Protein AF-A0A7J4I5Z3-F1 (afdb_monomer_lite)

Radius of gyration: 36.61 Å; chains: 1; bounding box: 132×93×77 Å

Secondary structure (DSSP, 8-state):
-----------------PPPTTSSTTS--PPPP-TTSSS--TT--TTS-SSGGGS-TTEEEETTEEEE--PPTTEEEETTEEEEPS-SSGGGS-TTEEE-TTT-SEEE---TTEEEETTEEEE-S-SSGGG-TTEEEETTEEEE---------------------------------------PPPPPTHHHHHHHHHHHHTTSTT---EEEEEEEEES--PPP-EE-SSSGGGGSGGGTT---SS-TT-SEEPTT-TT---SPPTT-EEEEEEEEEE-SSS---SEEEEEEETTEEEEEEEEPPPPTT-EEEEEEEEEPPSSS---EEEEEESTT--S--S-STTSEEEEETTPEEEEEEEEHHHHHHHTTS--TTSSS-HHHHHHHHHHHHHHHHHH--BTTTBBTB----EEEEEEEEE-TTT----STT-S-S--SSSEEEEE-HHHHSSSTTHHHHHTTS--HHHHHHHHHHTT---GGGG-EEGGGB--B-TTS-B-BTSSSBPPPGGGTT-TT--EEE-SSTTSBTTTS-SS-BPPHHHHHHHHHSTT--S---SGGGG---SSEEEEEEETTS-B-TT-EEEEEE--TTS-B-S--SEEEE--TTSEEEEPPBP---TT-SB-SSS-B--SBTTSS--TTSTT-EEEEEEEESEEEEEEEEHHHHHHHHHHT--S-EEEEEEES--

Sequence (694 aa):
MKKWDVPVIFPYALAVITITAATVALLNQGSEPVCGNGLIEKGEAPQNCCEDTGCLTNQECTNHSCIDLKCRKCEYAAYNQCGRYECCSDTECGKNETCGGNTNKCVQIECECGYIKNRVCINYECCDSSECPAGICQNNKCAAVEKNAEETAEEKQLSRSQADAKYKSAGAENKQDSTRAQEPKVESKANKNQESQNQQQGNQAAAPDLGVLYIERTPKYERYRVTYFSDRHFCSPEYAGYYPYEDDRGPQLCPGESGKQRWPKEGETVTFTAYIKNHGKGPSGIFSFRWLIDGVEVSSGTQESLSPGQATKQTIKWTWPAHLSDHTVRFVVDPENMIQEPSENNNMLEDFTNALSFRIHVAKSVYDKFNAYQNMAESYSFEDWIQSQARTMNEKFVDSIYPAVAPNGILERIRIDEIVVENDNELFFDSGEHAPPDFYQDSRWGFSVKEWMNDASKIERMSKGIDWALIHEWGHQLGLIDEYSLDVAKNNVLVTDGNNQLVSGTSLLPDASWCTPRPDCPVHYFKFAGNAMMHGPGNVLFSEHSAAALNLHLHKRRGYFGDYLFDVPSSNSLKIVGTDGTQVEGVSVTVYQRREDGTIPDSAVFFGLTNKAGIFDLPNVDGVWSSGDDTATGHRLRPNPFGKIAVTGSTGTFLIKLSKGSEEYKWLEITDFNLAYWKGEKEQGMFEVKTRLQ

pLDDT: mean 79.58, std 22.2, range [22.23, 98.81]

Foldseek 3Di:
DDDDDDDDDDDDDDDDDDDDDPPPPPPDPDDDDDQPPLDADDPHDLQFHDFQSSHAQQWTQDPRGTDGDDEDVQWGRGNNDTHGACACAQVSEDQQWTQPNVRRHTDGNDAPAADADSNDGDGACAPAQVSAPAATQDPSHGDHDDDDDDDDDDDDDDDDDDDDDDDDDDDDDDDDDDDDDDDDDDDDPPPVVVVVVVVVVVPQQAAWAKFFQFKAKPDFFFFFAWDQDPDLVCSPLLNQQDHDDDALFGIDGHPPRPPGDHDDAQQDKMKIKTKMWTQGRHKFAKWKKFKDKQNHTPDIDIDHIHGHGGMDMDMDIDGDHHDDDFMKIKMFIRPVCPGDHQARLRRMDMDGPLAFEEEEEEAQVLQVLQLVDQAPSSHSGPSVLVVVLQVVLVVLQQVQDDVLQRNRGQPHGYGHNYYHHDHQVPQDDPHLQSDDRDGSGLYYHYHHCVPQVPDVCSSVVSRHDHDLVVSLSVLVSQQEFQLCLQWAWLVQEAAADPVNHGPRCPPQQNADPVCVPVPPRTTSDHDCPCQASSPHRDPHHHHPLSSNVSNLLPSHRHSHHQLLLLQFAQWEKEQEAEPVRHGDFFKKKFKFWFDLVSHRHNPTPDIDTQHPRNIDTQFFAAQARPNAFADPSGHGHDRGNQRNQDRNQNRFKMWMWIDDPDIHIDIDGSSQRSSCSSSPNRHYYYHYDYDNHD

Structure (mmCIF, N/CA/C/O backbone):
data_AF-A0A7J4I5Z3-F1
#
_entry.id   AF-A0A7J4I5Z3-F1
#
loop_
_atom_site.group_PDB
_atom_site.id
_atom_site.type_symbol
_atom_site.label_atom_id
_atom_site.label_alt_id
_atom_site.label_comp_id
_atom_site.label_asym_id
_atom_site.label_entity_id
_atom_site.label_seq_id
_atom_site.pdbx_PDB_ins_code
_atom_site.Cartn_x
_atom_site.Cartn_y
_atom_site.Cartn_z
_atom_site.occupancy
_atom_site.B_iso_or_equiv
_atom_site.auth_seq_id
_atom_site.auth_comp_id
_atom_site.auth_asym_id
_atom_site.auth_atom_id
_atom_site.pdbx_PDB_model_num
ATOM 1 N N . MET A 1 1 ? -59.322 -40.779 -31.117 1.00 33.16 1 MET A N 1
ATOM 2 C CA . MET A 1 1 ? -59.604 -41.661 -29.957 1.00 33.16 1 MET A CA 1
ATOM 3 C C . MET A 1 1 ? -58.684 -41.232 -28.822 1.00 33.16 1 MET A C 1
ATOM 5 O O . MET A 1 1 ? -57.525 -41.014 -29.141 1.00 33.16 1 MET A O 1
ATOM 9 N N . LYS A 1 2 ? -59.163 -41.162 -27.562 1.00 31.73 2 LYS A N 1
ATOM 10 C CA . LYS A 1 2 ? -58.463 -40.573 -26.381 1.00 31.73 2 LYS A CA 1
ATOM 11 C C . LYS A 1 2 ? -58.243 -39.040 -26.565 1.00 31.73 2 LYS A C 1
ATOM 13 O O . LYS A 1 2 ? -57.936 -38.625 -27.674 1.00 31.73 2 LYS A O 1
ATOM 18 N N . LYS A 1 3 ? -58.622 -38.116 -25.661 1.00 30.19 3 LYS A N 1
ATOM 19 C CA . LYS A 1 3 ? -58.374 -37.938 -24.202 1.00 30.19 3 LYS A CA 1
ATOM 20 C C . LYS A 1 3 ? -56.874 -37.819 -23.889 1.00 30.19 3 LYS A C 1
ATOM 22 O O . LYS A 1 3 ? -56.116 -38.639 -24.393 1.00 30.19 3 LYS A O 1
ATOM 27 N N . TRP A 1 4 ? -56.396 -36.852 -23.100 1.00 28.25 4 TRP A N 1
ATOM 28 C CA . TRP A 1 4 ? -56.964 -36.281 -21.855 1.00 28.25 4 TRP A CA 1
ATOM 29 C C . TRP A 1 4 ? -57.037 -34.730 -21.806 1.00 28.25 4 TRP A C 1
ATOM 31 O O . TRP A 1 4 ? -57.003 -34.088 -22.851 1.00 28.25 4 TRP A O 1
ATOM 41 N N . ASP A 1 5 ? -57.245 -34.159 -20.611 1.00 28.62 5 ASP A N 1
ATOM 42 C CA . ASP A 1 5 ? -57.955 -32.897 -20.362 1.00 28.62 5 ASP A CA 1
ATOM 43 C C . ASP A 1 5 ? -57.099 -31.697 -19.845 1.00 28.62 5 ASP A C 1
ATOM 45 O O . ASP A 1 5 ? -56.011 -31.853 -19.298 1.00 28.62 5 ASP A O 1
ATOM 49 N N . VAL A 1 6 ? -57.685 -30.505 -20.045 1.00 31.02 6 VAL A N 1
ATOM 50 C CA . VAL A 1 6 ? -57.452 -29.103 -19.570 1.00 31.02 6 VAL A CA 1
ATOM 51 C C . VAL A 1 6 ? -57.212 -28.936 -18.030 1.00 31.02 6 VAL A C 1
ATOM 53 O O . VAL A 1 6 ? -57.454 -29.930 -17.345 1.00 31.02 6 VAL A O 1
ATOM 56 N N . PRO A 1 7 ? -56.839 -27.750 -17.423 1.00 44.53 7 PRO A N 1
ATOM 57 C CA . PRO A 1 7 ? -57.179 -26.351 -17.832 1.00 44.53 7 PRO A CA 1
ATOM 58 C C . PRO A 1 7 ? -56.234 -25.129 -17.494 1.00 44.53 7 PRO A C 1
ATOM 60 O O . PRO A 1 7 ? -55.349 -25.224 -16.655 1.00 44.53 7 PRO A O 1
ATOM 63 N N . VAL A 1 8 ? -56.585 -23.946 -18.066 1.00 30.72 8 VAL A N 1
ATOM 64 C CA . VAL A 1 8 ? -56.309 -22.504 -17.695 1.00 30.72 8 VAL A CA 1
ATOM 65 C C . VAL A 1 8 ? -54.851 -21.970 -17.522 1.00 30.72 8 VAL A C 1
ATOM 67 O O . VAL A 1 8 ? -53.935 -22.750 -17.323 1.00 30.72 8 VAL A O 1
ATOM 70 N N . ILE A 1 9 ? -54.517 -20.657 -17.630 1.00 28.81 9 ILE A N 1
ATOM 71 C CA . ILE A 1 9 ? -55.282 -19.372 -17.741 1.00 28.81 9 ILE A CA 1
ATOM 72 C C . ILE A 1 9 ? -54.807 -18.508 -18.964 1.00 28.81 9 ILE A C 1
ATOM 74 O O . ILE A 1 9 ? -53.695 -18.662 -19.455 1.00 28.81 9 ILE A O 1
ATOM 78 N N . PHE A 1 10 ? -55.678 -17.609 -19.452 1.00 28.66 10 PHE A N 1
ATOM 79 C CA . PHE A 1 10 ? -55.524 -16.566 -20.507 1.00 28.66 10 PHE A CA 1
ATOM 80 C C . PHE A 1 10 ? -54.890 -15.235 -19.972 1.00 28.66 10 PHE A C 1
ATOM 82 O O . PHE A 1 10 ? -54.662 -15.146 -18.769 1.00 28.66 10 PHE A O 1
ATOM 89 N N . PRO A 1 11 ? -54.801 -14.111 -20.734 1.00 44.66 11 PRO A N 1
ATOM 90 C CA . PRO A 1 11 ? -54.294 -13.888 -22.105 1.00 44.66 11 PRO A CA 1
ATOM 91 C C . PRO A 1 11 ? -53.381 -12.626 -22.209 1.00 44.66 11 PRO A C 1
ATOM 93 O O . PRO A 1 11 ? -53.226 -11.892 -21.243 1.00 44.66 11 PRO A O 1
ATOM 96 N N . TYR A 1 12 ? -52.915 -12.265 -23.415 1.00 29.00 12 TYR A N 1
ATOM 97 C CA . TYR A 1 12 ? -52.756 -10.849 -23.815 1.00 29.00 12 TYR A CA 1
ATOM 98 C C . TYR A 1 12 ? -53.138 -10.651 -25.292 1.00 29.00 12 TYR A C 1
ATOM 100 O O . TYR A 1 12 ? -53.079 -11.594 -26.081 1.00 29.00 12 TYR A O 1
ATOM 108 N N . ALA A 1 13 ? -53.595 -9.448 -25.654 1.00 30.97 13 ALA A N 1
ATOM 109 C CA . ALA A 1 13 ? -54.241 -9.158 -26.938 1.00 30.97 13 ALA A CA 1
ATOM 110 C C . ALA A 1 13 ? -53.474 -8.128 -27.785 1.00 30.97 13 ALA A C 1
ATOM 112 O O . ALA A 1 13 ? -52.844 -7.220 -27.248 1.00 30.97 13 ALA A O 1
ATOM 113 N N . LEU A 1 14 ? -53.609 -8.220 -29.114 1.00 32.09 14 LEU A N 1
ATOM 114 C CA . LEU A 1 14 ? -53.291 -7.117 -30.025 1.00 32.09 14 LEU A CA 1
ATOM 115 C C . LEU A 1 14 ? -54.518 -6.212 -30.195 1.00 32.09 14 LEU A C 1
ATOM 117 O O . LEU A 1 14 ? -55.574 -6.672 -30.625 1.00 32.09 14 LEU A O 1
ATOM 121 N N . ALA A 1 15 ? -54.340 -4.915 -29.956 1.00 29.31 15 ALA A N 1
ATOM 122 C CA . ALA A 1 15 ? -55.223 -3.862 -30.445 1.00 29.31 15 ALA A CA 1
ATOM 123 C C . ALA A 1 15 ? -54.375 -2.626 -30.777 1.00 29.31 15 ALA A C 1
ATOM 125 O O . ALA A 1 15 ? -53.656 -2.115 -29.922 1.00 29.31 15 ALA A O 1
ATOM 126 N N . VAL A 1 16 ? -54.428 -2.163 -32.027 1.00 32.16 16 VAL A N 1
ATOM 127 C CA . VAL A 1 16 ? -53.699 -0.966 -32.473 1.00 32.16 16 VAL A CA 1
ATOM 128 C C . VAL A 1 16 ? -54.542 0.271 -32.178 1.00 32.16 16 VAL A C 1
ATOM 130 O O . VAL A 1 16 ? -55.689 0.346 -32.612 1.00 32.16 16 VAL A O 1
ATOM 133 N N . ILE A 1 17 ? -53.961 1.260 -31.494 1.00 31.98 17 ILE A N 1
ATOM 134 C CA . ILE A 1 17 ? -54.550 2.594 -31.328 1.00 31.98 17 ILE A CA 1
ATOM 135 C C . ILE A 1 17 ? -53.551 3.628 -31.845 1.00 31.98 17 ILE A C 1
ATOM 137 O O . ILE A 1 17 ? -52.478 3.819 -31.278 1.00 31.98 17 ILE A O 1
ATOM 141 N N . THR A 1 18 ? -53.910 4.309 -32.931 1.00 34.03 18 THR A N 1
ATOM 142 C CA . THR A 1 18 ? -53.174 5.467 -33.449 1.00 34.03 18 THR A CA 1
ATOM 143 C C . THR A 1 18 ? -53.509 6.706 -32.624 1.00 34.03 18 THR A C 1
ATOM 145 O O . THR A 1 18 ? -54.660 7.142 -32.622 1.00 34.03 18 THR A O 1
ATOM 148 N N . ILE A 1 19 ? -52.514 7.300 -31.963 1.00 34.06 19 ILE A N 1
ATOM 149 C CA . ILE A 1 19 ? -52.663 8.562 -31.223 1.00 34.06 19 ILE A CA 1
ATOM 150 C C . ILE A 1 19 ? -52.071 9.702 -32.060 1.00 34.06 19 ILE A C 1
ATOM 152 O O . ILE A 1 19 ? -50.928 9.635 -32.506 1.00 34.06 19 ILE A O 1
ATOM 156 N N . THR A 1 20 ? -52.860 10.751 -32.290 1.00 36.03 20 THR A N 1
ATOM 157 C CA . THR A 1 20 ? -52.445 11.961 -33.016 1.00 36.03 20 THR A CA 1
ATOM 158 C C . THR A 1 20 ? -51.642 12.916 -32.129 1.00 36.03 20 THR A C 1
ATOM 160 O O . THR A 1 20 ? -51.853 12.972 -30.920 1.00 36.03 20 THR A O 1
ATOM 163 N N . ALA A 1 21 ? -50.752 13.709 -32.733 1.00 38.12 21 ALA A N 1
ATOM 164 C CA . ALA A 1 21 ? -49.666 14.451 -32.074 1.00 38.12 21 ALA A CA 1
ATOM 165 C C . ALA A 1 21 ? -50.060 15.669 -31.191 1.00 38.12 21 ALA A C 1
ATOM 167 O O . ALA A 1 21 ? -49.304 16.631 -31.102 1.00 38.12 21 ALA A O 1
ATOM 168 N N . ALA A 1 22 ? -51.226 15.653 -30.537 1.00 32.28 22 ALA A N 1
ATOM 169 C CA . ALA A 1 22 ? -51.740 16.766 -29.727 1.00 32.28 22 ALA A CA 1
ATOM 170 C C . ALA A 1 22 ? -51.536 16.607 -28.202 1.00 32.28 22 ALA A C 1
ATOM 172 O O . ALA A 1 22 ? -51.684 17.578 -27.468 1.00 32.28 22 ALA A O 1
ATOM 173 N N . THR A 1 23 ? -51.201 15.409 -27.708 1.00 33.91 23 THR A N 1
ATOM 174 C CA . THR A 1 23 ? -51.191 15.077 -26.262 1.00 33.91 23 THR A CA 1
ATOM 175 C C . THR A 1 23 ? -49.808 14.821 -25.649 1.00 33.91 23 THR A C 1
ATOM 177 O O . THR A 1 23 ? -49.721 14.407 -24.498 1.00 33.91 23 THR A O 1
ATOM 180 N N . VAL A 1 24 ? -48.717 15.111 -26.366 1.00 34.78 24 VAL A N 1
ATOM 181 C CA . VAL A 1 24 ? -47.334 15.009 -25.834 1.00 34.78 24 VAL A CA 1
ATOM 182 C C . VAL A 1 24 ? -46.859 16.328 -25.186 1.00 34.78 24 VAL A C 1
ATOM 184 O O . VAL A 1 24 ? -45.884 16.352 -24.443 1.00 34.78 24 VAL A O 1
ATOM 187 N N . ALA A 1 25 ? -47.580 17.433 -25.397 1.00 34.09 25 ALA A N 1
ATOM 188 C CA . ALA A 1 25 ? -47.164 18.793 -25.028 1.00 34.09 25 ALA A CA 1
ATOM 189 C C . ALA A 1 25 ? -47.336 19.183 -23.536 1.00 34.09 25 ALA A C 1
ATOM 191 O O . ALA A 1 25 ? -47.317 20.369 -23.222 1.00 34.09 25 ALA A O 1
ATOM 192 N N . LEU A 1 26 ? -47.532 18.224 -22.619 1.00 35.28 26 LEU A N 1
ATOM 193 C CA . LEU A 1 26 ? -47.838 18.492 -21.197 1.00 35.28 26 LEU A CA 1
ATOM 194 C C . LEU A 1 26 ? -47.025 17.670 -20.175 1.00 35.28 26 LEU A C 1
ATOM 196 O O . LEU A 1 26 ? -47.316 17.723 -18.985 1.00 35.28 26 LEU A O 1
ATOM 200 N N . LEU A 1 27 ? -45.987 16.946 -20.608 1.00 37.62 27 LEU A N 1
ATOM 201 C CA . LEU A 1 27 ? -45.052 16.233 -19.717 1.00 37.62 27 LEU A CA 1
ATOM 202 C C . LEU A 1 27 ? -43.583 16.531 -20.055 1.00 37.62 27 LEU A C 1
ATOM 204 O O . LEU A 1 27 ? -42.733 15.647 -20.012 1.00 37.62 27 LEU A O 1
ATOM 208 N N . ASN A 1 28 ? -43.282 17.780 -20.426 1.00 37.94 28 ASN A N 1
ATOM 209 C CA . ASN A 1 28 ? -41.898 18.234 -20.585 1.00 37.94 28 ASN A CA 1
ATOM 210 C C . ASN A 1 28 ? -41.746 19.753 -20.366 1.00 37.94 28 ASN A C 1
ATOM 212 O O . ASN A 1 28 ? -41.208 20.471 -21.207 1.00 37.94 28 ASN A O 1
ATOM 216 N N . GLN A 1 29 ? -42.255 20.253 -19.234 1.00 37.88 29 GLN A N 1
ATOM 217 C CA . GLN A 1 29 ? -41.819 21.546 -18.703 1.00 37.88 29 GLN A CA 1
ATOM 218 C C . GLN A 1 29 ? -40.471 21.338 -18.006 1.00 37.88 29 GLN A C 1
ATOM 220 O O . GLN A 1 29 ? -40.417 20.994 -16.828 1.00 37.88 29 GLN A O 1
ATOM 225 N N . GLY A 1 30 ? -39.384 21.514 -18.760 1.00 43.62 30 GLY A N 1
ATOM 226 C CA . GLY A 1 30 ? -38.099 21.849 -18.149 1.00 43.62 30 GLY A CA 1
ATOM 227 C C . GLY A 1 30 ? -38.218 23.198 -17.437 1.00 43.62 30 GLY A C 1
ATOM 228 O O . GLY A 1 30 ? -39.020 24.039 -17.851 1.00 43.62 30 GLY A O 1
ATOM 229 N N . SER A 1 31 ? -37.454 23.390 -16.365 1.00 49.66 31 SER A N 1
ATOM 230 C CA . SER A 1 31 ? -37.385 24.669 -15.658 1.00 49.66 31 SER A CA 1
ATOM 231 C C . SER A 1 31 ? -36.961 25.800 -16.598 1.00 49.66 31 SER A C 1
ATOM 233 O O . SER A 1 31 ? -36.099 25.615 -17.458 1.00 49.66 31 SER A O 1
ATOM 235 N N . GLU A 1 32 ? -37.561 26.977 -16.422 1.00 46.53 32 GLU A N 1
ATOM 236 C CA . GLU A 1 32 ? -37.000 28.215 -16.968 1.00 46.53 32 GLU A CA 1
ATOM 237 C C . GLU A 1 32 ? -35.644 28.485 -16.280 1.00 46.53 32 GLU A C 1
ATOM 239 O O . GLU A 1 32 ? -35.516 28.172 -15.093 1.00 46.53 32 GLU A O 1
ATOM 244 N N . PRO A 1 33 ? -34.629 29.010 -16.993 1.00 49.28 33 PRO A N 1
ATOM 245 C CA . PRO A 1 33 ? -33.268 29.113 -16.466 1.00 49.28 33 PRO A CA 1
ATOM 246 C C . PRO A 1 33 ? -33.186 30.071 -15.272 1.00 49.28 33 PRO A C 1
ATOM 248 O O . PRO A 1 33 ? -33.627 31.222 -15.350 1.00 49.28 33 PRO A O 1
ATOM 251 N N . VAL A 1 34 ? -32.606 29.600 -14.163 1.00 52.03 34 VAL A N 1
ATOM 252 C CA . VAL A 1 34 ? -32.569 30.332 -12.886 1.00 52.03 34 VAL A CA 1
ATOM 253 C C . VAL A 1 34 ? -31.196 30.972 -12.666 1.00 52.03 34 VAL A C 1
ATOM 255 O O . VAL A 1 34 ? -30.357 30.470 -11.918 1.00 52.03 34 VAL A O 1
ATOM 258 N N . CYS A 1 35 ? -31.003 32.128 -13.305 1.00 49.34 35 CYS A N 1
ATOM 259 C CA . CYS A 1 35 ? -29.898 33.061 -13.057 1.00 49.34 35 CYS A CA 1
ATOM 260 C C . CYS A 1 35 ? -29.612 33.205 -11.545 1.00 49.34 35 CYS A C 1
ATOM 262 O O . CYS A 1 35 ? -30.513 33.520 -10.766 1.00 49.34 35 CYS A O 1
ATOM 264 N N . GLY A 1 36 ? -28.360 32.954 -11.140 1.00 46.28 36 GLY A N 1
ATOM 265 C CA . GLY A 1 36 ? -27.903 33.024 -9.743 1.00 46.28 36 GLY A CA 1
ATOM 266 C C . GLY A 1 36 ? -27.869 31.692 -8.971 1.00 46.28 36 GLY A C 1
ATOM 267 O O . GLY A 1 36 ? -27.477 31.686 -7.808 1.00 46.28 36 GLY A O 1
ATOM 268 N N . ASN A 1 37 ? -28.228 30.552 -9.576 1.00 52.16 37 ASN A N 1
ATOM 269 C CA . ASN A 1 37 ? -28.227 29.249 -8.884 1.00 52.16 37 ASN A CA 1
ATOM 270 C C . ASN A 1 37 ? -26.849 28.550 -8.765 1.00 52.16 37 ASN A C 1
ATOM 272 O O . ASN A 1 37 ? -26.755 27.497 -8.135 1.00 52.16 37 ASN A O 1
ATOM 276 N N . GLY A 1 38 ? -25.786 29.117 -9.350 1.00 47.81 38 GLY A N 1
ATOM 277 C CA . GLY A 1 38 ? -24.425 28.559 -9.314 1.00 47.81 38 GLY A CA 1
ATOM 278 C C . GLY A 1 38 ? -24.158 27.407 -10.296 1.00 47.81 38 GLY A C 1
ATOM 279 O O . GLY A 1 38 ? -23.136 26.730 -10.176 1.00 47.81 38 GLY A O 1
ATOM 280 N N . LEU A 1 39 ? -25.053 27.172 -11.259 1.00 47.59 39 LEU A N 1
ATOM 281 C CA . LEU A 1 39 ? -24.901 26.206 -12.348 1.00 47.59 39 LEU A CA 1
ATOM 282 C C . LEU A 1 39 ? -24.822 26.948 -13.692 1.00 47.59 39 LEU A C 1
ATOM 284 O O . LEU A 1 39 ? -25.351 28.044 -13.821 1.00 47.59 39 LEU A O 1
ATOM 288 N N . ILE A 1 40 ? -24.169 26.346 -14.693 1.00 52.25 40 ILE A N 1
ATOM 289 C CA . ILE A 1 40 ? -24.217 26.830 -16.085 1.00 52.25 40 ILE A CA 1
ATOM 290 C C . ILE A 1 40 ? -25.242 25.976 -16.831 1.00 52.25 40 ILE A C 1
ATOM 292 O O . ILE A 1 40 ? -25.028 24.778 -17.046 1.00 52.25 40 ILE A O 1
ATOM 296 N N . GLU A 1 41 ? -26.361 26.583 -17.211 1.00 58.22 41 GLU A N 1
ATOM 297 C CA . GLU A 1 41 ? -27.492 25.911 -17.842 1.00 58.22 41 GLU A CA 1
ATOM 298 C C . GLU A 1 41 ? -27.449 25.956 -19.382 1.00 58.22 41 GLU A C 1
ATOM 300 O O . GLU A 1 41 ? -26.592 26.571 -20.025 1.00 58.22 41 GLU A O 1
ATOM 305 N N . LYS A 1 42 ? -28.368 25.218 -20.019 1.00 44.62 42 LYS A N 1
ATOM 306 C CA . LYS A 1 42 ? -28.333 24.916 -21.458 1.00 44.62 42 LYS A CA 1
ATOM 307 C C . LYS A 1 42 ? -28.743 26.116 -22.327 1.00 44.62 42 LYS A C 1
ATOM 309 O O . LYS A 1 42 ? -29.849 26.173 -22.862 1.00 44.62 42 LYS A O 1
ATOM 314 N N . GLY A 1 43 ? -27.799 27.025 -22.521 1.00 49.84 43 GLY A N 1
ATOM 315 C CA . GLY A 1 43 ? -27.939 28.265 -23.288 1.00 49.84 43 GLY A CA 1
ATOM 316 C C . GLY A 1 43 ? -26.978 29.357 -22.813 1.00 49.84 43 GLY A C 1
ATOM 317 O O . GLY A 1 43 ? -26.745 30.323 -23.536 1.00 49.84 43 GLY A O 1
ATOM 318 N N . GLU A 1 44 ? -26.399 29.178 -21.628 1.00 52.84 44 GLU A N 1
ATOM 319 C CA . GLU A 1 44 ? -25.426 30.076 -21.020 1.00 52.84 44 GLU A CA 1
ATOM 320 C C . GLU A 1 44 ? -24.001 29.757 -21.499 1.00 52.84 44 GLU A C 1
ATOM 322 O O . GLU A 1 44 ? -23.705 28.662 -21.987 1.00 52.84 44 GLU A O 1
ATOM 327 N N . ALA A 1 45 ? -23.105 30.739 -21.391 1.00 53.16 45 ALA A N 1
ATOM 328 C CA . ALA A 1 45 ? -21.708 30.614 -21.792 1.00 53.16 45 ALA A CA 1
ATOM 329 C C . ALA A 1 45 ? -20.816 31.471 -20.873 1.00 53.16 45 ALA A C 1
ATOM 331 O O . ALA A 1 45 ? -21.266 32.549 -20.482 1.00 53.16 45 ALA A O 1
ATOM 332 N N . PRO A 1 46 ? -19.545 31.092 -20.604 1.00 50.19 46 PRO A N 1
ATOM 333 C CA . PRO A 1 46 ? -18.659 31.772 -19.637 1.00 50.19 46 PRO A CA 1
ATOM 334 C C . PRO A 1 46 ? -18.263 33.233 -19.940 1.00 50.19 46 PRO A C 1
ATOM 336 O O . PRO A 1 46 ? -17.325 33.751 -19.346 1.00 50.19 46 PRO A O 1
ATOM 339 N N . GLN A 1 47 ? -18.910 33.882 -20.909 1.00 52.97 47 GLN A N 1
ATOM 340 C CA . GLN A 1 47 ? -18.692 35.283 -21.287 1.00 52.97 47 GLN A CA 1
ATOM 341 C C . GLN A 1 47 ? -19.888 36.181 -20.920 1.00 52.97 47 GLN A C 1
ATOM 343 O O . GLN A 1 47 ? -19.736 37.401 -20.913 1.00 52.97 47 GLN A O 1
ATOM 348 N N . ASN A 1 48 ? -21.037 35.581 -20.577 1.00 59.06 48 ASN A N 1
ATOM 349 C CA . ASN A 1 48 ? -22.248 36.267 -20.131 1.00 59.06 48 ASN A CA 1
ATOM 350 C C . ASN A 1 48 ? -22.515 35.913 -18.659 1.00 59.06 48 ASN A C 1
ATOM 352 O O . ASN A 1 48 ? -22.958 34.803 -18.374 1.00 59.06 48 ASN A O 1
ATOM 356 N N . CYS A 1 49 ? -22.258 36.836 -17.735 1.00 62.38 49 CYS A N 1
ATOM 357 C CA . CYS A 1 49 ? -22.470 36.626 -16.296 1.00 62.38 49 CYS A CA 1
ATOM 358 C C . CYS A 1 49 ? -23.771 37.281 -15.793 1.00 62.38 49 CYS A C 1
ATOM 360 O O . CYS A 1 49 ? -24.258 38.241 -16.390 1.00 62.38 49 CYS A O 1
ATOM 362 N N . CYS A 1 50 ? -24.321 36.776 -14.684 1.00 60.56 50 CYS A N 1
ATOM 363 C CA . CYS A 1 50 ? -25.424 37.411 -13.942 1.00 60.56 50 CYS A CA 1
ATOM 364 C C . CYS A 1 50 ? -24.909 38.208 -12.733 1.00 60.56 50 CYS A C 1
ATOM 366 O O . CYS A 1 50 ? -25.242 39.376 -12.557 1.00 60.56 50 CYS A O 1
ATOM 368 N N . GLU A 1 51 ? -24.082 37.552 -11.921 1.00 59.28 51 GLU A N 1
ATOM 369 C CA . GLU A 1 51 ? -23.430 38.064 -10.715 1.00 59.28 51 GLU A CA 1
ATOM 370 C C . GLU A 1 51 ? -21.971 37.572 -10.709 1.00 59.28 51 GLU A C 1
ATOM 372 O O . GLU A 1 51 ? -21.586 36.751 -11.550 1.00 59.28 51 GLU A O 1
ATOM 377 N N . ASP A 1 52 ? -21.153 38.049 -9.767 1.00 55.06 52 ASP A N 1
ATOM 378 C CA . ASP A 1 52 ? -19.716 37.731 -9.672 1.00 55.06 52 ASP A CA 1
ATOM 379 C C . ASP A 1 52 ? -19.416 36.223 -9.614 1.00 55.06 52 ASP A C 1
ATOM 381 O O . ASP A 1 52 ? -18.411 35.755 -10.150 1.00 55.06 52 ASP A O 1
ATOM 385 N N . THR A 1 53 ? -20.335 35.445 -9.036 1.00 57.47 53 THR A N 1
ATOM 386 C CA . THR A 1 53 ? -20.291 33.975 -8.948 1.00 57.47 53 THR A CA 1
ATOM 387 C C . THR A 1 53 ? -20.279 33.265 -10.308 1.00 57.47 53 THR A C 1
ATOM 389 O O . THR A 1 53 ? -19.911 32.094 -10.375 1.00 57.47 53 THR A O 1
ATOM 392 N N . GLY A 1 54 ? -20.648 33.955 -11.394 1.00 58.44 54 GLY A N 1
ATOM 393 C CA . GLY A 1 54 ? -20.545 33.466 -12.772 1.00 58.44 54 GLY A CA 1
ATOM 394 C C . GLY A 1 54 ? -19.191 33.726 -13.449 1.00 58.44 54 GLY A C 1
ATOM 395 O O . GLY A 1 54 ? -19.035 33.384 -14.621 1.00 58.44 54 GLY A O 1
ATOM 396 N N . CYS A 1 55 ? -18.232 34.346 -12.754 1.00 63.34 55 CYS A N 1
ATOM 397 C CA . CYS A 1 55 ? -16.927 34.740 -13.287 1.00 63.34 55 CYS A CA 1
ATOM 398 C C . CYS A 1 55 ? -15.759 33.984 -12.632 1.00 63.34 55 CYS A C 1
ATOM 400 O O . CYS A 1 55 ? -15.914 33.311 -11.613 1.00 63.34 55 CYS A O 1
ATOM 402 N N . LEU A 1 56 ? -14.559 34.095 -13.217 1.00 65.69 56 LEU A N 1
ATOM 403 C CA . LEU A 1 56 ? -13.341 33.557 -12.602 1.00 65.69 56 LEU A CA 1
ATOM 404 C C . LEU A 1 56 ? -13.035 34.280 -11.281 1.00 65.69 56 LEU A C 1
ATOM 406 O O . LEU A 1 56 ? -13.381 35.445 -11.098 1.00 65.69 56 LEU A O 1
ATOM 410 N N . THR A 1 57 ? -12.337 33.608 -10.364 1.00 68.38 57 THR A N 1
ATOM 411 C CA . THR A 1 57 ? -12.114 34.094 -8.989 1.00 68.38 57 THR A CA 1
ATOM 412 C C . THR A 1 57 ? -11.336 35.412 -8.894 1.00 68.38 57 THR A C 1
ATOM 414 O O . THR A 1 57 ? -11.389 36.067 -7.857 1.00 68.38 57 THR A O 1
ATOM 417 N N . ASN A 1 58 ? -10.638 35.831 -9.951 1.00 71.44 58 ASN A N 1
ATOM 418 C CA . ASN A 1 58 ? -9.927 37.110 -10.050 1.00 71.44 58 ASN A CA 1
ATOM 419 C C . ASN A 1 58 ? -10.713 38.200 -10.819 1.00 71.44 58 ASN A C 1
ATOM 421 O O . ASN A 1 58 ? -10.121 39.200 -11.234 1.00 71.44 58 ASN A O 1
ATOM 425 N N . GLN A 1 59 ? -12.011 37.999 -11.059 1.00 75.44 59 GLN A N 1
ATOM 426 C CA . GLN A 1 59 ? -12.860 38.846 -11.903 1.00 75.44 59 GLN A CA 1
ATOM 427 C C . GLN A 1 59 ? -14.139 39.296 -11.173 1.00 75.44 59 GLN A C 1
ATOM 429 O O . GLN A 1 59 ? -14.524 38.717 -10.162 1.00 75.44 59 GLN A O 1
ATOM 434 N N . GLU A 1 60 ? -14.807 40.321 -11.698 1.00 76.25 60 GLU A N 1
ATOM 435 C CA . GLU A 1 60 ? -16.125 40.811 -11.261 1.00 76.25 60 GLU A CA 1
ATOM 436 C C . GLU A 1 60 ? -17.096 40.862 -12.456 1.00 76.25 60 GLU A C 1
ATOM 438 O O . GLU A 1 60 ? -16.679 41.035 -13.608 1.00 76.25 60 GLU A O 1
ATOM 443 N N . CYS A 1 61 ? -18.395 40.694 -12.206 1.00 70.31 61 CYS A N 1
ATOM 444 C CA . CYS A 1 61 ? -19.433 40.712 -13.230 1.00 70.31 61 CYS A CA 1
ATOM 445 C C . CYS A 1 61 ? -19.948 42.137 -13.460 1.00 70.31 61 CYS A C 1
ATOM 447 O O . CYS A 1 61 ? -20.757 42.669 -12.702 1.00 70.31 61 CYS A O 1
ATOM 449 N N . THR A 1 62 ? -19.520 42.764 -14.556 1.00 74.12 62 THR A N 1
ATOM 450 C CA . THR A 1 62 ? -19.923 44.130 -14.914 1.00 74.12 62 THR A CA 1
ATOM 451 C C . THR A 1 62 ? -20.686 44.144 -16.234 1.00 74.12 62 THR A C 1
ATOM 453 O O . THR A 1 62 ? -20.160 43.773 -17.280 1.00 74.12 62 THR A O 1
ATOM 456 N N . ASN A 1 63 ? -21.933 44.628 -16.209 1.00 74.31 63 ASN A N 1
ATOM 457 C CA . ASN A 1 63 ? -22.820 44.718 -17.382 1.00 74.31 63 ASN A CA 1
ATOM 458 C C . ASN A 1 63 ? -23.011 43.383 -18.136 1.00 74.31 63 ASN A C 1
ATOM 460 O O . ASN A 1 63 ? -23.171 43.382 -19.356 1.00 74.31 63 ASN A O 1
ATOM 464 N N . HIS A 1 64 ? -23.038 42.266 -17.403 1.00 68.56 64 HIS A N 1
ATOM 465 C CA . HIS A 1 64 ? -23.066 40.889 -17.916 1.00 68.56 64 HIS A CA 1
ATOM 466 C C . HIS A 1 64 ? -21.782 40.424 -18.623 1.00 68.56 64 HIS A C 1
ATOM 468 O O . HIS A 1 64 ? -21.810 39.427 -19.335 1.00 68.56 64 HIS A O 1
ATOM 474 N N . SER A 1 65 ? -20.641 41.083 -18.414 1.00 64.88 65 SER A N 1
ATOM 475 C CA . SER A 1 65 ? -19.325 40.571 -18.816 1.00 64.88 65 SER A CA 1
ATOM 476 C C . SER A 1 65 ? -18.375 40.478 -17.625 1.00 64.88 65 SER A C 1
ATOM 478 O O . SER A 1 65 ? -18.305 41.390 -16.802 1.00 64.88 65 SER A O 1
ATOM 480 N N . CYS A 1 66 ? -17.615 39.387 -17.557 1.00 72.25 66 CYS A N 1
ATOM 481 C CA . CYS A 1 66 ? -16.557 39.220 -16.567 1.00 72.25 66 CYS A CA 1
ATOM 482 C C . CYS A 1 66 ? -15.364 40.119 -16.914 1.00 72.25 66 CYS A C 1
ATOM 484 O O . CYS A 1 66 ? -14.869 40.088 -18.044 1.00 72.25 66 CYS A O 1
ATOM 486 N N . ILE A 1 67 ? -14.904 40.916 -15.949 1.00 78.50 67 ILE A N 1
ATOM 487 C CA . ILE A 1 67 ? -13.747 41.810 -16.089 1.00 78.50 67 ILE A CA 1
ATOM 488 C C . ILE A 1 67 ? -12.759 41.597 -14.939 1.00 78.50 67 ILE A C 1
ATOM 490 O O . ILE A 1 67 ? -13.167 41.279 -13.828 1.00 78.50 67 ILE A O 1
ATOM 494 N N . ASP A 1 68 ? -11.460 41.773 -15.186 1.00 81.25 68 ASP A N 1
ATOM 495 C CA . ASP A 1 68 ? -10.432 41.559 -14.156 1.00 81.25 68 ASP A CA 1
ATOM 496 C C . ASP A 1 68 ? -10.542 42.574 -13.008 1.00 81.25 68 ASP A C 1
ATOM 498 O O . ASP A 1 68 ? -10.484 43.791 -13.229 1.00 81.25 68 ASP A O 1
ATOM 502 N N . LEU A 1 69 ? -10.649 42.062 -11.778 1.00 79.81 69 LEU A N 1
ATOM 503 C CA . LEU A 1 69 ? -10.861 42.842 -10.562 1.00 79.81 69 LEU A CA 1
ATOM 504 C C . LEU A 1 69 ? -9.604 43.651 -10.196 1.00 79.81 69 LEU A C 1
ATOM 506 O O . LEU A 1 69 ? -8.514 43.109 -9.996 1.00 79.81 69 LEU A O 1
ATOM 510 N N . LYS A 1 70 ? -9.750 44.975 -10.076 1.00 82.00 70 LYS A N 1
ATOM 511 C CA . LYS A 1 70 ? -8.617 45.904 -9.894 1.00 82.00 70 LYS A CA 1
ATOM 512 C C . LYS A 1 70 ? -8.361 46.253 -8.433 1.00 82.00 70 LYS A C 1
ATOM 514 O O . LYS A 1 70 ? -8.703 47.337 -7.961 1.00 82.00 70 LYS A O 1
ATOM 519 N N . CYS A 1 71 ? -7.693 45.334 -7.749 1.00 80.56 71 CYS A N 1
ATOM 520 C CA . CYS A 1 71 ? -7.241 45.519 -6.375 1.00 80.56 71 CYS A CA 1
ATOM 521 C C . CYS A 1 71 ? -6.122 46.564 -6.233 1.00 80.56 71 CYS A C 1
ATOM 523 O O . CYS A 1 71 ? -5.460 46.953 -7.202 1.00 80.56 71 CYS A O 1
ATOM 525 N N . ARG A 1 72 ? -5.931 47.072 -5.011 1.00 81.94 72 ARG A N 1
ATOM 526 C CA . ARG A 1 72 ? -4.962 48.138 -4.730 1.00 81.94 72 ARG A CA 1
ATOM 527 C C . ARG A 1 72 ? -3.541 47.580 -4.662 1.00 81.94 72 ARG A C 1
ATOM 529 O O . ARG A 1 72 ? -3.300 46.383 -4.544 1.00 81.94 72 ARG A O 1
ATOM 536 N N . LYS A 1 73 ? -2.553 48.477 -4.674 1.00 73.81 73 LYS A N 1
ATOM 537 C CA . LYS A 1 73 ? -1.172 48.100 -4.352 1.00 73.81 73 LYS A CA 1
ATOM 538 C C . LYS A 1 73 ? -1.136 47.553 -2.915 1.00 73.81 73 LYS A C 1
ATOM 540 O O . LYS A 1 73 ? -1.551 48.275 -2.015 1.00 73.81 73 LYS A O 1
ATOM 545 N N . CYS A 1 74 ? -0.593 46.343 -2.730 1.00 77.06 74 CYS A N 1
ATOM 546 C CA . CYS A 1 74 ? -0.664 45.504 -1.514 1.00 77.06 74 CYS A CA 1
ATOM 547 C C . CYS A 1 74 ? -1.887 44.557 -1.400 1.00 77.06 74 CYS A C 1
ATOM 549 O O . CYS A 1 74 ? -2.079 43.906 -0.373 1.00 77.06 74 CYS A O 1
ATOM 551 N N . GLU A 1 75 ? -2.676 44.401 -2.463 1.00 81.62 75 GLU A N 1
ATOM 552 C CA . GLU A 1 75 ? -3.798 43.456 -2.518 1.00 81.62 75 GLU A CA 1
ATOM 553 C C . GLU A 1 75 ? -3.699 42.534 -3.753 1.00 81.62 75 GLU A C 1
ATOM 555 O O . GLU A 1 75 ? -3.053 42.877 -4.748 1.00 81.62 75 GLU A O 1
ATOM 560 N N . TYR A 1 76 ? -4.352 41.371 -3.692 1.00 77.69 76 TYR A N 1
ATOM 561 C CA . TYR A 1 76 ? -4.544 40.420 -4.789 1.00 77.69 76 TYR A CA 1
ATOM 562 C C . TYR A 1 76 ? -6.035 40.161 -5.029 1.00 77.69 76 TYR A C 1
ATOM 564 O O . TYR A 1 76 ? -6.835 40.180 -4.095 1.00 77.69 76 TYR A O 1
ATOM 572 N N . ALA A 1 77 ? -6.405 39.905 -6.285 1.00 73.44 77 ALA A N 1
ATOM 573 C CA . ALA A 1 77 ? -7.766 39.536 -6.658 1.00 73.44 77 ALA A CA 1
ATOM 574 C C . ALA A 1 77 ? -7.979 38.026 -6.467 1.00 73.44 77 ALA A C 1
ATOM 576 O O . ALA A 1 77 ? -7.343 37.225 -7.153 1.00 73.44 77 ALA A O 1
ATOM 577 N N . ALA A 1 78 ? -8.869 37.644 -5.551 1.00 61.31 78 ALA A N 1
ATOM 578 C CA . ALA A 1 78 ? -9.296 36.262 -5.338 1.00 61.31 78 ALA A CA 1
ATOM 579 C C . ALA A 1 78 ? -10.715 36.217 -4.754 1.00 61.31 78 ALA A C 1
ATOM 581 O O . ALA A 1 78 ? -11.101 37.086 -3.975 1.00 61.31 78 ALA A O 1
ATOM 582 N N . TYR A 1 79 ? -11.483 35.188 -5.116 1.00 61.34 79 TYR A N 1
ATOM 583 C CA . TYR A 1 79 ? -12.887 35.008 -4.721 1.00 61.34 79 TYR A CA 1
ATOM 584 C C . TYR A 1 79 ? -13.749 36.263 -4.949 1.00 61.34 79 TYR A C 1
ATOM 586 O O . TYR A 1 79 ? -14.542 36.655 -4.094 1.00 61.34 79 TYR A O 1
ATOM 594 N N . ASN A 1 80 ? -13.534 36.915 -6.099 1.00 68.69 80 ASN A N 1
ATOM 595 C CA . ASN A 1 80 ? -14.216 38.138 -6.531 1.00 68.69 80 ASN A CA 1
ATOM 596 C C . ASN A 1 80 ? -14.017 39.333 -5.569 1.00 68.69 80 ASN A C 1
ATOM 598 O O . ASN A 1 80 ? -14.761 40.309 -5.603 1.00 68.69 80 ASN A O 1
ATOM 602 N N . GLN A 1 81 ? -12.998 39.271 -4.705 1.00 72.38 81 GLN A N 1
ATOM 603 C CA . GLN A 1 81 ? -12.664 40.290 -3.713 1.00 72.38 81 GLN A CA 1
ATOM 604 C C . GLN A 1 81 ? -11.155 40.577 -3.697 1.00 72.38 81 GLN A C 1
ATOM 606 O O . GLN A 1 81 ? -10.347 39.884 -4.319 1.00 72.38 81 GLN A O 1
ATOM 611 N N . CYS A 1 82 ? -10.768 41.633 -2.982 1.00 78.00 82 CYS A N 1
ATOM 612 C CA . CYS A 1 82 ? -9.375 42.041 -2.839 1.00 78.00 82 CYS A CA 1
ATOM 613 C C . CYS A 1 82 ? -8.813 41.590 -1.490 1.00 78.00 82 CYS A C 1
ATOM 615 O O . CYS A 1 82 ? -9.009 42.249 -0.467 1.00 78.00 82 CYS A O 1
ATOM 617 N N . GLY A 1 83 ? -8.108 40.458 -1.495 1.00 75.19 83 GLY A N 1
ATOM 618 C CA . GLY A 1 83 ? -7.350 39.981 -0.344 1.00 75.19 83 GLY A CA 1
ATOM 619 C C . GLY A 1 83 ? -6.093 40.826 -0.147 1.00 75.19 83 GLY A C 1
ATOM 620 O O . GLY A 1 83 ? -5.401 41.147 -1.109 1.00 75.19 83 GLY A O 1
ATOM 621 N N . ARG A 1 84 ? -5.763 41.195 1.093 1.00 82.69 84 ARG A N 1
ATOM 622 C CA . ARG A 1 84 ? -4.464 41.813 1.402 1.00 82.69 84 ARG A CA 1
ATOM 623 C C . ARG A 1 84 ? -3.400 40.719 1.482 1.00 82.69 84 ARG A C 1
ATOM 625 O O . ARG A 1 84 ? -3.667 39.659 2.048 1.00 82.69 84 ARG A O 1
ATOM 632 N N . TYR A 1 85 ? -2.203 40.974 0.959 1.00 81.38 85 TYR A N 1
ATOM 633 C CA . TYR A 1 85 ? -1.074 40.074 1.202 1.00 81.38 85 TYR A CA 1
ATOM 634 C C . TYR A 1 85 ? -0.651 40.067 2.681 1.00 81.38 85 TYR A C 1
ATOM 636 O O . TYR A 1 85 ? -0.932 41.002 3.431 1.00 81.38 85 TYR A O 1
ATOM 644 N N . GLU A 1 86 ? 0.074 39.021 3.073 1.00 82.81 86 GLU A N 1
ATOM 645 C CA . GLU A 1 86 ? 0.640 38.840 4.413 1.00 82.81 86 GLU A CA 1
ATOM 646 C C . GLU A 1 86 ? 1.622 39.974 4.774 1.00 82.81 86 GLU A C 1
ATOM 648 O O . GLU A 1 86 ? 1.556 40.522 5.873 1.00 82.81 86 GLU A O 1
ATOM 653 N N . CYS A 1 87 ? 2.455 40.408 3.820 1.00 83.12 87 CYS A N 1
ATOM 654 C CA . CYS A 1 87 ? 3.271 41.617 3.940 1.00 83.12 87 CYS A CA 1
ATOM 655 C C . CYS A 1 87 ? 3.476 42.339 2.601 1.00 83.12 87 CYS A C 1
ATOM 657 O O . CYS A 1 87 ? 3.441 41.747 1.520 1.00 83.12 87 CYS A O 1
ATOM 659 N N . CYS A 1 88 ? 3.771 43.638 2.674 1.00 84.50 88 CYS A N 1
ATOM 660 C CA . CYS A 1 88 ? 4.200 44.464 1.540 1.00 84.50 88 CYS A CA 1
ATOM 661 C C . CYS A 1 88 ? 5.423 45.336 1.869 1.00 84.50 88 CYS A C 1
ATOM 663 O O . CYS A 1 88 ? 5.891 46.112 1.032 1.00 84.50 88 CYS A O 1
ATOM 665 N N . SER A 1 89 ? 5.929 45.218 3.095 1.00 86.75 89 SER A N 1
ATOM 666 C CA . SER A 1 89 ? 7.121 45.860 3.624 1.00 86.75 89 SER A CA 1
ATOM 667 C C . SER A 1 89 ? 7.611 45.085 4.846 1.00 86.75 89 SER A C 1
ATOM 669 O O . SER A 1 89 ? 6.805 44.597 5.636 1.00 86.75 89 SER A O 1
ATOM 671 N N . ASP A 1 90 ? 8.924 45.022 5.065 1.00 83.25 90 ASP A N 1
ATOM 672 C CA . ASP A 1 90 ? 9.516 44.359 6.236 1.00 83.25 90 ASP A CA 1
ATOM 673 C C . ASP A 1 90 ? 8.919 44.860 7.554 1.00 83.25 90 ASP A C 1
ATOM 675 O O . ASP A 1 90 ? 8.786 44.111 8.514 1.00 83.25 90 ASP A O 1
ATOM 679 N N . THR A 1 91 ? 8.533 46.137 7.619 1.00 83.12 91 THR A N 1
ATOM 680 C CA . THR A 1 91 ? 7.861 46.762 8.768 1.00 83.12 91 THR A CA 1
ATOM 681 C C . THR A 1 91 ? 6.560 46.090 9.210 1.00 83.12 91 THR A C 1
ATOM 683 O O . THR A 1 91 ? 6.167 46.308 10.351 1.00 83.12 91 THR A O 1
ATOM 686 N N . GLU A 1 92 ? 5.933 45.269 8.368 1.00 84.62 92 GLU A N 1
ATOM 687 C CA . GLU A 1 92 ? 4.737 44.484 8.708 1.00 84.62 92 GLU A CA 1
ATOM 688 C C . GLU A 1 92 ? 5.076 43.095 9.289 1.00 84.62 92 GLU A C 1
ATOM 690 O O . GLU A 1 92 ? 4.240 42.508 9.968 1.00 84.62 92 GLU A O 1
ATOM 695 N N . CYS A 1 93 ? 6.308 42.610 9.095 1.00 82.62 93 CYS A N 1
ATOM 696 C CA . CYS A 1 93 ? 6.794 41.319 9.590 1.00 82.62 93 CYS A CA 1
ATOM 697 C C . CYS A 1 93 ? 7.421 41.396 10.995 1.00 82.62 93 CYS A C 1
ATOM 699 O O . CYS A 1 93 ? 7.635 42.471 11.565 1.00 82.62 93 CYS A O 1
ATOM 701 N N . GLY A 1 94 ? 7.784 40.242 11.556 1.00 81.31 94 GLY A N 1
ATOM 702 C CA . GLY A 1 94 ? 8.493 40.101 12.823 1.00 81.31 94 GLY A CA 1
ATOM 703 C C . GLY A 1 94 ? 9.888 40.741 12.855 1.00 81.31 94 GLY A C 1
ATOM 704 O O . GLY A 1 94 ? 10.394 41.319 11.889 1.00 81.31 94 GLY A O 1
ATOM 705 N N . LYS A 1 95 ? 10.544 40.673 14.021 1.00 80.19 95 LYS A N 1
ATOM 706 C CA . LYS A 1 95 ? 11.869 41.297 14.244 1.00 80.19 95 LYS A CA 1
ATOM 707 C C . LYS A 1 95 ? 13.023 40.562 13.552 1.00 80.19 95 LYS A C 1
ATOM 709 O O . LYS A 1 95 ? 14.050 41.184 13.286 1.00 80.19 95 LYS A O 1
ATOM 714 N N . ASN A 1 96 ? 12.820 39.280 13.262 1.00 83.12 96 ASN A N 1
ATOM 715 C CA . ASN A 1 96 ? 13.777 38.376 12.625 1.00 83.12 96 ASN A CA 1
ATOM 716 C C . ASN A 1 96 ? 13.368 38.033 11.181 1.00 83.12 96 ASN A C 1
ATOM 718 O O . ASN A 1 96 ? 13.905 37.102 10.599 1.00 83.12 96 ASN A O 1
ATOM 722 N N . GLU A 1 97 ? 12.408 38.766 10.616 1.00 86.75 97 GLU A N 1
ATOM 723 C CA . GLU A 1 97 ? 11.791 38.467 9.324 1.00 86.75 97 GLU A CA 1
ATOM 724 C C . GLU A 1 97 ? 11.912 39.658 8.376 1.00 86.75 97 GLU A C 1
ATOM 726 O O . GLU A 1 97 ? 11.859 40.812 8.810 1.00 86.75 97 GLU A O 1
ATOM 731 N N . THR A 1 98 ? 12.028 39.367 7.085 1.00 85.62 98 THR A N 1
ATOM 732 C CA . THR A 1 98 ? 11.938 40.325 5.976 1.00 85.62 98 THR A CA 1
ATOM 733 C C . THR A 1 98 ? 10.704 39.997 5.134 1.00 85.62 98 THR A C 1
ATOM 735 O O . THR A 1 98 ? 10.206 38.868 5.173 1.00 85.62 98 THR A O 1
ATOM 738 N N . CYS A 1 99 ? 10.168 40.968 4.395 1.00 84.56 99 CYS A N 1
ATOM 739 C CA . CYS A 1 99 ? 9.063 40.690 3.489 1.00 84.56 99 CYS A CA 1
ATOM 740 C C . CYS A 1 99 ? 9.625 40.146 2.172 1.00 84.56 99 CYS A C 1
ATOM 742 O O . CYS A 1 99 ? 10.307 40.864 1.441 1.00 84.56 99 CYS A O 1
ATOM 744 N N . GLY A 1 100 ? 9.343 38.879 1.857 1.00 78.56 100 GLY A N 1
ATOM 745 C CA . GLY A 1 100 ? 9.810 38.228 0.636 1.00 78.56 100 GLY A CA 1
ATOM 746 C C . GLY A 1 100 ? 9.293 38.968 -0.597 1.00 78.56 100 GLY A C 1
ATOM 747 O O . GLY A 1 100 ? 8.142 38.798 -0.986 1.00 78.56 100 GLY A O 1
ATOM 748 N N . GLY A 1 101 ? 10.131 39.803 -1.218 1.00 64.50 101 GLY A N 1
ATOM 749 C CA . GLY A 1 101 ? 9.682 40.839 -2.163 1.00 64.50 101 GLY A CA 1
ATOM 750 C C . GLY A 1 101 ? 8.967 40.353 -3.432 1.00 64.50 101 GLY A C 1
ATOM 751 O O . GLY A 1 101 ? 8.324 41.160 -4.098 1.00 64.50 101 GLY A O 1
ATOM 752 N N . ASN A 1 102 ? 9.055 39.054 -3.740 1.00 67.06 102 ASN A N 1
ATOM 753 C CA . ASN A 1 102 ? 8.363 38.396 -4.856 1.00 67.06 102 ASN A CA 1
ATOM 754 C C . ASN A 1 102 ? 7.221 37.458 -4.406 1.00 67.06 102 ASN A C 1
ATOM 756 O O . ASN A 1 102 ? 6.480 36.966 -5.251 1.00 67.06 102 ASN A O 1
ATOM 760 N N . THR A 1 103 ? 7.105 37.162 -3.107 1.00 75.81 103 THR A N 1
ATOM 761 C CA . THR A 1 103 ? 6.110 36.235 -2.529 1.00 75.81 103 THR A CA 1
ATOM 762 C C . THR A 1 103 ? 5.101 36.931 -1.619 1.00 75.81 103 THR A C 1
ATOM 764 O O . THR A 1 103 ? 4.054 36.359 -1.327 1.00 75.81 103 THR A O 1
ATOM 767 N N . ASN A 1 104 ? 5.412 38.150 -1.163 1.00 85.88 104 ASN A N 1
ATOM 768 C CA . ASN A 1 104 ? 4.604 38.952 -0.247 1.00 85.88 104 ASN A CA 1
ATOM 769 C C . ASN A 1 104 ? 4.230 38.224 1.065 1.00 85.88 104 ASN A C 1
ATOM 771 O O . ASN A 1 104 ? 3.175 38.480 1.649 1.00 85.88 104 ASN A O 1
ATOM 775 N N . LYS A 1 105 ? 5.133 37.347 1.531 1.00 86.25 105 LYS A N 1
ATOM 776 C CA . LYS A 1 105 ? 5.096 36.648 2.827 1.00 86.25 105 LYS A CA 1
ATOM 777 C C . LYS A 1 105 ? 6.276 37.040 3.713 1.00 86.25 105 LYS A C 1
ATOM 779 O O . LYS A 1 105 ? 7.346 37.382 3.202 1.00 86.25 105 LYS A O 1
ATOM 784 N N . CYS A 1 106 ? 6.102 36.959 5.024 1.00 84.25 106 CYS A N 1
ATOM 785 C CA . CYS A 1 106 ? 7.158 37.173 6.000 1.00 84.25 106 CYS A CA 1
ATOM 786 C C . CYS A 1 106 ? 8.058 35.936 6.066 1.00 84.25 106 CYS A C 1
ATOM 788 O O . CYS A 1 106 ? 7.627 34.851 6.446 1.00 84.25 106 CYS A O 1
ATOM 790 N N . VAL A 1 107 ? 9.323 36.101 5.680 1.00 85.38 107 VAL A N 1
ATOM 791 C CA . VAL A 1 107 ? 10.318 35.023 5.679 1.00 85.38 107 VAL A CA 1
ATOM 792 C C . VAL A 1 107 ? 11.382 35.295 6.736 1.00 85.38 107 VAL A C 1
ATOM 794 O O . VAL A 1 107 ? 11.841 36.430 6.890 1.00 85.38 107 VAL A O 1
ATOM 797 N N . GLN A 1 108 ? 11.756 34.259 7.488 1.00 86.19 108 GLN A N 1
ATOM 798 C CA . GLN A 1 108 ? 12.806 34.343 8.505 1.00 86.19 108 GLN A CA 1
ATOM 799 C C . GLN A 1 108 ? 14.160 34.656 7.854 1.00 86.19 108 GLN A C 1
ATOM 801 O O . GLN A 1 108 ? 14.474 34.184 6.763 1.00 86.19 108 GLN A O 1
ATOM 806 N N . ILE A 1 109 ? 14.958 35.480 8.530 1.00 81.56 109 ILE A N 1
ATOM 807 C CA . ILE A 1 109 ? 16.286 35.897 8.081 1.00 81.56 109 ILE A CA 1
ATOM 808 C C . ILE A 1 109 ? 17.299 34.904 8.644 1.00 81.56 109 ILE A C 1
ATOM 810 O O . ILE A 1 109 ? 17.676 34.989 9.812 1.00 81.56 109 ILE A O 1
ATOM 814 N N . GLU A 1 110 ? 17.740 33.958 7.822 1.00 81.38 110 GLU A N 1
ATOM 815 C CA . GLU A 1 110 ? 18.759 32.993 8.231 1.00 81.38 110 GLU A CA 1
ATOM 816 C C . GLU A 1 110 ? 20.154 33.638 8.326 1.00 81.38 110 GLU A C 1
ATOM 818 O O . GLU A 1 110 ? 20.497 34.575 7.602 1.00 81.38 110 GLU A O 1
ATOM 823 N N . CYS A 1 111 ? 20.958 33.141 9.269 1.00 79.69 111 CYS A N 1
ATOM 824 C CA . CYS A 1 111 ? 22.308 33.614 9.570 1.00 79.69 111 CYS A CA 1
ATOM 825 C C . CYS A 1 111 ? 23.236 32.404 9.743 1.00 79.69 111 CYS A C 1
ATOM 827 O O . CYS A 1 111 ? 23.329 31.866 10.843 1.00 79.69 111 CYS A O 1
ATOM 829 N N . GLU A 1 112 ? 23.947 31.999 8.688 1.00 77.62 112 GLU A N 1
ATOM 830 C CA . GLU A 1 112 ? 24.871 30.847 8.730 1.00 77.62 112 GLU A CA 1
ATOM 831 C C . GLU A 1 112 ? 25.974 31.013 9.793 1.00 77.62 112 GLU A C 1
ATOM 833 O O . GLU A 1 112 ? 26.313 30.071 10.503 1.00 77.62 112 GLU A O 1
ATOM 838 N N . CYS A 1 113 ? 26.514 32.230 9.927 1.00 80.69 113 CYS A N 1
ATOM 839 C CA . CYS A 1 113 ? 27.557 32.573 10.895 1.00 80.69 113 CYS A CA 1
ATOM 840 C C . CYS A 1 113 ? 27.328 33.978 11.484 1.00 80.69 113 CYS A C 1
ATOM 842 O O . CYS A 1 113 ? 28.149 34.886 11.343 1.00 80.69 113 CYS A O 1
ATOM 844 N N . GLY A 1 114 ? 26.183 34.203 12.135 1.00 83.94 114 GLY A N 1
ATOM 845 C CA . GLY A 1 114 ? 25.865 35.513 12.708 1.00 83.94 114 GLY A CA 1
ATOM 846 C C . GLY A 1 114 ? 24.643 35.543 13.619 1.00 83.94 114 GLY A C 1
ATOM 847 O O . GLY A 1 114 ? 24.031 34.520 13.911 1.00 83.94 114 GLY A O 1
ATOM 848 N N . TYR A 1 115 ? 24.275 36.748 14.051 1.00 82.31 115 TYR A N 1
ATOM 849 C CA . TYR A 1 115 ? 23.038 37.019 14.782 1.00 82.31 115 TYR A CA 1
ATOM 850 C C . TYR A 1 115 ? 22.264 38.171 14.138 1.00 82.31 115 TYR A C 1
ATOM 852 O O . TYR A 1 115 ? 22.842 39.134 13.632 1.00 82.31 115 TYR A O 1
ATOM 860 N N . ILE A 1 116 ? 20.936 38.096 14.173 1.00 81.06 116 ILE A N 1
ATOM 8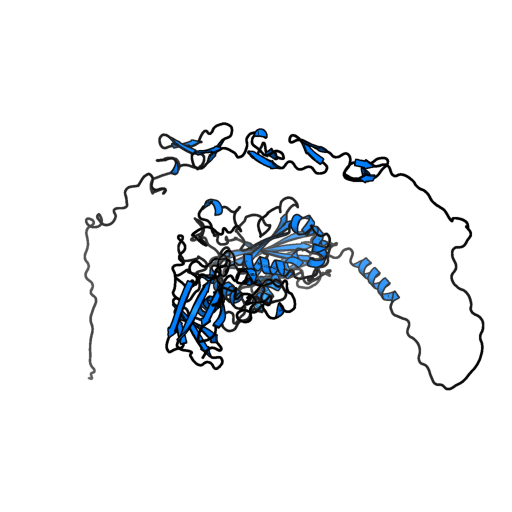61 C CA . ILE A 1 116 ? 20.077 39.101 13.543 1.00 81.06 116 ILE A CA 1
ATOM 862 C C . ILE A 1 116 ? 20.020 40.355 14.424 1.00 81.06 116 ILE A C 1
ATOM 864 O O . ILE A 1 116 ? 19.702 40.289 15.615 1.00 81.06 116 ILE A O 1
ATOM 868 N N . LYS A 1 117 ? 20.272 41.526 13.834 1.00 80.81 117 LYS A N 1
ATOM 869 C CA . LYS A 1 117 ? 20.080 42.826 14.487 1.00 80.81 117 LYS A CA 1
ATOM 870 C C . LYS A 1 117 ? 19.498 43.819 13.492 1.00 80.81 117 LYS A C 1
ATOM 872 O O . LYS A 1 117 ? 20.063 44.035 12.428 1.00 80.81 117 LYS A O 1
ATOM 877 N N . ASN A 1 118 ? 18.372 44.442 13.840 1.00 75.31 118 ASN A N 1
ATOM 878 C CA . ASN A 1 118 ? 17.643 45.367 12.961 1.00 75.31 118 ASN A CA 1
ATOM 879 C C . ASN A 1 118 ? 17.335 44.770 11.564 1.00 75.31 118 ASN A C 1
ATOM 881 O O . ASN A 1 118 ? 17.428 45.487 10.572 1.00 75.31 118 ASN A O 1
ATOM 885 N N . ARG A 1 119 ? 16.996 43.469 11.489 1.00 75.88 119 ARG A N 1
ATOM 886 C CA . ARG A 1 119 ? 16.783 42.703 10.237 1.00 75.88 119 ARG A CA 1
ATOM 887 C C . ARG A 1 119 ? 17.983 42.648 9.281 1.00 75.88 119 ARG A C 1
ATOM 889 O O . ARG A 1 119 ? 17.827 42.410 8.091 1.00 75.88 119 ARG A O 1
ATOM 896 N N . VAL A 1 120 ? 19.192 42.822 9.804 1.00 76.94 120 VAL A N 1
ATOM 897 C CA . VAL A 1 120 ? 20.438 42.540 9.086 1.00 76.94 120 VAL A CA 1
ATOM 898 C C . VAL A 1 120 ? 21.158 41.419 9.826 1.00 76.94 120 VAL A C 1
ATOM 900 O O . VAL A 1 120 ? 21.199 41.426 11.061 1.00 76.94 120 VAL A O 1
ATOM 903 N N . CYS A 1 121 ? 21.718 40.457 9.092 1.00 83.75 121 CYS A N 1
ATOM 904 C CA . CYS A 1 121 ? 22.607 39.474 9.695 1.00 83.75 121 CYS A CA 1
ATOM 905 C C . CYS A 1 121 ? 23.923 40.158 10.084 1.00 83.75 121 CYS A C 1
ATOM 907 O O . CYS A 1 121 ? 24.598 40.752 9.242 1.00 83.75 121 CYS A O 1
ATOM 909 N N . ILE A 1 122 ? 24.270 40.120 11.369 1.00 82.75 122 ILE A N 1
ATOM 910 C CA . ILE A 1 122 ? 25.546 40.613 11.880 1.00 82.75 122 ILE A CA 1
ATOM 911 C C . ILE A 1 122 ? 26.435 39.401 12.106 1.00 82.75 122 ILE A C 1
ATOM 913 O O . ILE A 1 122 ? 26.220 38.645 13.056 1.00 82.75 122 ILE A O 1
ATOM 917 N N . ASN A 1 123 ? 27.416 39.219 11.224 1.00 85.62 123 ASN A N 1
ATOM 918 C CA . ASN A 1 123 ? 28.329 38.089 11.309 1.00 85.62 123 ASN A CA 1
ATOM 919 C C . ASN A 1 123 ? 29.077 38.068 12.647 1.00 85.62 123 ASN A C 1
ATOM 921 O O . ASN A 1 123 ? 29.354 39.109 13.258 1.00 85.62 123 ASN A O 1
ATOM 925 N N . TYR A 1 124 ? 29.413 36.862 13.086 1.00 84.56 124 TYR A N 1
ATOM 926 C CA . TYR A 1 124 ? 30.335 36.657 14.189 1.00 84.56 124 TYR A CA 1
ATOM 927 C C . TYR A 1 124 ? 31.784 36.979 13.786 1.00 84.56 124 TYR A C 1
ATOM 929 O O . TYR A 1 124 ? 32.090 37.230 12.622 1.00 84.56 124 TYR A O 1
ATOM 937 N N . GLU A 1 125 ? 32.680 37.022 14.773 1.00 81.69 125 GLU A N 1
ATOM 938 C CA . GLU A 1 125 ? 34.111 37.278 14.556 1.00 81.69 125 GLU A CA 1
ATOM 939 C C . GLU A 1 125 ? 34.843 36.009 14.075 1.00 81.69 125 GLU A C 1
ATOM 941 O O . GLU A 1 125 ? 35.847 36.111 13.378 1.00 81.69 125 GLU A O 1
ATOM 946 N N . CYS A 1 126 ? 34.295 34.835 14.406 1.00 82.12 126 CYS A N 1
ATOM 947 C CA . CYS A 1 126 ? 34.546 33.532 13.787 1.00 82.12 126 CYS A CA 1
ATOM 948 C C . CYS A 1 126 ? 33.374 32.581 14.101 1.00 82.12 126 CYS A C 1
ATOM 950 O O . CYS A 1 126 ? 32.642 32.797 15.074 1.00 82.12 126 CYS A O 1
ATOM 952 N N . CYS A 1 127 ? 33.241 31.511 13.324 1.00 83.94 127 CYS A N 1
ATOM 953 C CA . CYS A 1 127 ? 32.450 30.318 13.621 1.00 83.94 127 CYS A CA 1
ATOM 954 C C . CYS A 1 127 ? 33.293 29.030 13.636 1.00 83.94 127 CYS A C 1
ATOM 956 O O . CYS A 1 127 ? 32.881 28.065 14.278 1.00 83.94 127 CYS A O 1
ATOM 958 N N . ASP A 1 128 ? 34.488 29.017 13.031 1.00 83.81 128 ASP A N 1
ATOM 959 C CA . ASP A 1 128 ? 35.485 27.953 13.226 1.00 83.81 128 ASP A CA 1
ATOM 960 C C . ASP A 1 128 ? 36.891 28.503 13.543 1.00 83.81 128 ASP A C 1
ATOM 962 O O . ASP A 1 128 ? 37.244 29.640 13.237 1.00 83.81 128 ASP A O 1
ATOM 966 N N . SER A 1 129 ? 37.727 27.676 14.174 1.00 81.88 129 SER A N 1
ATOM 967 C CA . SER A 1 129 ? 39.116 28.005 14.502 1.00 81.88 129 SER A CA 1
ATOM 968 C C . SER A 1 129 ? 40.010 28.222 13.276 1.00 81.88 129 SER A C 1
ATOM 970 O O . SER A 1 129 ? 41.000 28.940 13.393 1.00 81.88 129 SER A O 1
ATOM 972 N N . SER A 1 130 ? 39.680 27.663 12.105 1.00 80.81 130 SER A N 1
ATOM 973 C CA . SER A 1 130 ? 40.415 27.928 10.857 1.00 80.81 130 SER A CA 1
ATOM 974 C C . SER A 1 130 ? 40.301 29.377 10.366 1.00 80.81 130 SER A C 1
ATOM 976 O O . SER A 1 130 ? 41.170 29.841 9.628 1.00 80.81 130 SER A O 1
ATOM 978 N N . GLU A 1 131 ? 39.293 30.122 10.826 1.00 82.31 131 GLU A N 1
ATOM 979 C CA . GLU A 1 131 ? 39.091 31.537 10.495 1.00 82.31 131 GLU A CA 1
ATOM 980 C C . GLU A 1 131 ? 39.964 32.476 11.352 1.00 82.31 131 GLU A C 1
ATOM 982 O O . GLU A 1 131 ? 40.083 33.663 11.048 1.00 82.31 131 GLU A O 1
ATOM 987 N N . CYS A 1 132 ? 40.614 31.958 12.403 1.00 82.62 132 CYS A N 1
ATOM 988 C CA . CYS A 1 132 ? 41.409 32.730 13.358 1.00 82.62 132 CYS A CA 1
ATOM 989 C C . CYS A 1 132 ? 42.917 32.706 13.025 1.00 82.62 132 CYS A C 1
ATOM 991 O O . CYS A 1 132 ? 43.588 31.717 13.321 1.00 82.62 132 CYS A O 1
ATOM 993 N N . PRO A 1 133 ? 43.532 33.804 12.526 1.00 75.50 133 PRO A N 1
ATOM 994 C CA . PRO A 1 133 ? 44.901 33.771 11.980 1.00 75.50 133 PRO A CA 1
ATOM 995 C C . PRO A 1 133 ? 46.036 33.441 12.967 1.00 75.50 133 PRO A C 1
ATOM 997 O O . PRO A 1 133 ? 47.179 33.266 12.547 1.00 75.50 133 PRO A O 1
ATOM 1000 N N . ALA A 1 134 ? 45.759 33.422 14.275 1.00 66.69 134 ALA A N 1
ATOM 1001 C CA . ALA A 1 134 ? 46.740 33.177 15.336 1.00 66.69 134 ALA A CA 1
ATOM 1002 C C . ALA A 1 134 ? 46.110 32.563 16.608 1.00 66.69 134 ALA A C 1
ATOM 1004 O O . ALA A 1 134 ? 46.591 32.802 17.720 1.00 66.69 134 ALA A O 1
ATOM 1005 N N . GLY A 1 135 ? 45.005 31.824 16.478 1.00 80.06 135 GLY A N 1
ATOM 1006 C CA . GLY A 1 135 ? 44.211 31.403 17.632 1.00 80.06 135 GLY A CA 1
ATOM 1007 C C . GLY A 1 135 ? 43.220 30.278 17.349 1.00 80.06 135 GLY A C 1
ATOM 1008 O O . GLY A 1 135 ? 43.287 29.626 16.315 1.00 80.06 135 GLY A O 1
ATOM 1009 N N . ILE A 1 136 ? 42.299 30.078 18.288 1.00 81.12 136 ILE A N 1
ATOM 1010 C CA . ILE A 1 136 ? 41.136 29.194 18.164 1.00 81.12 136 ILE A CA 1
ATOM 1011 C C . ILE A 1 136 ? 39.851 30.003 18.347 1.00 81.12 136 ILE A C 1
ATOM 1013 O O . ILE A 1 136 ? 39.843 31.018 19.049 1.00 81.12 136 ILE A O 1
ATOM 1017 N N . CYS A 1 137 ? 38.761 29.555 17.729 1.00 84.19 137 CYS A N 1
ATOM 1018 C CA . CYS A 1 137 ? 37.464 30.197 17.884 1.00 84.19 137 CYS A CA 1
ATOM 1019 C C . CYS A 1 137 ? 36.818 29.752 19.204 1.00 84.19 137 CYS A C 1
ATOM 1021 O O . CYS A 1 137 ? 36.620 28.560 19.441 1.00 84.19 137 CYS A O 1
ATOM 1023 N N . GLN A 1 138 ? 36.503 30.703 20.084 1.00 81.62 138 GLN A N 1
ATOM 1024 C CA . GLN A 1 138 ? 35.826 30.461 21.359 1.00 81.62 138 GLN A CA 1
ATOM 1025 C C . GLN A 1 138 ? 34.725 31.498 21.568 1.00 81.62 138 GLN A C 1
ATOM 1027 O O . GLN A 1 138 ? 34.980 32.700 21.522 1.00 81.62 138 GLN A O 1
ATOM 1032 N N . ASN A 1 139 ? 33.493 31.036 21.812 1.00 82.44 139 ASN A N 1
ATOM 1033 C CA . ASN A 1 139 ? 32.303 31.892 21.924 1.00 82.44 139 ASN A CA 1
ATOM 1034 C C . ASN A 1 139 ? 32.194 32.897 20.757 1.00 82.44 139 ASN A C 1
ATOM 1036 O O . ASN A 1 139 ? 31.899 34.078 20.951 1.00 82.44 139 ASN A O 1
ATOM 1040 N N . ASN A 1 140 ? 32.466 32.393 19.551 1.00 85.44 140 ASN A N 1
ATOM 1041 C CA . ASN A 1 140 ? 32.369 33.090 18.271 1.00 85.44 140 ASN A CA 1
ATOM 1042 C C . ASN A 1 140 ? 33.304 34.318 18.149 1.00 85.44 140 ASN A C 1
ATOM 1044 O O . ASN A 1 140 ? 32.961 35.321 17.511 1.00 85.44 140 ASN A O 1
ATOM 1048 N N . LYS A 1 141 ? 34.479 34.231 18.799 1.00 84.94 141 LYS A N 1
ATOM 1049 C CA . LYS A 1 141 ? 35.599 35.190 18.791 1.00 84.94 141 LYS A CA 1
ATOM 1050 C C . LYS A 1 141 ? 36.955 34.487 18.739 1.00 84.94 141 LYS A C 1
ATOM 1052 O O . LYS A 1 141 ? 37.091 33.370 19.239 1.00 84.94 141 LYS A O 1
ATOM 1057 N N . CYS A 1 142 ? 37.971 35.152 18.193 1.00 83.94 142 CYS A N 1
ATOM 1058 C CA . CYS A 1 142 ? 39.300 34.563 18.040 1.00 83.94 142 CYS A CA 1
ATOM 1059 C C . CYS A 1 142 ? 40.171 34.772 19.287 1.00 83.94 142 CYS A C 1
ATOM 1061 O O . CYS A 1 142 ? 40.613 35.884 19.581 1.00 83.94 142 CYS A O 1
ATOM 1063 N N . ALA A 1 143 ? 40.467 33.683 19.998 1.00 81.50 143 ALA A N 1
ATOM 1064 C CA . ALA A 1 143 ? 41.311 33.673 21.190 1.00 81.50 143 ALA A CA 1
ATOM 1065 C C . ALA A 1 143 ? 42.719 33.139 20.871 1.00 81.50 143 ALA A C 1
ATOM 1067 O O . ALA A 1 143 ? 42.869 32.056 20.305 1.00 81.50 143 ALA A O 1
ATOM 1068 N N . ALA A 1 144 ? 43.762 33.886 21.242 1.00 74.31 144 ALA A N 1
ATOM 1069 C CA . ALA A 1 144 ? 45.149 33.459 21.057 1.00 74.31 144 ALA A CA 1
ATOM 1070 C C . ALA A 1 144 ? 45.507 32.273 21.974 1.00 74.31 144 ALA A C 1
ATOM 1072 O O . ALA A 1 144 ? 45.095 32.225 23.133 1.00 74.31 144 ALA A O 1
ATOM 1073 N N . VAL A 1 145 ? 46.306 31.330 21.469 1.00 66.31 145 VAL A N 1
ATOM 1074 C CA . VAL A 1 145 ? 46.736 30.148 22.235 1.00 66.31 145 VAL A CA 1
ATOM 1075 C C . VAL A 1 145 ? 47.967 30.485 23.080 1.00 66.31 145 VAL A C 1
ATOM 1077 O O . VAL A 1 145 ? 49.080 30.591 22.558 1.00 66.31 145 VAL A O 1
ATOM 1080 N N . GLU A 1 146 ? 47.786 30.631 24.394 1.00 50.09 146 GLU A N 1
ATOM 1081 C CA . GLU A 1 146 ? 48.899 30.817 25.331 1.00 50.09 146 GLU A CA 1
ATOM 1082 C C . GLU A 1 146 ? 49.736 29.534 25.461 1.00 50.09 146 GLU A C 1
ATOM 1084 O O . GLU A 1 146 ? 49.260 28.486 25.903 1.00 50.09 146 GLU A O 1
ATOM 1089 N N . LYS A 1 147 ? 51.018 29.614 25.086 1.00 45.03 147 LYS A N 1
ATOM 1090 C CA . LYS A 1 147 ? 51.983 28.525 25.277 1.00 45.03 147 LYS A CA 1
ATOM 1091 C C . LYS A 1 147 ? 52.523 28.525 26.707 1.00 45.03 147 LYS A C 1
ATOM 1093 O O . LYS A 1 147 ? 53.521 29.189 26.976 1.00 45.03 147 LYS A O 1
ATOM 1098 N N . ASN A 1 148 ? 51.934 27.711 27.577 1.00 35.62 148 ASN A N 1
ATOM 1099 C CA . ASN A 1 148 ? 52.637 27.223 28.765 1.00 35.62 148 ASN A CA 1
ATOM 1100 C C . ASN A 1 148 ? 53.417 25.948 28.417 1.00 35.62 148 ASN A C 1
ATOM 1102 O O . ASN A 1 148 ? 52.960 25.129 27.619 1.00 35.62 148 ASN A O 1
ATOM 1106 N N . ALA A 1 149 ? 54.616 25.811 28.981 1.00 35.50 149 ALA A N 1
ATOM 1107 C CA . ALA A 1 149 ? 55.542 24.727 28.684 1.00 35.50 149 ALA A CA 1
ATOM 1108 C C . ALA A 1 149 ? 56.112 24.153 29.982 1.00 35.50 149 ALA A C 1
ATOM 1110 O O . ALA A 1 149 ? 56.657 24.907 30.782 1.00 35.50 149 ALA A O 1
ATOM 1111 N N . GLU A 1 150 ? 56.047 22.832 30.135 1.00 34.84 150 GLU A N 1
ATOM 1112 C CA . GLU A 1 150 ? 56.774 22.091 31.167 1.00 34.84 150 GLU A CA 1
ATOM 1113 C C . GLU A 1 150 ? 57.284 20.757 30.583 1.00 34.84 150 GLU A C 1
ATOM 1115 O O . GLU A 1 150 ? 56.517 19.895 30.165 1.00 34.84 150 GLU A O 1
ATOM 1120 N N . GLU A 1 151 ? 58.615 20.689 30.487 1.00 34.28 151 GLU A N 1
ATOM 1121 C CA . GLU A 1 151 ? 59.518 19.529 30.609 1.00 34.28 151 GLU A CA 1
ATOM 1122 C C . GLU A 1 151 ? 59.171 18.223 29.845 1.00 34.28 151 GLU A C 1
ATOM 1124 O O . GLU A 1 151 ? 58.357 17.414 30.272 1.00 34.28 151 GLU A O 1
ATOM 1129 N N . THR A 1 152 ? 59.696 17.952 28.640 1.00 33.81 152 THR A N 1
ATOM 1130 C CA . THR A 1 152 ? 61.098 17.673 28.215 1.00 33.81 152 THR A CA 1
ATOM 1131 C C . THR A 1 152 ? 61.744 16.395 28.769 1.00 33.81 152 THR A C 1
ATOM 1133 O O . THR A 1 152 ? 62.183 16.361 29.916 1.00 33.81 152 THR A O 1
ATOM 1136 N N . ALA A 1 153 ? 61.950 15.397 27.896 1.00 26.45 153 ALA A N 1
ATOM 1137 C CA . ALA A 1 153 ? 62.894 14.289 28.105 1.00 26.45 153 ALA A CA 1
ATOM 1138 C C . ALA A 1 153 ? 63.405 13.668 26.778 1.00 26.45 153 ALA A C 1
ATOM 1140 O O . ALA A 1 153 ? 63.486 12.447 26.639 1.00 26.45 153 ALA A O 1
ATOM 1141 N N . GLU A 1 154 ? 63.760 14.489 25.781 1.00 29.94 154 GLU A N 1
ATOM 1142 C CA . GLU A 1 154 ? 64.585 14.008 24.662 1.00 29.94 154 GLU A CA 1
ATOM 1143 C C . GLU A 1 154 ? 66.061 13.965 25.082 1.00 29.94 154 GLU A C 1
ATOM 1145 O O . GLU A 1 154 ? 66.655 15.018 25.275 1.00 29.94 154 GLU A O 1
ATOM 1150 N N . GLU A 1 155 ? 66.674 12.776 25.158 1.00 29.39 155 GLU A N 1
ATOM 1151 C CA . GLU A 1 155 ? 68.068 12.579 24.713 1.00 29.39 155 GLU A CA 1
ATOM 1152 C C . GLU A 1 155 ? 68.482 11.091 24.666 1.00 29.39 155 GLU A C 1
ATOM 1154 O O . GLU A 1 155 ? 69.031 10.537 25.622 1.00 29.39 155 GLU A O 1
ATOM 1159 N N . LYS A 1 156 ? 68.280 10.443 23.506 1.00 26.05 156 LYS A N 1
ATOM 1160 C CA . LYS A 1 156 ? 69.380 9.805 22.748 1.00 26.05 156 LYS A CA 1
ATOM 1161 C C . LYS A 1 156 ? 68.927 9.150 21.446 1.00 26.05 156 LYS A C 1
ATOM 1163 O O . LYS A 1 156 ? 68.252 8.126 21.425 1.00 26.05 156 LYS A O 1
ATOM 1168 N N . GLN A 1 157 ? 69.459 9.681 20.350 1.00 27.61 157 GLN A N 1
ATOM 1169 C CA . GLN A 1 157 ? 69.742 8.886 19.160 1.00 27.61 157 GLN A CA 1
ATOM 1170 C C . GLN A 1 157 ? 70.697 7.736 19.544 1.00 27.61 157 GLN A C 1
ATOM 1172 O O . GLN A 1 157 ? 71.626 7.970 20.316 1.00 27.61 157 GLN A O 1
ATOM 1177 N N . LEU A 1 158 ? 70.545 6.538 18.966 1.00 24.47 158 LEU A N 1
ATOM 1178 C CA . LEU A 1 158 ? 71.397 6.093 17.847 1.00 24.47 158 LEU A CA 1
ATOM 1179 C C . LEU A 1 158 ? 71.073 4.646 17.418 1.00 24.47 158 LEU A C 1
ATOM 1181 O O . LEU A 1 158 ? 71.276 3.712 18.188 1.00 24.47 158 LEU A O 1
ATOM 1185 N N . SER A 1 159 ? 70.759 4.450 16.130 1.00 23.62 159 SER A N 1
ATOM 1186 C CA . SER A 1 159 ? 70.696 3.136 15.450 1.00 23.62 159 SER A CA 1
ATOM 1187 C C . SER A 1 159 ? 69.579 2.171 15.929 1.00 23.62 159 SER A C 1
ATOM 1189 O O . SER A 1 159 ? 69.057 2.308 17.024 1.00 23.62 159 SER A O 1
ATOM 1191 N N . ARG A 1 160 ? 69.131 1.181 15.145 1.00 25.48 160 ARG A N 1
ATOM 1192 C CA . ARG A 1 160 ? 69.495 0.786 13.769 1.00 25.48 160 ARG A CA 1
ATOM 1193 C C . ARG A 1 160 ? 68.278 0.141 13.095 1.00 25.48 160 ARG A C 1
ATOM 1195 O O . ARG A 1 160 ? 67.471 -0.491 13.766 1.00 25.48 160 ARG A O 1
ATOM 1202 N N . SER A 1 161 ? 68.162 0.284 11.782 1.00 28.20 161 SER A N 1
ATOM 1203 C CA . SER A 1 161 ? 67.144 -0.397 10.979 1.00 28.20 161 SER A CA 1
ATOM 1204 C C . SER A 1 161 ? 67.626 -1.773 10.485 1.00 28.20 161 SER A C 1
ATOM 1206 O O . SER A 1 161 ? 68.830 -2.020 10.424 1.00 28.20 161 SER A O 1
ATOM 1208 N N . GLN A 1 162 ? 66.663 -2.597 10.042 1.00 25.95 162 GLN A N 1
ATOM 1209 C CA . GLN A 1 162 ? 66.820 -3.807 9.208 1.00 25.95 162 GLN A CA 1
ATOM 1210 C C . GLN A 1 162 ? 67.394 -5.091 9.854 1.00 25.95 162 GLN A C 1
ATOM 1212 O O . GLN A 1 162 ? 68.007 -5.078 10.915 1.00 25.95 162 GLN A O 1
ATOM 1217 N N . ALA A 1 163 ? 67.211 -6.185 9.098 1.00 25.23 163 ALA A N 1
ATOM 1218 C CA . ALA A 1 163 ? 67.782 -7.532 9.235 1.00 25.23 163 ALA A CA 1
ATOM 1219 C C . ALA A 1 163 ? 67.156 -8.481 10.277 1.00 25.23 163 ALA A C 1
ATOM 1221 O O . ALA A 1 163 ? 67.676 -8.708 11.367 1.00 25.23 163 ALA A O 1
ATOM 1222 N N . ASP A 1 164 ? 66.093 -9.147 9.828 1.00 25.30 164 ASP A N 1
ATOM 1223 C CA . ASP A 1 164 ? 65.675 -10.460 10.316 1.00 25.30 164 ASP A CA 1
ATOM 1224 C C . ASP A 1 164 ? 66.751 -11.552 10.102 1.00 25.30 164 ASP A C 1
ATOM 1226 O O . ASP A 1 164 ? 67.596 -11.452 9.212 1.00 25.30 164 ASP A O 1
ATOM 1230 N N . ALA A 1 165 ? 66.619 -12.646 10.862 1.00 24.89 165 ALA A N 1
ATOM 1231 C CA . ALA A 1 165 ? 67.229 -13.970 10.662 1.00 24.89 165 ALA A CA 1
ATOM 1232 C C . ALA A 1 165 ? 68.773 -14.124 10.553 1.00 24.89 165 ALA A C 1
ATOM 1234 O O . ALA A 1 165 ? 69.378 -13.849 9.518 1.00 24.89 165 ALA A O 1
ATOM 1235 N N . LYS A 1 166 ? 69.365 -14.865 11.516 1.00 24.53 166 LYS A N 1
ATOM 1236 C CA . LYS A 1 166 ? 70.054 -16.163 11.257 1.00 24.53 166 LYS A CA 1
ATOM 1237 C C . LYS A 1 166 ? 70.479 -16.922 12.540 1.00 24.53 166 LYS A C 1
ATOM 1239 O O . LYS A 1 166 ? 71.050 -16.322 13.432 1.00 24.53 166 LYS A O 1
ATOM 1244 N N . TYR A 1 167 ? 70.274 -18.254 12.534 1.00 22.23 167 TYR A N 1
ATOM 1245 C CA . TYR A 1 167 ? 70.892 -19.332 13.361 1.00 22.23 167 TYR A CA 1
ATOM 1246 C C . TYR A 1 167 ? 70.895 -19.156 14.903 1.00 22.23 167 TYR A C 1
ATOM 1248 O O . TYR A 1 167 ? 71.568 -18.287 15.432 1.00 22.23 167 TYR A O 1
ATOM 1256 N N . LYS A 1 168 ? 70.152 -19.928 15.717 1.00 33.03 168 LYS A N 1
ATOM 1257 C CA . LYS A 1 168 ? 70.181 -21.396 15.984 1.00 33.03 168 LYS A CA 1
ATOM 1258 C C . LYS A 1 168 ? 71.544 -21.991 16.393 1.00 33.03 168 LYS A C 1
ATOM 1260 O O . LYS A 1 168 ? 72.353 -22.297 15.522 1.00 33.03 168 LYS A O 1
ATOM 1265 N N . SER A 1 169 ? 71.672 -22.370 17.671 1.00 24.30 169 SER A N 1
ATOM 1266 C CA . SER A 1 169 ? 72.566 -23.442 18.162 1.00 24.30 169 SER A CA 1
ATOM 1267 C C . SER A 1 169 ? 72.220 -23.868 19.604 1.00 24.30 169 SER A C 1
ATOM 1269 O O . SER A 1 169 ? 72.008 -22.977 20.415 1.00 24.30 169 SER A O 1
ATOM 1271 N N . ALA A 1 170 ? 72.268 -25.182 19.904 1.00 26.52 170 ALA A N 1
ATOM 1272 C CA . ALA A 1 170 ? 72.316 -25.818 21.249 1.00 26.52 170 ALA A CA 1
ATOM 1273 C C . ALA A 1 170 ? 71.128 -25.564 22.233 1.00 26.52 170 ALA A C 1
ATOM 1275 O O . ALA A 1 170 ? 70.714 -24.434 22.438 1.00 26.52 170 ALA A O 1
ATOM 1276 N N . GLY A 1 171 ? 70.505 -26.546 22.910 1.00 23.38 171 GLY A N 1
ATOM 1277 C CA . GLY A 1 171 ? 70.716 -28.008 22.985 1.00 23.38 171 GLY A CA 1
ATOM 1278 C C . GLY A 1 171 ? 71.834 -28.413 23.963 1.00 23.38 171 GLY A C 1
ATOM 1279 O O . GLY A 1 171 ? 72.928 -27.885 23.851 1.00 23.38 171 GLY A O 1
ATOM 1280 N N . ALA A 1 172 ? 71.686 -29.347 24.907 1.00 25.59 172 ALA A N 1
ATOM 1281 C CA . ALA A 1 172 ? 70.604 -30.291 25.236 1.00 25.59 172 ALA A CA 1
ATOM 1282 C C . ALA A 1 172 ? 70.613 -30.525 26.786 1.00 25.59 172 ALA A C 1
ATOM 1284 O O . ALA A 1 172 ? 71.168 -29.691 27.492 1.00 25.59 172 ALA A O 1
ATOM 1285 N N . GLU A 1 173 ? 70.036 -31.549 27.433 1.00 26.69 173 GLU A N 1
ATOM 1286 C CA . GLU A 1 173 ? 69.522 -32.869 27.019 1.00 26.69 173 GLU A CA 1
ATOM 1287 C C . GLU A 1 173 ? 68.599 -33.472 28.114 1.00 26.69 173 GLU A C 1
ATOM 1289 O O . GLU A 1 173 ? 68.537 -32.919 29.209 1.00 26.69 173 GLU A O 1
ATOM 1294 N N . ASN A 1 174 ? 68.026 -34.663 27.858 1.00 27.19 174 ASN A N 1
ATOM 1295 C CA . ASN A 1 174 ? 67.263 -35.568 28.753 1.00 27.19 174 ASN A CA 1
ATOM 1296 C C . ASN A 1 174 ? 65.728 -35.438 28.763 1.00 27.19 174 ASN A C 1
ATOM 1298 O O . ASN A 1 174 ? 65.213 -34.328 28.723 1.00 27.19 174 ASN A O 1
ATOM 1302 N N . LYS A 1 175 ? 64.930 -36.516 28.916 1.00 29.20 175 LYS A N 1
ATOM 1303 C CA . LYS A 1 175 ? 64.968 -37.983 28.569 1.00 29.20 175 LYS A CA 1
ATOM 1304 C C . LYS A 1 175 ? 63.653 -38.582 29.145 1.00 29.20 175 LYS A C 1
ATOM 1306 O O . LYS A 1 175 ? 63.171 -38.033 30.128 1.00 29.20 175 LYS A O 1
ATOM 1311 N N . GLN A 1 176 ? 63.025 -39.689 28.731 1.00 27.06 176 GLN A N 1
ATOM 1312 C CA . GLN A 1 176 ? 62.962 -40.600 27.556 1.00 27.06 176 GLN A CA 1
ATOM 1313 C C . GLN A 1 176 ? 61.643 -41.426 27.786 1.00 27.06 176 GLN A C 1
ATOM 1315 O O . GLN A 1 176 ? 61.160 -41.429 28.916 1.00 27.06 176 GLN A O 1
ATOM 1320 N N . ASP A 1 177 ? 60.954 -42.148 26.892 1.00 28.52 177 ASP A N 1
ATOM 1321 C CA . ASP A 1 177 ? 61.103 -42.566 25.483 1.00 28.52 177 ASP A CA 1
ATOM 1322 C C . ASP A 1 177 ? 59.693 -42.993 24.938 1.00 28.52 177 ASP A C 1
ATOM 1324 O O . ASP A 1 177 ? 58.676 -42.666 25.547 1.00 28.52 177 ASP A O 1
ATOM 1328 N N . SER A 1 178 ? 59.619 -43.799 23.866 1.00 27.16 178 SER A N 1
ATOM 1329 C CA . SER A 1 178 ? 58.452 -44.508 23.283 1.00 27.16 178 SER A CA 1
ATOM 1330 C C . SER A 1 178 ? 57.413 -43.626 22.549 1.00 27.16 178 SER A C 1
ATOM 1332 O O . SER A 1 178 ? 56.504 -43.074 23.151 1.00 27.16 178 SER A O 1
ATOM 1334 N N . THR A 1 179 ? 57.587 -43.313 21.253 1.00 26.81 179 THR A N 1
ATOM 1335 C CA . THR A 1 179 ? 57.290 -44.126 20.031 1.00 26.81 179 THR A CA 1
ATOM 1336 C C . THR A 1 179 ? 55.786 -44.363 19.783 1.00 26.81 179 THR A C 1
ATOM 1338 O O . THR A 1 179 ? 55.090 -44.772 20.700 1.00 26.81 179 THR A O 1
ATOM 1341 N N . ARG A 1 180 ? 55.231 -44.234 18.561 1.00 25.53 180 ARG A N 1
ATOM 1342 C CA . ARG A 1 180 ? 55.804 -44.604 17.243 1.00 25.53 180 ARG A CA 1
ATOM 1343 C C . ARG A 1 180 ? 55.078 -43.942 16.039 1.00 25.53 180 ARG A C 1
ATOM 1345 O O . ARG A 1 180 ? 53.870 -43.767 16.095 1.00 25.53 180 ARG A O 1
ATOM 1352 N N . ALA A 1 181 ? 55.808 -43.784 14.921 1.00 27.72 181 ALA A N 1
ATOM 1353 C CA . ALA A 1 181 ? 55.350 -43.494 13.540 1.00 27.72 181 ALA A CA 1
ATOM 1354 C C . ALA A 1 181 ? 54.832 -42.070 13.209 1.00 27.72 181 ALA A C 1
ATOM 1356 O O . ALA A 1 181 ? 54.480 -41.292 14.088 1.00 27.72 181 ALA A O 1
ATOM 1357 N N . GLN A 1 182 ? 54.880 -41.723 11.913 1.00 23.78 182 GLN A N 1
ATOM 1358 C CA . GLN A 1 182 ? 54.626 -40.391 11.339 1.00 23.78 182 GLN A CA 1
ATOM 1359 C C . GLN A 1 182 ? 53.974 -40.503 9.950 1.00 23.78 182 GLN A C 1
ATOM 1361 O O . GLN A 1 182 ? 54.298 -41.424 9.203 1.00 23.78 182 GLN A O 1
ATOM 1366 N N . GLU A 1 183 ? 53.187 -39.493 9.572 1.00 26.62 183 GLU A N 1
ATOM 1367 C CA . GLU A 1 183 ? 52.807 -39.162 8.187 1.00 26.62 183 GLU A CA 1
ATOM 1368 C C . GLU A 1 183 ? 53.012 -37.643 7.943 1.00 26.62 183 GLU A C 1
ATOM 1370 O O . GLU A 1 183 ? 53.164 -36.889 8.914 1.00 26.62 183 GLU A O 1
ATOM 1375 N N . PRO A 1 184 ? 53.141 -37.173 6.683 1.00 28.91 184 PRO A N 1
ATOM 1376 C CA . PRO A 1 184 ? 53.692 -35.846 6.384 1.00 28.91 184 PRO A CA 1
ATOM 1377 C C . PRO A 1 184 ? 52.703 -34.677 6.541 1.00 28.91 184 PRO A C 1
ATOM 1379 O O . PRO A 1 184 ? 51.489 -34.822 6.432 1.00 28.91 184 PRO A O 1
ATOM 1382 N N . LYS A 1 185 ? 53.254 -33.472 6.749 1.00 27.02 185 LYS A N 1
ATOM 1383 C CA . LYS A 1 185 ? 52.495 -32.212 6.831 1.00 27.02 185 LYS A CA 1
ATOM 1384 C C . LYS A 1 185 ? 52.113 -31.674 5.448 1.00 27.02 185 LYS A C 1
ATOM 1386 O O . LYS A 1 185 ? 52.900 -31.758 4.511 1.00 27.02 185 LYS A O 1
ATOM 1391 N N . VAL A 1 186 ? 50.952 -31.026 5.380 1.00 28.98 186 VAL A N 1
ATOM 1392 C CA . VAL A 1 186 ? 50.462 -30.255 4.224 1.00 28.98 186 VAL A CA 1
ATOM 1393 C C . VAL A 1 186 ? 50.722 -28.761 4.455 1.00 28.98 186 VAL A C 1
ATOM 1395 O O . VAL A 1 186 ? 50.497 -28.263 5.558 1.00 28.98 186 VAL A O 1
ATOM 1398 N N . GLU A 1 187 ? 51.185 -28.042 3.430 1.00 28.27 187 GLU A N 1
ATOM 1399 C CA . GLU A 1 187 ? 51.325 -26.577 3.465 1.00 28.27 187 GLU A CA 1
ATOM 1400 C C . GLU A 1 187 ? 49.959 -25.878 3.351 1.00 28.27 187 GLU A C 1
ATOM 1402 O O . GLU A 1 187 ? 49.061 -26.328 2.634 1.00 28.27 187 GLU A O 1
ATOM 1407 N N . SER A 1 188 ? 49.774 -24.769 4.071 1.00 32.47 188 SER A N 1
ATOM 1408 C CA . SER A 1 188 ? 48.482 -24.085 4.168 1.00 32.47 188 SER A CA 1
ATOM 1409 C C . SER A 1 188 ? 48.125 -23.316 2.889 1.00 32.47 188 SER A C 1
ATOM 1411 O O . SER A 1 188 ? 48.868 -22.460 2.415 1.00 32.47 188 SER A O 1
ATOM 1413 N N . LYS A 1 189 ? 46.917 -23.560 2.364 1.00 35.25 189 LYS A N 1
ATOM 1414 C CA . LYS A 1 189 ? 46.382 -22.968 1.118 1.00 35.25 189 LYS A CA 1
ATOM 1415 C C . LYS A 1 189 ? 46.082 -21.452 1.177 1.00 35.25 189 LYS A C 1
ATOM 1417 O O . LYS A 1 189 ? 45.396 -20.946 0.299 1.00 35.25 189 LYS A O 1
ATOM 1422 N N . ALA A 1 190 ? 46.561 -20.721 2.185 1.00 36.16 190 ALA A N 1
ATOM 1423 C CA . ALA A 1 190 ? 46.163 -19.332 2.432 1.00 36.16 190 ALA A CA 1
ATOM 1424 C C . ALA A 1 190 ? 46.657 -18.355 1.344 1.00 36.16 190 ALA A C 1
ATOM 1426 O O . ALA A 1 190 ? 45.850 -17.687 0.702 1.00 36.16 190 ALA A O 1
ATOM 1427 N N . ASN A 1 191 ? 47.969 -18.304 1.085 1.00 37.09 191 ASN A N 1
ATOM 1428 C CA . ASN A 1 191 ? 48.546 -17.232 0.259 1.00 37.09 191 ASN A CA 1
ATOM 1429 C C . ASN A 1 191 ? 48.236 -17.339 -1.244 1.00 37.09 191 ASN A C 1
ATOM 1431 O O . ASN A 1 191 ? 48.293 -16.328 -1.935 1.00 37.09 191 ASN A O 1
ATOM 1435 N N . LYS A 1 192 ? 47.863 -18.520 -1.760 1.00 32.94 192 LYS A N 1
ATOM 1436 C CA . LYS A 1 192 ? 47.469 -18.655 -3.175 1.00 32.94 192 LYS A CA 1
ATOM 1437 C C . LYS A 1 192 ? 46.083 -18.079 -3.472 1.00 32.94 192 LYS A C 1
ATOM 1439 O O . LYS A 1 192 ? 45.851 -17.663 -4.602 1.00 32.94 192 LYS A O 1
ATOM 1444 N N . ASN A 1 193 ? 45.197 -18.001 -2.476 1.00 38.56 193 ASN A N 1
ATOM 1445 C CA . ASN A 1 193 ? 43.843 -17.489 -2.683 1.00 38.56 193 ASN A CA 1
ATOM 1446 C C . ASN A 1 193 ? 43.813 -15.965 -2.897 1.00 38.56 193 ASN A C 1
ATOM 1448 O O . ASN A 1 193 ? 43.020 -15.492 -3.707 1.00 38.56 193 ASN A O 1
ATOM 1452 N N . GLN A 1 194 ? 44.693 -15.199 -2.237 1.00 36.91 194 GLN A N 1
ATOM 1453 C CA . GLN A 1 194 ? 44.778 -13.746 -2.453 1.00 36.91 194 GLN A CA 1
ATOM 1454 C C . GLN A 1 194 ? 45.360 -13.394 -3.829 1.00 36.91 194 GLN A C 1
ATOM 1456 O O . GLN A 1 194 ? 44.850 -12.492 -4.490 1.00 36.91 194 GLN A O 1
ATOM 1461 N N . GLU A 1 195 ? 46.369 -14.131 -4.309 1.00 33.66 195 GLU A N 1
ATOM 1462 C CA . GLU A 1 195 ? 46.868 -13.944 -5.679 1.00 33.66 195 GLU A CA 1
ATOM 1463 C C . GLU A 1 195 ? 45.805 -14.317 -6.723 1.00 33.66 195 GLU A C 1
ATOM 1465 O O . GLU A 1 195 ? 45.624 -13.566 -7.680 1.00 33.66 195 GLU A O 1
ATOM 1470 N N . SER A 1 196 ? 45.033 -15.397 -6.526 1.00 35.91 196 SER A N 1
ATOM 1471 C CA . SER A 1 196 ? 43.939 -15.739 -7.450 1.00 35.91 196 SER A CA 1
ATOM 1472 C C . SER A 1 196 ? 42.775 -14.743 -7.416 1.00 35.91 196 SER A C 1
ATOM 1474 O O . SER A 1 196 ? 42.238 -14.425 -8.472 1.00 35.91 196 SER A O 1
ATOM 1476 N N . GLN A 1 197 ? 42.405 -14.204 -6.248 1.00 37.88 197 GLN A N 1
ATOM 1477 C CA . GLN A 1 197 ? 41.339 -13.196 -6.148 1.00 37.88 197 GLN A CA 1
ATOM 1478 C C . GLN A 1 197 ? 41.745 -11.874 -6.816 1.00 37.88 197 GLN A C 1
ATOM 1480 O O . GLN A 1 197 ? 40.967 -11.317 -7.590 1.00 37.88 197 GLN A O 1
ATOM 1485 N N . ASN A 1 198 ? 42.989 -11.422 -6.625 1.00 35.19 198 ASN A N 1
ATOM 1486 C CA . ASN A 1 198 ? 43.502 -10.238 -7.322 1.00 35.19 198 ASN A CA 1
ATOM 1487 C C . ASN A 1 198 ? 43.673 -10.478 -8.838 1.00 35.19 198 ASN A C 1
ATOM 1489 O O . ASN A 1 198 ? 43.479 -9.555 -9.627 1.00 35.19 198 ASN A O 1
ATOM 1493 N N . GLN A 1 199 ? 43.976 -11.708 -9.274 1.00 35.84 199 GLN A N 1
ATOM 1494 C CA . GLN A 1 199 ? 43.992 -12.067 -10.700 1.00 35.84 199 GLN A CA 1
ATOM 1495 C C . GLN A 1 199 ? 42.584 -12.152 -11.318 1.00 35.84 199 GLN A C 1
ATOM 1497 O O . GLN A 1 199 ? 42.434 -11.844 -12.498 1.00 35.84 199 GLN A O 1
ATOM 1502 N N . GLN A 1 200 ? 41.545 -12.489 -10.545 1.00 37.50 200 GLN A N 1
ATOM 1503 C CA . GLN A 1 200 ? 40.152 -12.404 -11.005 1.00 37.50 200 GLN A CA 1
ATOM 1504 C C . GLN A 1 200 ? 39.674 -10.946 -11.113 1.00 37.50 200 GLN A C 1
ATOM 1506 O O . GLN A 1 200 ? 39.152 -10.561 -12.160 1.00 37.50 200 GLN A O 1
ATOM 1511 N N . GLN A 1 201 ? 39.949 -10.102 -10.108 1.00 40.66 201 GLN A N 1
ATOM 1512 C CA . GLN A 1 201 ? 39.650 -8.662 -10.185 1.00 40.66 201 GLN A CA 1
ATOM 1513 C C . GLN A 1 201 ? 40.384 -7.957 -11.340 1.00 40.66 201 GLN A C 1
ATOM 1515 O O . GLN A 1 201 ? 39.845 -7.019 -11.923 1.00 40.66 201 GLN A O 1
ATOM 1520 N N . GLY A 1 202 ? 41.573 -8.435 -11.724 1.00 34.06 202 GLY A N 1
ATOM 1521 C CA . GLY A 1 202 ? 42.308 -7.929 -12.886 1.00 34.06 202 GLY A CA 1
ATOM 1522 C C . GLY A 1 202 ? 41.650 -8.202 -14.248 1.00 34.06 202 GLY A C 1
ATOM 1523 O O . GLY A 1 202 ? 41.941 -7.478 -15.197 1.00 34.06 202 GLY A O 1
ATOM 1524 N N . ASN A 1 203 ? 40.760 -9.199 -14.356 1.00 40.00 203 ASN A N 1
ATOM 1525 C CA . ASN A 1 203 ? 40.144 -9.617 -15.625 1.00 40.00 203 ASN A CA 1
ATOM 1526 C C . ASN A 1 203 ? 38.662 -9.218 -15.781 1.00 40.00 203 ASN A C 1
ATOM 1528 O O . ASN A 1 203 ? 38.183 -9.153 -16.908 1.00 40.00 203 ASN A O 1
ATOM 1532 N N . GLN A 1 204 ? 37.936 -8.902 -14.701 1.00 48.38 204 GLN A N 1
ATOM 1533 C CA . GLN A 1 204 ? 36.539 -8.421 -14.774 1.00 48.38 204 GLN A CA 1
ATOM 1534 C C . GLN A 1 204 ? 36.404 -6.917 -15.100 1.00 48.38 204 GLN A C 1
ATOM 1536 O O . GLN A 1 204 ? 35.302 -6.373 -15.103 1.00 48.38 204 GLN A O 1
ATOM 1541 N N . ALA A 1 205 ? 37.506 -6.214 -15.377 1.00 52.09 205 ALA A N 1
ATOM 1542 C CA . ALA A 1 205 ? 37.535 -4.750 -15.474 1.00 52.09 205 ALA A CA 1
ATOM 1543 C C . ALA A 1 205 ? 36.691 -4.135 -16.617 1.00 52.09 205 ALA A C 1
ATOM 1545 O O . ALA A 1 205 ? 36.477 -2.923 -16.608 1.00 52.09 205 ALA A O 1
ATOM 1546 N N . ALA A 1 206 ? 36.222 -4.938 -17.580 1.00 72.31 206 ALA A N 1
ATOM 1547 C CA . ALA A 1 206 ? 35.462 -4.488 -18.750 1.00 72.31 206 ALA A CA 1
ATOM 1548 C C . ALA A 1 206 ? 34.398 -5.508 -19.224 1.00 72.31 206 ALA A C 1
ATOM 1550 O O . ALA A 1 206 ? 34.245 -5.719 -20.425 1.00 72.31 206 ALA A O 1
ATOM 1551 N N . ALA A 1 207 ? 33.676 -6.151 -18.301 1.00 89.44 207 ALA A N 1
ATOM 1552 C CA . ALA A 1 207 ? 32.462 -6.910 -18.639 1.00 89.44 207 ALA A CA 1
ATOM 1553 C C . ALA A 1 207 ? 31.246 -5.966 -18.819 1.00 89.44 207 ALA A C 1
ATOM 1555 O O . ALA A 1 207 ? 31.212 -4.921 -18.153 1.00 89.44 207 ALA A O 1
ATOM 1556 N N . PRO A 1 208 ? 30.275 -6.280 -19.696 1.00 94.81 208 PRO A N 1
ATOM 1557 C CA . PRO A 1 208 ? 28.935 -5.683 -19.655 1.00 94.81 208 PRO A CA 1
ATOM 1558 C C . PRO A 1 208 ? 28.148 -6.178 -18.425 1.00 94.81 208 PRO A C 1
ATOM 1560 O O . PRO A 1 208 ? 28.626 -7.058 -17.720 1.00 94.81 208 PRO A O 1
ATOM 1563 N N . ASP A 1 209 ? 27.011 -5.551 -18.132 1.00 95.50 209 ASP A N 1
ATOM 1564 C CA . ASP A 1 209 ? 26.035 -5.950 -17.097 1.00 95.50 209 ASP A CA 1
ATOM 1565 C C . ASP A 1 209 ? 24.664 -5.457 -17.588 1.00 95.50 209 ASP A C 1
ATOM 1567 O O . ASP A 1 209 ? 24.281 -4.309 -17.340 1.00 95.50 209 ASP A O 1
ATOM 1571 N N . LEU A 1 210 ? 24.008 -6.232 -18.451 1.00 96.94 210 LEU A N 1
ATOM 1572 C CA . LEU A 1 210 ? 22.685 -5.916 -18.979 1.00 96.94 210 LEU A CA 1
ATOM 1573 C C . LEU A 1 210 ? 21.619 -6.031 -17.873 1.00 96.94 210 LEU A C 1
ATOM 1575 O O . LEU A 1 210 ? 21.673 -6.880 -16.993 1.00 96.94 210 LEU A O 1
ATOM 1579 N N . GLY A 1 211 ? 20.631 -5.136 -17.907 1.00 96.56 211 GLY A N 1
ATOM 1580 C CA . GLY A 1 211 ? 19.536 -5.123 -16.939 1.00 96.56 211 GLY A CA 1
ATOM 1581 C C . GLY A 1 211 ? 18.221 -4.661 -17.556 1.00 96.56 211 GLY A C 1
ATOM 1582 O O . GLY A 1 211 ? 18.188 -3.686 -18.318 1.00 96.56 211 GLY A O 1
ATOM 1583 N N . VAL A 1 212 ? 17.131 -5.357 -17.218 1.00 98.00 212 VAL A N 1
ATOM 1584 C CA . VAL A 1 212 ? 15.752 -4.998 -17.585 1.00 98.00 212 VAL A CA 1
ATOM 1585 C C . VAL A 1 212 ? 15.140 -4.162 -16.459 1.00 98.00 212 VAL A C 1
ATOM 1587 O O . VAL A 1 212 ? 14.683 -4.687 -15.450 1.00 98.00 212 VAL A O 1
ATOM 1590 N N . LEU A 1 213 ? 15.130 -2.840 -16.635 1.00 97.69 213 LEU A N 1
ATOM 1591 C CA . LEU A 1 213 ? 14.877 -1.886 -15.547 1.00 97.69 213 LEU A CA 1
ATOM 1592 C C . LEU A 1 213 ? 13.416 -1.891 -15.078 1.00 97.69 213 LEU A C 1
ATOM 1594 O O . LEU A 1 213 ? 13.129 -1.927 -13.882 1.00 97.69 213 LEU A O 1
ATOM 1598 N N . TYR A 1 214 ? 12.495 -1.803 -16.037 1.00 98.50 214 TYR A N 1
ATOM 1599 C CA . TYR A 1 214 ? 11.045 -1.796 -15.841 1.00 98.50 214 TYR A CA 1
ATOM 1600 C C . TYR A 1 214 ? 10.320 -2.039 -17.173 1.00 98.50 214 TYR A C 1
ATOM 1602 O O . TYR A 1 214 ? 10.887 -1.820 -18.253 1.00 98.50 214 TYR A O 1
ATOM 1610 N N . ILE A 1 215 ? 9.056 -2.471 -17.096 1.00 98.56 215 ILE A N 1
ATOM 1611 C CA . ILE A 1 215 ? 8.149 -2.597 -18.243 1.00 98.56 215 ILE A CA 1
ATOM 1612 C C . ILE A 1 215 ? 7.025 -1.565 -18.088 1.00 98.56 215 ILE A C 1
ATOM 1614 O O . ILE A 1 215 ? 6.082 -1.738 -17.320 1.00 98.56 215 ILE A O 1
ATOM 1618 N N . GLU A 1 216 ? 7.099 -0.482 -18.855 1.00 98.25 216 GLU A N 1
ATOM 1619 C CA . GLU A 1 216 ? 6.054 0.545 -18.906 1.00 98.25 216 GLU A CA 1
ATOM 1620 C C . GLU A 1 216 ? 4.849 0.047 -19.721 1.00 98.25 216 GLU A C 1
ATOM 1622 O O . GLU A 1 216 ? 5.020 -0.508 -20.812 1.00 98.25 216 GLU A O 1
ATOM 1627 N N . ARG A 1 217 ? 3.619 0.302 -19.249 1.00 96.88 217 ARG A N 1
ATOM 1628 C CA . ARG A 1 217 ? 2.381 0.003 -19.994 1.00 96.88 217 ARG A CA 1
ATOM 1629 C C . ARG A 1 217 ? 1.673 1.289 -20.415 1.00 96.88 217 ARG A C 1
ATOM 1631 O O . ARG A 1 217 ? 1.232 2.066 -19.573 1.00 96.88 217 ARG A O 1
ATOM 1638 N N . THR A 1 218 ? 1.466 1.463 -21.720 1.00 97.06 218 THR A N 1
ATOM 1639 C CA . THR A 1 218 ? 0.703 2.591 -22.285 1.00 97.06 218 THR A CA 1
ATOM 1640 C C . THR A 1 218 ? -0.540 2.124 -23.062 1.00 97.06 218 THR A C 1
ATOM 1642 O O . THR A 1 218 ? -0.515 1.030 -23.629 1.00 97.06 218 THR A O 1
ATOM 1645 N N . PRO A 1 219 ? -1.623 2.924 -23.132 1.00 95.75 219 PRO A N 1
ATOM 1646 C CA . PRO A 1 219 ? -1.824 4.190 -22.420 1.00 95.75 219 PRO A CA 1
ATOM 1647 C C . PRO A 1 219 ? -1.942 3.992 -20.897 1.00 95.75 219 PRO A C 1
ATOM 1649 O O . PRO A 1 219 ? -2.311 2.918 -20.419 1.00 95.75 219 PRO A O 1
ATOM 1652 N N . LYS A 1 220 ? -1.595 5.036 -20.136 1.00 93.12 220 LYS A N 1
ATOM 1653 C CA . LYS A 1 220 ? -1.799 5.084 -18.682 1.00 93.12 220 LYS A CA 1
ATOM 1654 C C . LYS A 1 220 ? -3.226 5.577 -18.405 1.00 93.12 220 LYS A C 1
ATOM 1656 O O . LYS A 1 220 ? -3.765 6.379 -19.165 1.00 93.12 220 LYS A O 1
ATOM 1661 N N . TYR A 1 221 ? -3.833 5.093 -17.326 1.00 92.06 221 TYR A N 1
ATOM 1662 C CA . TYR A 1 221 ? -5.178 5.480 -16.877 1.00 92.06 221 TYR A CA 1
ATOM 1663 C C . TYR A 1 221 ? -5.051 6.004 -15.453 1.00 92.06 221 TYR A C 1
ATOM 1665 O O . TYR A 1 221 ? -4.284 5.433 -14.687 1.00 92.06 221 TYR A O 1
ATOM 1673 N N . GLU A 1 222 ? -5.781 7.043 -15.070 1.00 90.69 222 GLU A N 1
ATOM 1674 C CA . GLU A 1 222 ? -5.557 7.680 -13.767 1.00 90.69 222 GLU A CA 1
ATOM 1675 C C . GLU A 1 222 ? -6.080 6.837 -12.590 1.00 90.69 222 GLU A C 1
ATOM 1677 O O . GLU A 1 222 ? -7.150 6.214 -12.676 1.00 90.69 222 GLU A O 1
ATOM 1682 N N . ARG A 1 223 ? -5.365 6.881 -11.458 1.00 91.06 223 ARG A N 1
ATOM 1683 C CA . ARG A 1 223 ? -5.870 6.444 -10.148 1.00 91.06 223 ARG A CA 1
ATOM 1684 C C . ARG A 1 223 ? -7.041 7.322 -9.694 1.00 91.06 223 ARG A C 1
ATOM 1686 O O . ARG A 1 223 ? -7.244 8.409 -10.238 1.00 91.06 223 ARG A O 1
ATOM 1693 N N . TYR A 1 224 ? -7.856 6.860 -8.747 1.00 90.56 224 TYR A N 1
ATOM 1694 C CA . TYR A 1 224 ? -8.949 7.687 -8.232 1.00 90.56 224 TYR A CA 1
ATOM 1695 C C . TYR A 1 224 ? -8.385 8.924 -7.541 1.00 90.56 224 TYR A C 1
ATOM 1697 O O . TYR A 1 224 ? -7.537 8.822 -6.657 1.00 90.56 224 TYR A O 1
ATOM 1705 N N . ARG A 1 225 ? -8.896 10.098 -7.908 1.00 87.50 225 ARG A N 1
ATOM 1706 C CA . ARG A 1 225 ? -8.646 11.319 -7.150 1.00 87.50 225 ARG A CA 1
ATOM 1707 C C . ARG A 1 225 ? -9.725 11.489 -6.085 1.00 87.50 225 ARG A C 1
ATOM 1709 O O . ARG A 1 225 ? -10.892 11.722 -6.410 1.00 87.50 225 ARG A O 1
ATOM 1716 N N . VAL A 1 226 ? -9.323 11.376 -4.827 1.00 84.38 226 VAL A N 1
ATOM 1717 C CA . VAL A 1 226 ? -10.187 11.524 -3.652 1.00 84.38 226 VAL A CA 1
ATOM 1718 C C . VAL A 1 226 ? -9.750 12.766 -2.882 1.00 84.38 226 VAL A C 1
ATOM 1720 O O . VAL A 1 226 ? -8.561 13.072 -2.820 1.00 84.38 226 VAL A O 1
ATOM 1723 N N . THR A 1 227 ? -10.709 13.494 -2.320 1.00 79.62 227 THR A N 1
ATOM 1724 C CA . THR A 1 227 ? -10.470 14.554 -1.342 1.00 79.62 227 THR A CA 1
ATOM 1725 C C . THR A 1 227 ? -11.142 14.198 -0.023 1.00 79.62 227 THR A C 1
ATOM 1727 O O . THR A 1 227 ? -12.200 13.571 -0.008 1.00 79.62 227 THR A O 1
ATOM 1730 N N . TYR A 1 228 ? -10.518 14.619 1.070 1.00 76.31 228 TYR A N 1
ATOM 1731 C CA . TYR A 1 228 ? -10.998 14.454 2.441 1.00 76.31 228 TYR A CA 1
ATOM 1732 C C . TYR A 1 228 ? -11.388 15.812 3.057 1.00 76.31 228 TYR A C 1
ATOM 1734 O O . TYR A 1 228 ? -11.491 15.940 4.271 1.00 76.31 228 TYR A O 1
ATOM 1742 N N . PHE A 1 229 ? -11.562 16.839 2.212 1.00 65.75 229 PHE A N 1
ATOM 1743 C CA . PHE A 1 229 ? -11.785 18.233 2.595 1.00 65.75 229 PHE A CA 1
ATOM 1744 C C . PHE A 1 229 ? -13.117 18.775 2.079 1.00 65.75 229 PHE A C 1
ATOM 1746 O O . PHE A 1 229 ? -13.614 18.399 1.011 1.00 65.75 229 PHE A O 1
ATOM 1753 N N . SER A 1 230 ? -13.620 19.793 2.774 1.00 57.09 230 SER A N 1
ATOM 1754 C CA . SER A 1 230 ? -14.802 20.541 2.366 1.00 57.09 230 SER A CA 1
ATOM 1755 C C . SER A 1 230 ? -14.543 21.503 1.211 1.00 57.09 230 SER A C 1
ATOM 1757 O O . SER A 1 230 ? -15.459 21.786 0.427 1.00 57.09 230 SER A O 1
ATOM 1759 N N . ASP A 1 231 ? -13.314 21.991 1.076 1.00 54.91 231 ASP A N 1
ATOM 1760 C CA . ASP A 1 231 ? -12.904 22.787 -0.072 1.00 54.91 231 ASP A CA 1
ATOM 1761 C C . ASP A 1 231 ? -12.484 21.880 -1.241 1.00 54.91 231 ASP A C 1
ATOM 1763 O O . ASP A 1 231 ? -11.663 20.970 -1.116 1.00 54.91 231 ASP A O 1
ATOM 1767 N N . ARG A 1 232 ? -13.034 22.160 -2.425 1.00 55.50 232 ARG A N 1
ATOM 1768 C CA . ARG A 1 232 ? -12.674 21.473 -3.670 1.00 55.50 232 ARG A CA 1
ATOM 1769 C C . ARG A 1 232 ? -11.316 21.925 -4.215 1.00 55.50 232 ARG A C 1
ATOM 1771 O O . ARG A 1 232 ? -10.822 21.295 -5.146 1.00 55.50 232 ARG A O 1
ATOM 1778 N N . HIS A 1 233 ? -10.682 22.945 -3.634 1.00 59.56 233 HIS A N 1
ATOM 1779 C CA . HIS A 1 233 ? -9.291 23.308 -3.915 1.00 59.56 233 HIS A CA 1
ATOM 1780 C C . HIS A 1 233 ? -8.321 22.138 -3.663 1.00 59.56 233 HIS A C 1
ATOM 1782 O O . HIS A 1 233 ? -7.397 21.923 -4.446 1.00 59.56 233 HIS A O 1
ATOM 1788 N N . PHE A 1 234 ? -8.606 21.283 -2.671 1.00 62.00 234 PHE A N 1
ATOM 1789 C CA . PHE A 1 234 ? -7.839 20.060 -2.401 1.00 62.00 234 PHE A CA 1
ATOM 1790 C C . PHE A 1 234 ? -8.018 18.963 -3.477 1.00 62.00 234 PHE A C 1
ATOM 1792 O O . PHE A 1 234 ? -7.317 17.958 -3.453 1.00 62.00 234 PHE A O 1
ATOM 1799 N N . CYS A 1 235 ? -8.872 19.176 -4.488 1.00 69.50 235 CYS A N 1
ATOM 1800 C CA . CYS A 1 235 ? -8.838 18.447 -5.763 1.00 69.50 235 CYS A CA 1
ATOM 1801 C C . CYS A 1 235 ? -7.831 19.051 -6.777 1.00 69.50 235 CYS A C 1
ATOM 1803 O O . CYS A 1 235 ? -8.009 18.901 -7.986 1.00 69.50 235 CYS A O 1
ATOM 1805 N N . SER A 1 236 ? -6.766 19.717 -6.313 1.00 64.81 236 SER A N 1
ATOM 1806 C CA . SER A 1 236 ? -5.536 20.023 -7.071 1.00 64.81 236 SER A CA 1
ATOM 1807 C C . SER A 1 236 ? -4.522 18.861 -6.938 1.00 64.81 236 SER A C 1
ATOM 1809 O O . SER A 1 236 ? -4.683 18.015 -6.060 1.00 64.81 236 SER A O 1
ATOM 1811 N N . PRO A 1 237 ? -3.529 18.690 -7.841 1.00 59.88 237 PRO A N 1
ATOM 1812 C CA . PRO A 1 237 ? -2.508 17.647 -7.683 1.00 59.88 237 PRO A CA 1
ATOM 1813 C C . PRO A 1 237 ? -1.619 17.877 -6.457 1.00 59.88 237 PRO A C 1
ATOM 1815 O O . PRO A 1 237 ? -1.224 16.928 -5.788 1.00 59.88 237 PRO A O 1
ATOM 1818 N N . GLU A 1 238 ? -1.380 19.150 -6.156 1.00 60.78 238 GLU A N 1
ATOM 1819 C CA . GLU A 1 238 ? -0.509 19.697 -5.110 1.00 60.78 238 GLU A CA 1
ATOM 1820 C C . GLU A 1 238 ? -0.925 19.301 -3.680 1.00 60.78 238 GLU A C 1
ATOM 1822 O O . GLU A 1 238 ? -0.123 19.400 -2.758 1.00 60.78 238 GLU A O 1
ATOM 1827 N N . TYR A 1 239 ? -2.156 18.804 -3.503 1.00 57.38 239 TYR A N 1
ATOM 1828 C CA . TYR A 1 239 ? -2.718 18.385 -2.213 1.00 57.38 239 TYR A CA 1
ATOM 1829 C C . TYR A 1 239 ? -2.969 16.874 -2.086 1.00 57.38 239 TYR A C 1
ATOM 1831 O O . TYR A 1 239 ? -3.530 16.422 -1.085 1.00 57.38 239 TYR A O 1
ATOM 1839 N N . ALA A 1 240 ? -2.567 16.072 -3.076 1.00 51.81 240 ALA A N 1
ATOM 1840 C CA . ALA A 1 240 ? -2.635 14.617 -2.963 1.00 51.81 240 ALA A CA 1
ATOM 1841 C C . ALA A 1 240 ? -1.710 14.131 -1.835 1.00 51.81 240 ALA A C 1
ATOM 1843 O O . ALA A 1 240 ? -0.509 14.382 -1.905 1.00 51.81 240 ALA A O 1
ATOM 1844 N N . GLY A 1 241 ? -2.282 13.445 -0.839 1.00 49.81 241 GLY A N 1
ATOM 1845 C CA . GLY A 1 241 ? -1.578 12.940 0.348 1.00 49.81 241 GLY A CA 1
ATOM 1846 C C . GLY A 1 241 ? -1.862 13.717 1.643 1.00 49.81 241 GLY A C 1
ATOM 1847 O O . GLY A 1 241 ? -1.442 13.280 2.711 1.00 49.81 241 GLY A O 1
ATOM 1848 N N . TYR A 1 242 ? -2.588 14.840 1.586 1.00 51.59 242 TYR A N 1
ATOM 1849 C CA . TYR A 1 242 ? -2.991 15.592 2.779 1.00 51.59 242 TYR A CA 1
ATOM 1850 C C . TYR A 1 242 ? -4.348 15.088 3.314 1.00 51.59 242 TYR A C 1
ATOM 1852 O O . TYR A 1 242 ? -5.273 14.858 2.537 1.00 51.59 242 TYR A O 1
ATOM 1860 N N . TYR A 1 243 ? -4.472 14.930 4.636 1.00 56.03 243 TYR A N 1
ATOM 1861 C CA . TYR A 1 243 ? -5.680 14.447 5.321 1.00 56.03 243 TYR A CA 1
ATOM 1862 C C . TYR A 1 243 ? -5.995 15.364 6.523 1.00 56.03 243 TYR A C 1
ATOM 1864 O O . TYR A 1 243 ? -5.116 15.545 7.371 1.00 56.03 243 TYR A O 1
ATOM 1872 N N . PRO A 1 244 ? -7.196 15.969 6.614 1.00 50.94 244 PRO A N 1
ATOM 1873 C CA . PRO A 1 244 ? -7.596 16.823 7.729 1.00 50.94 244 PRO A CA 1
ATOM 1874 C C . PRO A 1 244 ? -8.395 16.043 8.783 1.00 50.94 244 PRO A C 1
ATOM 1876 O O . PRO A 1 244 ? -9.011 15.024 8.484 1.00 50.94 244 PRO A O 1
ATOM 1879 N N . TYR A 1 245 ? -8.454 16.582 10.001 1.00 50.59 245 TYR A N 1
ATOM 1880 C CA . TYR A 1 245 ? -9.091 15.939 11.162 1.00 50.59 245 TYR A CA 1
ATOM 1881 C C . TYR A 1 245 ? -10.345 16.687 11.666 1.00 50.59 245 TYR A C 1
ATOM 1883 O O . TYR A 1 245 ? -10.773 16.491 12.797 1.00 50.59 245 TYR A O 1
ATOM 1891 N N . GLU A 1 246 ? -10.913 17.597 10.860 1.00 51.66 246 GLU A N 1
ATOM 1892 C CA . GLU A 1 246 ? -11.982 18.517 11.303 1.00 51.66 246 GLU A CA 1
ATOM 1893 C C . GLU A 1 246 ? -13.163 18.681 10.314 1.00 51.66 246 GLU A C 1
ATOM 1895 O O . GLU A 1 246 ? -14.022 19.532 10.545 1.00 51.66 246 GLU A O 1
ATOM 1900 N N . ASP A 1 247 ? -13.254 17.899 9.224 1.00 58.34 247 ASP A N 1
ATOM 1901 C CA . ASP A 1 247 ? -14.303 18.084 8.198 1.00 58.34 247 ASP A CA 1
ATOM 1902 C C . ASP A 1 247 ? -15.368 16.974 8.130 1.00 58.34 247 ASP A C 1
ATOM 1904 O O . ASP A 1 247 ? -15.074 15.781 8.089 1.00 58.34 247 ASP A O 1
ATOM 1908 N N . ASP A 1 248 ? -16.638 17.378 8.023 1.00 61.44 248 ASP A N 1
ATOM 1909 C CA . ASP A 1 248 ? -17.806 16.486 8.061 1.00 61.44 248 ASP A CA 1
ATOM 1910 C C . ASP A 1 248 ? -18.157 15.859 6.693 1.00 61.44 248 ASP A C 1
ATOM 1912 O O . ASP A 1 248 ? -19.324 15.814 6.282 1.00 61.44 248 ASP A O 1
ATOM 1916 N N . ARG A 1 249 ? -17.146 15.419 5.931 1.00 64.25 249 ARG A N 1
ATOM 1917 C CA . ARG A 1 249 ? -17.336 14.885 4.567 1.00 64.25 249 ARG A CA 1
ATOM 1918 C C . ARG A 1 249 ? -16.610 13.587 4.233 1.00 64.25 249 ARG A C 1
ATOM 1920 O O . ARG A 1 249 ? -16.981 12.976 3.231 1.00 64.25 249 ARG A O 1
ATOM 1927 N N . GLY A 1 250 ? -15.637 13.132 5.020 1.00 75.81 250 GLY A N 1
ATOM 1928 C CA . GLY A 1 250 ? -14.931 11.878 4.725 1.00 75.81 250 GLY A CA 1
ATOM 1929 C C . GLY A 1 250 ? -14.393 11.796 3.274 1.00 75.81 250 GLY A C 1
ATOM 1930 O O . GLY A 1 250 ? -14.064 12.825 2.684 1.00 75.81 250 GLY A O 1
ATOM 1931 N N . PRO A 1 251 ? -14.293 10.595 2.672 1.00 85.00 251 PRO A N 1
ATOM 1932 C CA . PRO A 1 251 ? -13.693 10.411 1.347 1.00 85.00 251 PRO A CA 1
ATOM 1933 C C . PRO A 1 251 ? -14.645 10.770 0.185 1.00 85.00 251 PRO A C 1
ATOM 1935 O O . PRO A 1 251 ? -15.463 9.952 -0.244 1.00 85.00 251 PRO A O 1
ATOM 1938 N N . GLN A 1 252 ? -14.496 11.959 -0.407 1.00 81.88 252 GLN A N 1
ATOM 1939 C CA . GLN A 1 252 ? -15.230 12.368 -1.615 1.00 81.88 252 GLN A CA 1
ATOM 1940 C C . GLN A 1 252 ? -14.430 12.114 -2.901 1.00 81.88 252 GLN A C 1
ATOM 1942 O O . GLN A 1 252 ? -13.291 12.560 -3.035 1.00 81.88 252 GLN A O 1
ATOM 1947 N N . LEU A 1 253 ? -15.046 11.498 -3.915 1.00 86.38 253 LEU A N 1
ATOM 1948 C CA . LEU A 1 253 ? -14.457 11.445 -5.258 1.00 86.38 253 LEU A CA 1
ATOM 1949 C C . LEU A 1 253 ? -14.475 12.847 -5.903 1.00 86.38 253 LEU A C 1
ATOM 1951 O O . LEU A 1 253 ? -15.514 13.510 -5.930 1.00 86.38 253 LEU A O 1
ATOM 1955 N N . CYS A 1 254 ? -13.346 13.298 -6.451 1.00 85.06 254 CYS A N 1
ATOM 1956 C CA . CYS A 1 254 ? -13.231 14.648 -7.006 1.00 85.06 254 CYS A CA 1
ATOM 1957 C C . CYS A 1 254 ? -14.113 14.880 -8.259 1.00 85.06 254 CYS A C 1
ATOM 1959 O O . CYS A 1 254 ? -14.389 13.948 -9.024 1.00 85.06 254 CYS A O 1
ATOM 1961 N N . PRO A 1 255 ? -14.546 16.131 -8.531 1.00 84.81 255 PRO A N 1
ATOM 1962 C CA . PRO A 1 255 ? -15.340 16.450 -9.718 1.00 84.81 255 PRO A CA 1
ATOM 1963 C C . PRO A 1 255 ? -14.655 16.020 -11.023 1.00 84.81 255 PRO A C 1
ATOM 1965 O O . PRO A 1 255 ? -13.470 16.273 -11.227 1.00 84.81 255 PRO A O 1
ATOM 1968 N N . GLY A 1 256 ? -15.409 15.377 -11.920 1.00 86.31 256 GLY A N 1
ATOM 1969 C CA . GLY A 1 256 ? -14.899 14.873 -13.204 1.00 86.31 256 GLY A CA 1
ATOM 1970 C C . GLY A 1 256 ? -14.204 13.503 -13.153 1.00 86.31 256 GLY A C 1
ATOM 1971 O O . GLY A 1 256 ? -13.845 12.975 -14.201 1.00 86.31 256 GLY A O 1
ATOM 1972 N N . GLU A 1 257 ? -14.043 12.890 -11.976 1.00 88.38 257 GLU A N 1
ATOM 1973 C CA . GLU A 1 257 ? -13.474 11.538 -11.836 1.00 88.38 257 GLU A CA 1
ATOM 1974 C C . GLU A 1 257 ? -14.464 10.410 -12.162 1.00 88.38 257 GLU A C 1
ATOM 1976 O O . GLU A 1 257 ? -14.058 9.299 -12.525 1.00 88.38 257 GLU A O 1
ATOM 1981 N N . SER A 1 258 ? -15.764 10.671 -12.005 1.00 86.56 258 SER A N 1
ATOM 1982 C CA . SER A 1 258 ? -16.818 9.690 -12.271 1.00 86.56 258 SER A CA 1
ATOM 1983 C C . SER A 1 258 ? -16.911 9.388 -13.769 1.00 86.56 258 SER A C 1
ATOM 1985 O O . SER A 1 258 ? -16.892 10.293 -14.600 1.00 86.56 258 SER A O 1
ATOM 1987 N N . GLY A 1 259 ? -16.981 8.104 -14.123 1.00 85.69 259 GLY A N 1
ATOM 1988 C CA . GLY A 1 259 ? -17.006 7.646 -15.516 1.00 85.69 259 GLY A CA 1
ATOM 1989 C C . GLY A 1 259 ? -15.653 7.651 -16.245 1.00 85.69 259 GLY A C 1
ATOM 1990 O O . GLY A 1 259 ? -15.590 7.143 -17.366 1.00 85.69 259 GLY A O 1
ATOM 1991 N N . LYS A 1 260 ? -14.560 8.148 -15.637 1.00 92.12 260 LYS A N 1
ATOM 1992 C CA . LYS A 1 260 ? -13.204 7.973 -16.193 1.00 92.12 260 LYS A CA 1
ATOM 1993 C C . LYS A 1 260 ? -12.872 6.486 -16.339 1.00 92.12 260 LYS A C 1
ATOM 1995 O O . LYS A 1 260 ? -13.125 5.688 -15.436 1.00 92.12 260 LYS A O 1
ATOM 2000 N N . GLN A 1 261 ? -12.254 6.122 -17.460 1.00 92.88 261 GLN A N 1
ATOM 2001 C CA . GLN A 1 261 ? -11.749 4.771 -17.693 1.00 92.88 261 GLN A CA 1
ATOM 2002 C C . GLN A 1 261 ? -10.509 4.510 -16.821 1.00 92.88 261 GLN A C 1
ATOM 2004 O O . GLN A 1 261 ? -9.596 5.329 -16.794 1.00 92.88 261 GLN A O 1
ATOM 2009 N N . ARG A 1 262 ? -10.486 3.375 -16.109 1.00 91.31 262 ARG A N 1
ATOM 2010 C CA . ARG A 1 262 ? -9.467 3.050 -15.085 1.00 91.31 262 ARG A CA 1
ATOM 2011 C C . ARG A 1 262 ? -8.506 1.913 -15.467 1.00 91.31 262 ARG A C 1
ATOM 2013 O O . ARG A 1 262 ? -7.425 1.810 -14.889 1.00 91.31 262 ARG A O 1
ATOM 2020 N N . TRP A 1 263 ? -8.887 1.121 -16.466 1.00 92.69 263 TRP A N 1
ATOM 2021 C CA . TRP A 1 263 ? -8.133 0.021 -17.080 1.00 92.69 263 TRP A CA 1
ATOM 2022 C C . TRP A 1 263 ? -8.410 -0.004 -18.591 1.00 92.69 263 TRP A C 1
ATOM 2024 O O . TRP A 1 263 ? -9.417 0.579 -19.011 1.00 92.69 263 TRP A O 1
ATOM 2034 N N . PRO A 1 264 ? -7.592 -0.688 -19.410 1.00 93.88 264 PRO A N 1
ATOM 2035 C CA . PRO A 1 264 ? -7.941 -0.952 -20.804 1.00 93.88 264 PRO A CA 1
ATOM 2036 C C . PRO A 1 264 ? -9.270 -1.707 -20.920 1.00 93.88 264 PRO A C 1
ATOM 2038 O O . PRO A 1 264 ? -9.622 -2.514 -20.057 1.00 93.88 264 PRO A O 1
ATOM 2041 N N . LYS A 1 265 ? -10.021 -1.436 -21.988 1.00 92.69 265 LYS A N 1
ATOM 2042 C CA . LYS A 1 265 ? -11.210 -2.213 -22.359 1.00 92.69 265 LYS A CA 1
ATOM 2043 C C . LYS A 1 265 ? -10.802 -3.464 -23.133 1.00 92.69 265 LYS A C 1
ATOM 2045 O O . LYS A 1 265 ? -9.771 -3.480 -23.795 1.00 92.69 265 LYS A O 1
ATOM 2050 N N . GLU A 1 266 ? -11.661 -4.477 -23.119 1.00 93.56 266 GLU A N 1
ATOM 2051 C CA . GLU A 1 266 ? -11.565 -5.623 -24.029 1.00 93.56 266 GLU A CA 1
ATOM 2052 C C . GLU A 1 266 ? -11.372 -5.158 -25.484 1.00 93.56 266 GLU A C 1
ATOM 2054 O O . GLU A 1 266 ? -12.090 -4.280 -25.971 1.00 93.56 266 GLU A O 1
ATOM 2059 N N . GLY A 1 267 ? -10.375 -5.724 -26.170 1.00 94.88 267 GLY A N 1
ATOM 2060 C CA . GLY A 1 267 ? -10.022 -5.359 -27.545 1.00 94.88 267 GLY A CA 1
ATOM 2061 C C . GLY A 1 267 ? -9.193 -4.073 -27.697 1.00 94.88 267 GLY A C 1
ATOM 2062 O O . GLY A 1 267 ? -8.739 -3.772 -28.804 1.00 94.88 267 GLY A O 1
ATOM 2063 N N . GLU A 1 268 ? -8.950 -3.312 -26.627 1.00 95.88 268 GLU A N 1
ATOM 2064 C CA . GLU A 1 268 ? -8.089 -2.126 -26.661 1.00 95.88 268 GLU A CA 1
ATOM 2065 C C . GLU A 1 268 ? -6.615 -2.538 -26.802 1.00 95.88 268 GLU A C 1
ATOM 2067 O O . GLU A 1 268 ? -6.161 -3.500 -26.189 1.00 95.88 268 GLU A O 1
ATOM 2072 N N . THR A 1 269 ? -5.841 -1.843 -27.640 1.00 97.12 269 THR A N 1
ATOM 2073 C CA . THR A 1 269 ? -4.420 -2.178 -27.832 1.00 97.12 269 THR A CA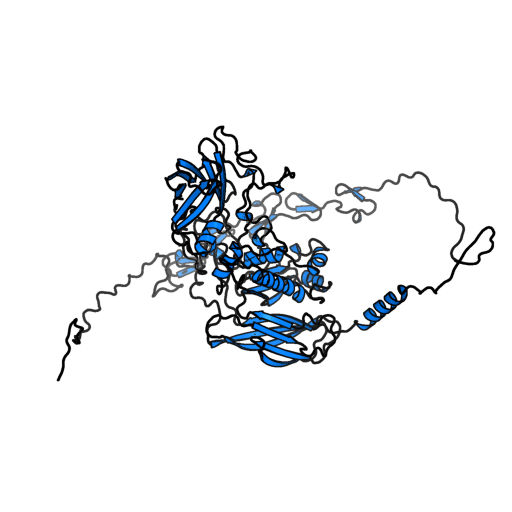 1
ATOM 2074 C C . THR A 1 269 ? -3.554 -1.404 -26.847 1.00 97.12 269 THR A C 1
ATOM 2076 O O . THR A 1 269 ? -3.410 -0.189 -26.981 1.00 97.12 269 THR A O 1
ATOM 2079 N N . VAL A 1 270 ? -2.922 -2.114 -25.912 1.00 97.38 270 VAL A N 1
ATOM 2080 C CA . VAL A 1 270 ? -1.843 -1.569 -25.079 1.00 97.38 270 VAL A CA 1
ATOM 2081 C C . VAL A 1 270 ? -0.488 -1.747 -25.768 1.00 97.38 270 VAL A C 1
ATOM 2083 O O . VAL A 1 270 ? -0.310 -2.606 -26.635 1.00 97.38 270 VAL A O 1
ATOM 2086 N N . THR A 1 271 ? 0.488 -0.929 -25.384 1.00 98.56 271 THR A N 1
ATOM 2087 C CA . THR A 1 271 ? 1.899 -1.090 -25.754 1.00 98.56 271 THR A CA 1
ATOM 2088 C C . THR A 1 271 ? 2.721 -1.263 -24.482 1.00 98.56 271 THR A C 1
ATOM 2090 O O . THR A 1 271 ? 2.707 -0.382 -23.618 1.00 98.56 271 THR A O 1
ATOM 2093 N N . PHE A 1 272 ? 3.437 -2.382 -24.383 1.00 98.69 272 PHE A N 1
ATOM 2094 C CA . PHE A 1 272 ? 4.446 -2.606 -23.350 1.00 98.69 272 PHE A CA 1
ATOM 2095 C C . PHE A 1 272 ? 5.806 -2.138 -23.867 1.00 98.69 272 PHE A C 1
ATOM 2097 O O . PHE A 1 272 ? 6.159 -2.415 -25.016 1.00 98.69 272 PHE A O 1
ATOM 2104 N N . THR A 1 273 ? 6.561 -1.438 -23.023 1.00 98.81 273 THR A N 1
ATOM 2105 C CA . THR A 1 273 ? 7.899 -0.922 -23.332 1.00 98.81 273 THR A CA 1
ATOM 2106 C C . THR A 1 273 ? 8.871 -1.379 -22.255 1.00 98.81 273 THR A C 1
ATOM 2108 O O . THR A 1 273 ? 8.818 -0.882 -21.134 1.00 98.81 273 THR A O 1
ATOM 2111 N N . ALA A 1 274 ? 9.755 -2.315 -22.590 1.00 98.75 274 ALA A N 1
ATOM 2112 C CA . ALA A 1 274 ? 10.848 -2.712 -21.712 1.00 98.75 274 ALA A CA 1
ATOM 2113 C C . ALA A 1 274 ? 12.006 -1.730 -21.895 1.00 98.75 274 ALA A C 1
ATOM 2115 O O . ALA A 1 274 ? 12.423 -1.472 -23.031 1.00 98.75 274 ALA A O 1
ATOM 2116 N N . TYR A 1 275 ? 12.527 -1.202 -20.791 1.00 98.69 275 TYR A N 1
ATOM 2117 C CA . TYR A 1 275 ? 13.718 -0.356 -20.775 1.00 98.69 275 TYR A CA 1
ATOM 2118 C C . TYR A 1 275 ? 14.928 -1.205 -20.372 1.00 98.69 275 TYR A C 1
ATOM 2120 O O . TYR A 1 275 ? 14.891 -1.906 -19.363 1.00 98.69 275 TYR A O 1
ATOM 2128 N N . ILE A 1 276 ? 15.985 -1.166 -21.187 1.00 98.38 276 ILE A N 1
ATOM 2129 C CA . ILE A 1 276 ? 17.192 -1.991 -21.042 1.00 98.38 276 ILE A CA 1
ATOM 2130 C C . ILE A 1 276 ? 18.393 -1.069 -20.907 1.00 98.38 276 ILE A C 1
ATOM 2132 O O . ILE A 1 276 ? 18.492 -0.085 -21.645 1.00 98.38 276 ILE A O 1
ATOM 2136 N N . LYS A 1 277 ? 19.340 -1.405 -20.036 1.00 97.75 277 LYS A N 1
ATOM 2137 C CA . LYS A 1 277 ? 20.594 -0.663 -19.887 1.00 97.75 277 LYS A CA 1
ATOM 2138 C C . LYS A 1 277 ? 21.766 -1.604 -19.644 1.00 97.75 277 LYS A C 1
ATOM 2140 O O . LYS A 1 277 ? 21.600 -2.650 -19.037 1.00 97.75 277 LYS A O 1
ATOM 2145 N N . ASN A 1 278 ? 22.946 -1.207 -20.111 1.00 97.31 278 ASN A N 1
ATOM 2146 C CA . ASN A 1 278 ? 24.211 -1.827 -19.729 1.00 97.31 278 ASN A CA 1
ATOM 2147 C C . ASN A 1 278 ? 24.806 -1.045 -18.541 1.00 97.31 278 ASN A C 1
ATOM 2149 O O . ASN A 1 278 ? 25.275 0.081 -18.709 1.00 97.31 278 ASN A O 1
ATOM 2153 N N . HIS A 1 279 ? 24.757 -1.617 -17.341 1.00 94.31 279 HIS A N 1
ATOM 2154 C CA . HIS A 1 279 ? 25.364 -1.096 -16.109 1.00 94.31 279 HIS A CA 1
ATOM 2155 C C . HIS A 1 279 ? 26.873 -1.387 -16.022 1.00 94.31 279 HIS A C 1
ATOM 2157 O O . HIS A 1 279 ? 27.571 -0.833 -15.169 1.00 94.31 279 HIS A O 1
ATOM 2163 N N . GLY A 1 280 ? 27.386 -2.224 -16.926 1.00 93.06 280 GLY A N 1
ATOM 2164 C CA . GLY A 1 280 ? 28.742 -2.742 -16.910 1.00 93.06 280 GLY A CA 1
ATOM 2165 C C . GLY A 1 280 ? 29.794 -1.751 -17.394 1.00 93.06 280 GLY A C 1
ATOM 2166 O O . GLY A 1 280 ? 29.534 -0.594 -17.724 1.00 93.06 280 GLY A O 1
ATOM 2167 N N . LYS A 1 281 ? 31.037 -2.234 -17.433 1.00 92.94 281 LYS A N 1
ATOM 2168 C CA . LYS A 1 281 ? 32.243 -1.457 -17.768 1.00 92.94 281 LYS A CA 1
ATOM 2169 C C . LYS A 1 281 ? 32.762 -1.731 -19.182 1.00 92.94 281 LYS A C 1
ATOM 2171 O O . LYS A 1 281 ? 33.608 -0.983 -19.668 1.00 92.94 281 LYS A O 1
ATOM 2176 N N . GLY A 1 282 ? 32.253 -2.768 -19.847 1.00 94.81 282 GLY A N 1
ATOM 2177 C CA . GLY A 1 282 ? 32.482 -3.060 -21.264 1.00 94.81 282 GLY A CA 1
ATOM 2178 C C . 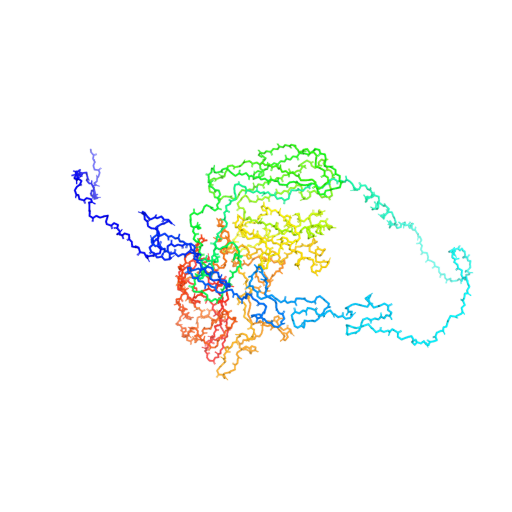GLY A 1 282 ? 31.216 -2.920 -22.117 1.00 94.81 282 GLY A C 1
ATOM 2179 O O . GLY A 1 282 ? 30.113 -2.861 -21.575 1.00 94.81 282 GLY A O 1
ATOM 2180 N N . PRO A 1 283 ? 31.349 -2.852 -23.452 1.00 96.69 283 PRO A N 1
ATOM 2181 C CA . PRO A 1 283 ? 30.210 -2.923 -24.363 1.00 96.69 283 PRO A CA 1
ATOM 2182 C C . PRO A 1 283 ? 29.609 -4.338 -24.385 1.00 96.69 283 PRO A C 1
ATOM 2184 O O . PRO A 1 283 ? 30.351 -5.315 -24.312 1.00 96.69 283 PRO A O 1
ATOM 2187 N N . SER A 1 284 ? 28.288 -4.455 -24.545 1.00 97.00 284 SER A N 1
ATOM 2188 C CA . SER A 1 284 ? 27.590 -5.755 -24.546 1.00 97.00 284 SER A CA 1
ATOM 2189 C C . SER A 1 284 ? 27.916 -6.645 -25.751 1.00 97.00 284 SER A C 1
ATOM 2191 O O . SER A 1 284 ? 27.834 -7.864 -25.665 1.00 97.00 284 SER A O 1
ATOM 2193 N N . GLY A 1 285 ? 28.247 -6.054 -26.903 1.00 96.38 285 GLY A N 1
ATOM 2194 C CA . GLY A 1 285 ? 28.090 -6.751 -28.181 1.00 96.38 285 GLY A CA 1
ATOM 2195 C C . GLY A 1 285 ? 26.611 -6.872 -28.572 1.00 96.38 285 GLY A C 1
ATOM 2196 O O . GLY A 1 285 ? 25.732 -6.345 -27.889 1.00 96.38 285 GLY A O 1
ATOM 2197 N N . ILE A 1 286 ? 26.331 -7.518 -29.705 1.00 97.75 286 ILE A N 1
ATOM 2198 C CA . ILE A 1 286 ? 24.953 -7.754 -30.166 1.00 97.75 286 ILE A CA 1
ATOM 2199 C C . ILE A 1 286 ? 24.356 -8.905 -29.349 1.00 97.75 286 ILE A C 1
ATOM 2201 O O . ILE A 1 286 ? 24.952 -9.980 -29.313 1.00 97.75 286 ILE A O 1
ATOM 2205 N N . PHE A 1 287 ? 23.179 -8.697 -28.756 1.00 98.19 287 PHE A N 1
ATOM 2206 C CA . PHE A 1 287 ? 22.471 -9.703 -27.953 1.00 98.19 287 PHE A CA 1
ATOM 2207 C C . PHE A 1 287 ? 21.073 -10.009 -28.491 1.00 98.19 287 PHE A C 1
ATOM 2209 O O . PHE A 1 287 ? 20.456 -9.188 -29.176 1.00 98.19 287 PHE A O 1
ATOM 2216 N N . SER A 1 288 ? 20.572 -11.202 -28.183 1.00 98.31 288 SER A N 1
ATOM 2217 C CA . SER A 1 288 ? 19.189 -11.618 -28.413 1.00 98.31 288 SER A CA 1
ATOM 2218 C C . SER A 1 288 ? 18.249 -11.055 -27.342 1.00 98.31 288 SER A C 1
ATOM 2220 O O . SER A 1 288 ? 18.652 -10.756 -26.220 1.00 98.31 288 SER A O 1
ATOM 2222 N N . PHE A 1 289 ? 16.967 -10.917 -27.679 1.00 98.69 289 PHE A N 1
ATOM 2223 C CA . PHE A 1 289 ? 15.909 -10.644 -26.707 1.00 98.69 289 PHE A CA 1
ATOM 2224 C C . PHE A 1 289 ? 14.620 -11.397 -27.046 1.00 98.69 289 PHE A C 1
ATOM 2226 O O . PHE A 1 289 ? 14.348 -11.704 -28.212 1.00 98.69 289 PHE A O 1
ATOM 2233 N N . ARG A 1 290 ? 13.795 -11.650 -26.025 1.00 98.69 290 ARG A N 1
ATOM 2234 C CA . ARG A 1 290 ? 12.483 -12.307 -26.134 1.00 98.69 290 ARG A CA 1
ATOM 2235 C C . ARG A 1 290 ? 11.432 -11.563 -25.307 1.00 98.69 290 ARG A C 1
ATOM 2237 O O . ARG A 1 290 ? 11.689 -11.141 -24.184 1.00 98.69 290 ARG A O 1
ATOM 2244 N N . TRP A 1 291 ? 10.231 -11.462 -25.862 1.00 98.81 291 TRP A N 1
ATOM 2245 C CA . TRP A 1 291 ? 9.000 -11.073 -25.181 1.00 98.81 291 TRP A CA 1
ATOM 2246 C C . TRP A 1 291 ? 8.091 -12.285 -25.051 1.00 98.81 291 TRP A C 1
ATOM 2248 O O . TRP A 1 291 ? 7.850 -12.989 -26.037 1.00 98.81 291 TRP A O 1
ATOM 2258 N N . LEU A 1 292 ? 7.531 -12.483 -23.862 1.00 98.69 292 LEU A N 1
ATOM 2259 C CA . LEU A 1 292 ? 6.583 -13.548 -23.582 1.00 98.69 292 LEU A CA 1
ATOM 2260 C C . LEU A 1 292 ? 5.316 -12.976 -22.937 1.00 98.69 292 LEU A C 1
ATOM 2262 O O . LEU A 1 292 ? 5.391 -12.050 -22.129 1.00 98.69 292 LEU A O 1
ATOM 2266 N N . ILE A 1 293 ? 4.167 -13.554 -23.281 1.00 97.81 293 ILE A N 1
ATOM 2267 C CA . ILE A 1 293 ? 2.896 -13.372 -22.569 1.00 97.81 293 ILE A CA 1
ATOM 2268 C C . ILE A 1 293 ? 2.503 -14.742 -22.018 1.00 97.81 293 ILE A C 1
ATOM 2270 O O . ILE A 1 293 ? 2.527 -15.721 -22.763 1.00 97.81 293 ILE A O 1
ATOM 2274 N N . ASP A 1 294 ? 2.209 -14.833 -20.722 1.00 96.38 294 ASP A N 1
ATOM 2275 C CA . ASP A 1 294 ? 1.880 -16.089 -20.023 1.00 96.38 294 ASP A CA 1
ATOM 2276 C C . ASP A 1 294 ? 2.934 -17.205 -20.226 1.00 96.38 294 ASP A C 1
ATOM 2278 O O . ASP A 1 294 ? 2.627 -18.395 -20.317 1.00 96.38 294 ASP A O 1
ATOM 2282 N N . GLY A 1 295 ? 4.208 -16.818 -20.366 1.00 96.56 295 GLY A N 1
ATOM 2283 C CA . GLY A 1 295 ? 5.317 -17.727 -20.682 1.00 96.56 295 GLY A CA 1
ATOM 2284 C C . GLY A 1 295 ? 5.379 -18.231 -22.135 1.00 96.56 295 GLY A C 1
ATOM 2285 O O . GLY A 1 295 ? 6.278 -19.008 -22.457 1.00 96.56 295 GLY A O 1
ATOM 2286 N N . VAL A 1 296 ? 4.487 -17.786 -23.025 1.00 97.69 296 VAL A N 1
ATOM 2287 C CA . VAL A 1 296 ? 4.528 -18.062 -24.472 1.00 97.69 296 VAL A CA 1
ATOM 2288 C C . VAL A 1 296 ? 5.260 -16.930 -25.188 1.00 97.69 296 VAL A C 1
ATOM 2290 O O . VAL A 1 296 ? 4.890 -15.768 -25.044 1.00 97.69 296 VAL A O 1
ATOM 2293 N N . GLU A 1 297 ? 6.283 -17.245 -25.985 1.00 98.19 297 GLU A N 1
ATOM 2294 C CA . GLU A 1 297 ? 6.998 -16.240 -26.782 1.00 98.19 297 GLU A CA 1
ATOM 2295 C C . GLU A 1 297 ? 6.083 -15.612 -27.847 1.00 98.19 297 GLU A C 1
ATOM 2297 O O . GLU A 1 297 ? 5.525 -16.310 -28.695 1.00 98.19 297 GLU A O 1
ATOM 2302 N N . VAL A 1 298 ? 5.950 -14.282 -27.807 1.00 98.00 298 VAL A N 1
ATOM 2303 C CA . VAL A 1 298 ? 5.123 -13.491 -28.739 1.00 98.00 298 VAL A CA 1
ATOM 2304 C C . VAL A 1 298 ? 5.948 -12.626 -29.694 1.00 98.00 298 VAL A C 1
ATOM 2306 O O . VAL A 1 298 ? 5.441 -12.201 -30.730 1.00 98.00 298 VAL A O 1
ATOM 2309 N N . SER A 1 299 ? 7.210 -12.347 -29.357 1.00 98.31 299 SER A N 1
ATOM 2310 C CA . SER A 1 299 ? 8.152 -11.613 -30.205 1.00 98.31 299 SER A CA 1
ATOM 2311 C C . SER A 1 299 ? 9.584 -11.888 -29.753 1.00 98.31 299 SER A C 1
ATOM 2313 O O . SER A 1 299 ? 9.849 -11.998 -28.560 1.00 98.31 299 SER A O 1
ATOM 2315 N N . SER A 1 300 ? 10.527 -11.910 -30.686 1.00 98.25 300 SER A N 1
ATOM 2316 C CA . SER A 1 300 ? 11.961 -12.027 -30.405 1.00 98.25 300 SER A CA 1
ATOM 2317 C C . SER A 1 300 ? 12.776 -11.255 -31.440 1.00 98.25 300 SER A C 1
ATOM 2319 O O . SER A 1 300 ? 12.264 -10.885 -32.500 1.00 98.25 300 SER A O 1
ATOM 2321 N N . GLY A 1 301 ? 14.028 -10.939 -31.116 1.00 98.19 301 GLY A N 1
ATOM 2322 C CA . GLY A 1 301 ? 14.891 -10.145 -31.985 1.00 98.19 301 GLY A CA 1
ATOM 2323 C C . GLY A 1 301 ? 16.318 -10.020 -31.465 1.00 98.19 301 GLY A C 1
ATOM 2324 O O . GLY A 1 301 ? 16.724 -10.733 -30.551 1.00 98.19 301 GLY A O 1
ATOM 2325 N N . THR A 1 302 ? 17.073 -9.100 -32.062 1.00 98.19 302 THR A N 1
ATOM 2326 C CA . THR A 1 302 ? 18.447 -8.763 -31.666 1.00 98.19 302 THR A CA 1
ATOM 2327 C C . THR A 1 302 ? 18.589 -7.265 -31.431 1.00 98.19 302 THR A C 1
ATOM 2329 O O . THR A 1 302 ? 18.024 -6.463 -32.176 1.00 98.19 302 THR A O 1
ATOM 2332 N N . GLN A 1 303 ? 19.375 -6.888 -30.428 1.00 98.25 303 GLN A N 1
ATOM 2333 C CA . GLN A 1 303 ? 19.687 -5.509 -30.066 1.00 98.25 303 GLN A CA 1
ATOM 2334 C C . GLN A 1 303 ? 21.167 -5.221 -30.352 1.00 98.25 303 GLN A C 1
ATOM 2336 O O . GLN A 1 303 ? 22.050 -5.991 -29.980 1.00 98.25 303 GLN A O 1
ATOM 2341 N N . GLU A 1 304 ? 21.429 -4.095 -31.020 1.00 98.19 304 GLU A N 1
ATOM 2342 C CA . GLU A 1 304 ? 22.782 -3.584 -31.268 1.00 98.19 304 GLU A CA 1
ATOM 2343 C C . GLU A 1 304 ? 23.505 -3.223 -29.965 1.00 98.19 304 GLU A C 1
ATOM 2345 O O . GLU A 1 304 ? 22.868 -2.809 -28.992 1.00 98.19 304 GLU A O 1
ATOM 2350 N N . SER A 1 305 ? 24.837 -3.333 -29.976 1.00 97.62 305 SER A N 1
ATOM 2351 C CA . SER A 1 305 ? 25.678 -3.210 -28.780 1.00 97.62 305 SER A CA 1
ATOM 2352 C C . SER A 1 305 ? 25.436 -1.935 -27.972 1.00 97.62 305 SER A C 1
ATOM 2354 O O . SER A 1 305 ? 25.567 -0.820 -28.481 1.00 97.62 305 SER A O 1
ATOM 2356 N N . LEU A 1 306 ? 25.201 -2.109 -26.671 1.00 98.38 306 LEU A N 1
ATOM 2357 C CA . LEU A 1 306 ? 25.120 -1.027 -25.698 1.00 98.38 306 LEU A CA 1
ATOM 2358 C C . LEU A 1 306 ? 26.499 -0.759 -25.097 1.00 98.38 306 LEU A C 1
ATOM 2360 O O . LEU A 1 306 ? 27.162 -1.665 -24.591 1.00 98.38 306 LEU A O 1
ATOM 2364 N N . SER A 1 307 ? 26.924 0.498 -25.141 1.00 97.88 307 SER A N 1
ATOM 2365 C CA . SER A 1 307 ? 28.106 0.996 -24.429 1.00 97.88 307 SER A CA 1
ATOM 2366 C C . SER A 1 307 ? 27.869 1.003 -22.907 1.00 97.88 307 SER A C 1
ATOM 2368 O O . SER A 1 307 ? 26.713 1.023 -22.484 1.00 97.88 307 SER A O 1
ATOM 2370 N N . PRO A 1 308 ? 28.920 1.057 -22.070 1.00 96.06 308 PRO A N 1
ATOM 2371 C CA . PRO A 1 308 ? 28.789 1.303 -20.631 1.00 96.06 308 PRO A CA 1
ATOM 2372 C C . PRO A 1 308 ? 27.860 2.484 -20.311 1.00 96.06 308 PRO A C 1
ATOM 2374 O O . PRO A 1 308 ? 28.028 3.579 -20.851 1.00 96.06 308 PRO A O 1
ATOM 2377 N N . GLY A 1 309 ? 26.862 2.256 -19.458 1.00 95.00 309 GLY A N 1
ATOM 2378 C CA . GLY A 1 309 ? 25.833 3.227 -19.074 1.00 95.00 309 GLY A CA 1
ATOM 2379 C C . GLY A 1 309 ? 24.751 3.507 -20.128 1.00 95.00 309 GLY A C 1
ATOM 2380 O O . GLY A 1 309 ? 23.800 4.228 -19.825 1.00 95.00 309 GLY A O 1
ATOM 2381 N N . GLN A 1 310 ? 24.858 2.966 -21.347 1.00 98.00 310 GLN A N 1
ATOM 2382 C CA . GLN A 1 310 ? 23.902 3.211 -22.428 1.00 98.00 310 GLN A CA 1
ATOM 2383 C C . GLN A 1 310 ? 22.599 2.438 -22.200 1.00 98.00 310 GLN A C 1
ATOM 2385 O O . GLN A 1 310 ? 22.614 1.235 -21.932 1.00 98.00 310 GLN A O 1
ATOM 2390 N N . ALA A 1 311 ? 21.475 3.131 -22.385 1.00 97.69 311 ALA A N 1
ATOM 2391 C CA . ALA A 1 311 ? 20.140 2.549 -22.378 1.00 97.69 311 ALA A CA 1
ATOM 2392 C C . ALA A 1 311 ? 19.533 2.455 -23.792 1.00 97.69 311 ALA A C 1
ATOM 2394 O O . ALA A 1 311 ? 19.909 3.186 -24.711 1.00 97.69 311 ALA A O 1
ATOM 2395 N N . THR A 1 312 ? 18.567 1.555 -23.944 1.00 98.50 312 THR A N 1
ATOM 2396 C CA . THR A 1 312 ? 17.704 1.361 -25.117 1.00 98.50 312 THR A CA 1
ATOM 2397 C C . THR A 1 312 ? 16.311 0.936 -24.640 1.00 98.50 312 THR A C 1
ATOM 2399 O O . THR A 1 312 ? 16.083 0.746 -23.443 1.00 98.50 312 THR A O 1
ATOM 2402 N N . LYS A 1 313 ? 15.362 0.776 -25.562 1.00 98.44 313 LYS A N 1
ATOM 2403 C CA . LYS A 1 313 ? 14.052 0.206 -25.250 1.00 98.44 313 LYS A CA 1
ATOM 2404 C C . LYS A 1 313 ? 13.521 -0.673 -26.368 1.00 98.44 313 LYS A C 1
ATOM 2406 O O . LYS A 1 313 ? 13.734 -0.385 -27.543 1.00 98.44 313 LYS A O 1
ATOM 2411 N N . GLN A 1 314 ? 12.807 -1.721 -25.983 1.00 98.69 314 GLN A N 1
ATOM 2412 C CA . GLN A 1 314 ? 12.084 -2.612 -26.888 1.00 98.69 314 GLN A CA 1
ATOM 2413 C C . GLN A 1 314 ? 10.584 -2.513 -26.605 1.00 98.69 314 GLN A C 1
ATOM 2415 O O . GLN A 1 314 ? 10.182 -2.151 -25.500 1.00 98.69 314 GLN A O 1
ATOM 2420 N N . THR A 1 315 ? 9.743 -2.806 -27.598 1.00 98.62 315 THR A N 1
ATOM 2421 C CA . THR A 1 315 ? 8.284 -2.644 -27.472 1.00 98.62 315 THR A CA 1
ATOM 2422 C C . THR A 1 315 ? 7.507 -3.780 -28.118 1.00 98.62 315 THR A C 1
ATOM 2424 O O . THR A 1 315 ? 7.822 -4.161 -29.246 1.00 98.62 315 THR A O 1
ATOM 2427 N N . ILE A 1 316 ? 6.412 -4.200 -27.484 1.00 98.50 316 ILE A N 1
ATOM 2428 C CA . ILE A 1 316 ? 5.354 -5.000 -28.117 1.00 98.50 316 ILE A CA 1
ATOM 2429 C C . ILE A 1 316 ? 4.000 -4.307 -27.992 1.00 98.50 316 ILE A C 1
ATOM 2431 O O . ILE A 1 316 ? 3.749 -3.548 -27.056 1.00 98.50 316 ILE A O 1
ATOM 2435 N N . LYS A 1 317 ? 3.104 -4.609 -28.932 1.00 98.31 317 LYS A N 1
ATOM 2436 C CA . LYS A 1 317 ? 1.681 -4.279 -28.831 1.00 98.31 317 LYS A CA 1
ATOM 2437 C C . LYS A 1 317 ? 0.908 -5.529 -28.450 1.00 98.31 317 LYS A C 1
ATOM 2439 O O . LYS A 1 317 ? 1.157 -6.591 -29.014 1.00 98.31 317 LYS A O 1
ATOM 2444 N N . TRP A 1 318 ? -0.039 -5.383 -27.535 1.00 97.12 318 TRP A N 1
ATOM 2445 C CA . TRP A 1 318 ? -0.888 -6.469 -27.064 1.00 97.12 318 TRP A CA 1
ATOM 2446 C C . TRP A 1 318 ? -2.345 -6.009 -27.057 1.00 97.12 318 TRP A C 1
ATOM 2448 O O . TRP A 1 318 ? -2.649 -4.882 -26.665 1.00 97.12 318 TRP A O 1
ATOM 2458 N N . THR A 1 319 ? -3.246 -6.859 -27.539 1.00 95.94 319 THR A N 1
ATOM 2459 C CA . THR A 1 319 ? -4.687 -6.598 -27.498 1.00 95.94 319 THR A CA 1
ATOM 2460 C C . THR A 1 319 ? -5.218 -7.082 -26.161 1.00 95.94 319 THR A C 1
ATOM 2462 O O . THR A 1 319 ? -5.039 -8.248 -25.821 1.00 95.94 319 THR A O 1
ATOM 2465 N N . TRP A 1 320 ? -5.860 -6.190 -25.412 1.00 95.06 320 TRP A N 1
ATOM 2466 C CA . TRP A 1 320 ? -6.345 -6.496 -24.078 1.00 95.06 320 TRP A CA 1
ATOM 2467 C C . TRP A 1 320 ? -7.441 -7.577 -24.112 1.00 95.06 320 TRP A C 1
ATOM 2469 O O . TRP A 1 320 ? -8.344 -7.489 -24.958 1.00 95.06 320 TRP A O 1
ATOM 2479 N N . PRO A 1 321 ? -7.376 -8.588 -23.227 1.00 91.38 321 PRO A N 1
ATOM 2480 C CA . PRO A 1 321 ? -8.300 -9.719 -23.219 1.00 91.38 321 PRO A CA 1
ATOM 2481 C C . PRO A 1 321 ? -9.729 -9.328 -22.820 1.00 91.38 321 PRO A C 1
ATOM 2483 O O . PRO A 1 321 ? -10.012 -8.209 -22.384 1.00 91.38 321 PRO A O 1
ATOM 2486 N N . ALA A 1 322 ? -10.641 -10.289 -22.975 1.00 80.19 322 ALA A N 1
ATOM 2487 C CA . ALA A 1 322 ? -11.984 -10.205 -22.418 1.00 80.19 322 ALA A CA 1
ATOM 2488 C C . ALA A 1 322 ? -11.928 -10.338 -20.891 1.00 80.19 322 ALA A C 1
ATOM 2490 O O . ALA A 1 322 ? -11.369 -11.304 -20.372 1.00 80.19 322 ALA A O 1
ATOM 2491 N N . HIS A 1 323 ? -12.563 -9.389 -20.197 1.00 76.69 323 HIS A N 1
ATOM 2492 C CA . HIS A 1 323 ? -12.456 -9.173 -18.746 1.00 76.69 323 HIS A CA 1
ATOM 2493 C C . HIS A 1 323 ? -11.042 -8.778 -18.268 1.00 76.69 323 HIS A C 1
ATOM 2495 O O . HIS A 1 323 ? -10.066 -8.811 -19.013 1.00 76.69 323 HIS A O 1
ATOM 2501 N N . LEU A 1 324 ? -10.938 -8.331 -17.011 1.00 78.25 324 LEU A N 1
ATOM 2502 C CA . LEU A 1 324 ? -9.644 -8.082 -16.380 1.00 78.25 324 LEU A CA 1
ATOM 2503 C C . LEU A 1 324 ? -9.150 -9.393 -15.765 1.00 78.25 324 LEU A C 1
ATOM 2505 O O . LEU A 1 324 ? -9.703 -9.850 -14.771 1.00 78.25 324 LEU A O 1
ATOM 2509 N N . SER A 1 325 ? -8.153 -10.002 -16.399 1.00 77.06 325 SER A N 1
ATOM 2510 C CA . SER A 1 325 ? -7.612 -11.321 -16.062 1.00 77.06 325 SER A CA 1
ATOM 2511 C C . SER A 1 325 ? -6.114 -11.260 -15.764 1.00 77.06 325 SER A C 1
ATOM 2513 O O . SER A 1 325 ? -5.401 -10.387 -16.266 1.00 77.06 325 SER A O 1
ATOM 2515 N N . ASP A 1 326 ? -5.644 -12.204 -14.950 1.00 85.06 326 ASP A N 1
ATOM 2516 C CA . ASP A 1 326 ? -4.245 -12.309 -14.533 1.00 85.06 326 ASP A CA 1
ATOM 2517 C C . ASP A 1 326 ? -3.394 -12.913 -15.662 1.00 85.06 326 ASP A C 1
ATOM 2519 O O . ASP A 1 326 ? -3.219 -14.127 -15.751 1.00 85.06 326 ASP A O 1
ATOM 2523 N N . HIS A 1 327 ? -2.879 -12.048 -16.535 1.00 94.69 327 HIS A N 1
ATOM 2524 C CA . HIS A 1 327 ? -1.865 -12.395 -17.536 1.00 94.69 327 HIS A CA 1
ATOM 2525 C C . HIS A 1 327 ? -0.508 -11.827 -17.136 1.00 94.69 327 HIS A C 1
ATOM 2527 O O . HIS A 1 327 ? -0.456 -10.705 -16.616 1.00 94.69 327 HIS A O 1
ATOM 2533 N N . THR A 1 328 ? 0.584 -12.527 -17.441 1.00 97.19 328 THR A N 1
ATOM 2534 C CA . THR A 1 328 ? 1.943 -11.994 -17.247 1.00 97.19 328 THR A CA 1
ATOM 2535 C C . THR A 1 328 ? 2.536 -11.460 -18.545 1.00 97.19 328 THR A C 1
ATOM 2537 O O . THR A 1 328 ? 2.264 -11.968 -19.633 1.00 97.19 328 THR A O 1
ATOM 2540 N N . VAL A 1 329 ? 3.371 -10.427 -18.432 1.00 98.44 329 VAL A N 1
ATOM 2541 C CA . VAL A 1 329 ? 4.257 -9.958 -19.497 1.00 98.44 329 VAL A CA 1
ATOM 2542 C C . VAL A 1 329 ? 5.696 -10.066 -19.012 1.00 98.44 329 VAL A C 1
ATOM 2544 O O . VAL A 1 329 ? 6.072 -9.456 -18.014 1.00 98.44 329 VAL A O 1
ATOM 2547 N N . ARG A 1 330 ? 6.506 -10.850 -19.727 1.00 98.75 330 ARG A N 1
ATOM 2548 C CA . ARG A 1 330 ? 7.924 -11.062 -19.425 1.00 98.75 330 ARG A CA 1
ATOM 2549 C C . ARG A 1 330 ? 8.788 -10.563 -20.572 1.00 98.75 330 ARG A C 1
ATOM 2551 O O . ARG A 1 330 ? 8.501 -10.838 -21.739 1.00 98.75 330 ARG A O 1
ATOM 2558 N N . PHE A 1 331 ? 9.875 -9.885 -20.234 1.00 98.75 331 PHE A N 1
ATOM 2559 C CA . PHE A 1 331 ? 10.929 -9.524 -21.172 1.00 98.75 331 PHE A CA 1
ATOM 2560 C C . PHE A 1 331 ? 12.271 -10.088 -20.699 1.00 98.75 331 PHE A C 1
ATOM 2562 O O . PHE A 1 331 ? 12.565 -10.074 -19.504 1.00 98.75 331 PHE A O 1
ATOM 2569 N N . VAL A 1 332 ? 13.059 -10.607 -21.641 1.00 98.69 332 VAL A N 1
ATOM 2570 C CA . VAL A 1 332 ? 14.353 -11.254 -21.390 1.00 98.69 332 VAL A CA 1
ATOM 2571 C C . VAL A 1 332 ? 15.378 -10.746 -22.399 1.00 98.69 332 VAL A C 1
ATOM 2573 O O . VAL A 1 332 ? 15.089 -10.717 -23.601 1.00 98.69 332 VAL A O 1
ATOM 2576 N N . VAL A 1 333 ? 16.571 -10.396 -21.926 1.00 98.50 333 VAL A N 1
ATOM 2577 C CA . VAL A 1 333 ? 17.765 -10.134 -22.748 1.00 98.50 333 VAL A CA 1
ATOM 2578 C C . VAL A 1 333 ? 18.782 -11.255 -22.546 1.00 98.50 333 VAL A C 1
ATOM 2580 O O . VAL A 1 333 ? 18.751 -11.927 -21.522 1.00 98.50 333 VAL A O 1
ATOM 2583 N N . ASP A 1 334 ? 19.587 -11.517 -23.577 1.00 97.88 334 ASP A N 1
ATOM 2584 C CA . ASP A 1 334 ? 20.448 -12.705 -23.697 1.00 97.88 334 ASP A CA 1
ATOM 2585 C C . ASP A 1 334 ? 19.842 -14.011 -23.116 1.00 97.88 334 ASP A C 1
ATOM 2587 O O . ASP A 1 334 ? 20.447 -14.683 -22.280 1.00 97.88 334 ASP A O 1
ATOM 2591 N N . PRO A 1 335 ? 18.633 -14.424 -23.555 1.00 97.19 335 PRO A N 1
ATOM 2592 C CA . PRO A 1 335 ? 17.950 -15.625 -23.055 1.00 97.19 335 PRO A CA 1
ATOM 2593 C C . PRO A 1 335 ? 18.685 -16.953 -23.326 1.00 97.19 335 PRO A C 1
ATOM 2595 O O . PRO A 1 335 ? 18.188 -18.018 -22.954 1.00 97.19 335 PRO A O 1
ATOM 2598 N N . GLU A 1 336 ? 19.839 -16.908 -23.992 1.00 96.00 336 GLU A N 1
ATOM 2599 C CA . GLU A 1 336 ? 20.736 -18.037 -24.223 1.00 96.00 336 GLU A CA 1
ATOM 2600 C C . GLU A 1 336 ? 21.989 -18.020 -23.312 1.00 96.00 336 GLU A C 1
ATOM 2602 O O . GLU A 1 336 ? 22.749 -18.990 -23.348 1.00 96.00 336 GLU A O 1
ATOM 2607 N N . ASN A 1 337 ? 22.187 -16.974 -22.492 1.00 95.50 337 ASN A N 1
ATOM 2608 C CA . ASN A 1 337 ? 23.351 -16.733 -21.619 1.00 95.50 337 ASN A CA 1
ATOM 2609 C C . ASN A 1 337 ? 24.694 -16.853 -22.379 1.00 95.50 337 ASN A C 1
ATOM 2611 O O . ASN A 1 337 ? 25.618 -17.560 -21.965 1.00 95.50 337 ASN A O 1
ATOM 2615 N N . MET A 1 338 ? 24.772 -16.215 -23.548 1.00 95.62 338 MET A N 1
ATOM 2616 C CA . MET A 1 338 ? 25.923 -16.230 -24.455 1.00 95.62 338 MET A CA 1
ATOM 2617 C C . MET A 1 338 ? 26.962 -15.141 -24.148 1.00 95.62 338 MET A C 1
ATOM 2619 O O . MET A 1 338 ? 28.124 -15.269 -24.552 1.00 95.62 338 MET A O 1
ATOM 2623 N N . ILE A 1 339 ? 26.554 -14.079 -23.461 1.00 94.88 339 ILE A N 1
ATOM 2624 C CA . ILE A 1 339 ? 27.398 -13.062 -22.838 1.00 94.88 339 ILE A CA 1
ATOM 2625 C C . ILE A 1 339 ? 27.772 -13.569 -21.431 1.00 94.88 339 ILE A C 1
ATOM 2627 O O . ILE A 1 339 ? 27.126 -14.456 -20.879 1.00 94.88 339 ILE A O 1
ATOM 2631 N N . GLN A 1 340 ? 28.885 -13.075 -20.882 1.00 94.25 340 GLN A N 1
ATOM 2632 C CA . GLN A 1 340 ? 29.285 -13.348 -19.502 1.00 94.25 340 GLN A CA 1
ATOM 2633 C C . GLN A 1 340 ? 29.233 -12.051 -18.695 1.00 94.25 340 GLN A C 1
ATOM 2635 O O . GLN A 1 340 ? 30.052 -11.154 -18.928 1.00 94.25 340 GLN A O 1
ATOM 2640 N N . GLU A 1 341 ? 28.322 -11.985 -17.727 1.00 93.56 341 GLU A N 1
ATOM 2641 C CA . GLU A 1 341 ? 28.015 -10.755 -16.988 1.00 93.56 341 GLU A CA 1
ATOM 2642 C C . GLU A 1 341 ? 28.308 -10.897 -15.470 1.00 93.56 341 GLU A C 1
ATOM 2644 O O . GLU A 1 341 ? 28.509 -12.009 -14.970 1.00 93.56 341 GLU A O 1
ATOM 2649 N N . PRO A 1 342 ? 28.459 -9.791 -14.708 1.00 89.06 342 PRO A N 1
ATOM 2650 C CA . PRO A 1 342 ? 28.631 -9.813 -13.252 1.00 89.06 342 PRO A CA 1
ATOM 2651 C C . PRO A 1 342 ? 27.422 -10.360 -12.488 1.00 89.06 342 PRO A C 1
ATOM 2653 O O . PRO A 1 342 ? 27.610 -10.955 -11.428 1.00 89.06 342 PRO A O 1
ATOM 2656 N N . SER A 1 343 ? 26.218 -10.156 -13.024 1.00 90.69 343 SER A N 1
ATOM 2657 C CA . SER A 1 343 ? 24.974 -10.795 -12.605 1.00 90.69 343 SER A CA 1
ATOM 2658 C C . SER A 1 343 ? 24.221 -11.235 -13.858 1.00 90.69 343 SER A C 1
ATOM 2660 O O . SER A 1 343 ? 24.304 -10.580 -14.888 1.00 90.69 343 SER A O 1
ATOM 2662 N N . GLU A 1 344 ? 23.503 -12.350 -13.754 1.00 93.19 344 GLU A N 1
ATOM 2663 C CA . GLU A 1 344 ? 22.537 -12.814 -14.764 1.00 93.19 344 GLU A CA 1
ATOM 2664 C C . GLU A 1 344 ? 21.092 -12.651 -14.236 1.00 93.19 344 GLU A C 1
ATOM 2666 O O . GLU A 1 344 ? 20.110 -12.920 -14.928 1.00 93.19 344 GLU A O 1
ATOM 2671 N N . ASN A 1 345 ? 20.939 -12.226 -12.973 1.00 90.94 345 ASN A N 1
ATOM 2672 C CA . ASN A 1 345 ? 19.664 -12.199 -12.246 1.00 90.94 345 ASN A CA 1
ATOM 2673 C C . ASN A 1 345 ? 18.773 -10.996 -12.631 1.00 90.94 345 ASN A C 1
ATOM 2675 O O . ASN A 1 345 ? 17.597 -10.951 -12.273 1.00 90.94 345 ASN A O 1
ATOM 2679 N N . ASN A 1 346 ? 19.346 -10.023 -13.340 1.00 93.94 346 ASN A N 1
ATOM 2680 C CA . ASN A 1 346 ? 18.758 -8.776 -13.838 1.00 93.94 346 ASN A CA 1
ATOM 2681 C C . ASN A 1 346 ? 18.427 -8.816 -15.347 1.00 93.94 346 ASN A C 1
ATOM 2683 O O . ASN A 1 346 ? 17.734 -7.929 -15.855 1.00 93.94 346 ASN A O 1
ATOM 2687 N N . ASN A 1 347 ? 18.824 -9.882 -16.052 1.00 96.75 347 ASN A N 1
ATOM 2688 C CA . ASN A 1 347 ? 18.559 -10.091 -17.481 1.00 96.75 347 ASN A CA 1
ATOM 2689 C C . ASN A 1 347 ? 17.089 -10.448 -17.816 1.00 96.75 347 ASN A C 1
ATOM 2691 O O . ASN A 1 347 ? 16.732 -10.642 -18.982 1.00 96.75 347 ASN A O 1
ATOM 2695 N N . MET A 1 348 ? 16.197 -10.485 -16.818 1.00 96.56 348 MET A N 1
ATOM 2696 C CA . MET A 1 348 ? 14.769 -10.777 -16.979 1.00 96.56 348 MET A CA 1
ATOM 2697 C C . MET A 1 348 ? 13.897 -9.978 -16.002 1.00 96.56 348 MET A C 1
ATOM 2699 O O . MET A 1 348 ? 14.201 -9.894 -14.813 1.00 96.56 348 MET A O 1
ATOM 2703 N N . LEU A 1 349 ? 12.761 -9.471 -16.494 1.00 97.81 349 LEU A N 1
ATOM 2704 C CA . LEU A 1 349 ? 11.669 -8.956 -15.662 1.00 97.81 349 LEU A CA 1
ATOM 2705 C C . LEU A 1 349 ? 10.327 -9.536 -16.126 1.00 97.81 349 LEU A C 1
ATOM 2707 O O . LEU A 1 349 ? 10.074 -9.648 -17.329 1.00 97.81 349 LEU A O 1
ATOM 2711 N N . GLU A 1 350 ? 9.457 -9.868 -15.172 1.00 97.56 350 GLU A N 1
ATOM 2712 C CA . GLU A 1 350 ? 8.072 -10.276 -15.407 1.00 97.56 350 GLU A CA 1
ATOM 2713 C C . GLU A 1 350 ? 7.114 -9.493 -14.511 1.00 97.56 350 GLU A C 1
ATOM 2715 O O . GLU A 1 350 ? 7.238 -9.523 -13.288 1.00 97.56 350 GLU A O 1
ATOM 2720 N N . ASP A 1 351 ? 6.125 -8.860 -15.138 1.00 97.62 351 ASP A N 1
ATOM 2721 C CA . ASP A 1 351 ? 5.043 -8.146 -14.472 1.00 97.62 351 ASP A CA 1
ATOM 2722 C C . ASP A 1 351 ? 3.706 -8.853 -14.714 1.00 97.62 351 ASP A C 1
ATOM 2724 O O . ASP A 1 351 ? 3.428 -9.351 -15.809 1.00 97.62 351 ASP A O 1
ATOM 2728 N N . PHE A 1 352 ? 2.805 -8.800 -13.733 1.00 95.88 352 PHE A N 1
ATOM 2729 C CA . PHE A 1 352 ? 1.385 -9.028 -14.000 1.00 95.88 352 PHE A CA 1
ATOM 2730 C C . PHE A 1 352 ? 0.840 -7.827 -14.786 1.00 95.88 352 PHE A C 1
ATOM 2732 O O . PHE A 1 352 ? 0.943 -6.677 -14.358 1.00 95.88 352 PHE A O 1
ATOM 2739 N N . THR A 1 353 ? 0.245 -8.074 -15.951 1.00 94.50 353 THR A N 1
ATOM 2740 C CA . THR A 1 353 ? -0.241 -7.026 -16.870 1.00 94.50 353 THR A CA 1
ATOM 2741 C C . THR A 1 353 ? -1.288 -6.111 -16.229 1.00 94.50 353 THR A C 1
ATOM 2743 O O . THR A 1 353 ? -1.381 -4.931 -16.587 1.00 94.50 353 THR A O 1
ATOM 2746 N N . ASN A 1 354 ? -2.058 -6.646 -15.278 1.00 92.62 354 ASN A N 1
ATOM 2747 C CA . ASN A 1 354 ? -3.078 -5.982 -14.472 1.00 92.62 354 ASN A CA 1
ATOM 2748 C C . ASN A 1 354 ? -2.576 -5.499 -13.095 1.00 92.62 354 ASN A C 1
ATOM 2750 O O . ASN A 1 354 ? -3.385 -4.984 -12.330 1.00 92.62 354 ASN A O 1
ATOM 2754 N N . ALA A 1 355 ? -1.278 -5.609 -12.786 1.00 95.50 355 ALA A N 1
ATOM 2755 C CA . ALA A 1 355 ? -0.723 -5.099 -11.535 1.00 95.50 355 ALA A CA 1
ATOM 2756 C C . ALA A 1 355 ? -0.882 -3.579 -11.393 1.00 95.50 355 ALA A C 1
ATOM 2758 O O . ALA A 1 355 ? -0.822 -2.810 -12.366 1.00 95.50 355 ALA A O 1
ATOM 2759 N N . LEU A 1 356 ? -1.021 -3.166 -10.136 1.00 96.12 356 LEU A N 1
ATOM 2760 C CA . LEU A 1 356 ? -1.044 -1.784 -9.691 1.00 96.12 356 LEU A CA 1
ATOM 2761 C C . LEU A 1 356 ? 0.307 -1.136 -9.990 1.00 96.12 356 LEU A C 1
ATOM 2763 O O . LEU A 1 356 ? 1.373 -1.700 -9.746 1.00 96.12 356 LEU A O 1
ATOM 2767 N N . SER A 1 357 ? 0.244 0.052 -10.572 1.00 95.62 357 SER A N 1
ATOM 2768 C CA . SER A 1 357 ? 1.401 0.720 -11.162 1.00 95.62 357 SER A CA 1
ATOM 2769 C C . SER A 1 357 ? 2.083 1.653 -10.165 1.00 95.62 357 SER A C 1
ATOM 2771 O O . SER A 1 357 ? 1.418 2.473 -9.536 1.00 95.62 357 SER A O 1
ATOM 2773 N N . PHE A 1 358 ? 3.403 1.527 -10.027 1.00 96.50 358 PHE A N 1
ATOM 2774 C CA . PHE A 1 358 ? 4.240 2.355 -9.156 1.00 96.50 358 PHE A CA 1
ATOM 2775 C C . PHE A 1 358 ? 5.178 3.219 -10.006 1.00 96.50 358 PHE A C 1
ATOM 2777 O O . PHE A 1 358 ? 5.813 2.711 -10.934 1.00 96.50 358 PHE A O 1
ATOM 2784 N N . ARG A 1 359 ? 5.272 4.514 -9.677 1.00 95.44 359 ARG A N 1
ATOM 2785 C CA . ARG A 1 359 ? 6.237 5.462 -10.253 1.00 95.44 359 ARG A CA 1
ATOM 2786 C C . ARG A 1 359 ? 7.313 5.793 -9.221 1.00 95.44 359 ARG A C 1
ATOM 2788 O O . ARG A 1 359 ? 6.997 6.297 -8.145 1.00 95.44 359 ARG A O 1
ATOM 2795 N N . ILE A 1 360 ? 8.572 5.494 -9.523 1.00 96.81 360 ILE A N 1
ATOM 2796 C CA . ILE A 1 360 ? 9.687 5.724 -8.597 1.00 96.81 360 ILE A CA 1
ATOM 2797 C C . ILE A 1 360 ? 10.490 6.937 -9.053 1.00 96.81 360 ILE A C 1
ATOM 2799 O O . ILE A 1 360 ? 10.970 6.969 -10.181 1.00 96.81 360 ILE A O 1
ATOM 2803 N N . HIS A 1 361 ? 10.678 7.902 -8.159 1.00 95.44 361 HIS A N 1
ATOM 2804 C CA . HIS A 1 361 ? 11.518 9.076 -8.367 1.00 95.44 361 HIS A CA 1
ATOM 2805 C C . HIS A 1 361 ? 12.741 8.984 -7.458 1.00 95.44 361 HIS A C 1
ATOM 2807 O O . HIS A 1 361 ? 12.614 8.701 -6.268 1.00 95.44 361 HIS A O 1
ATOM 2813 N N . VAL A 1 362 ? 13.935 9.231 -7.987 1.00 96.19 362 VAL A N 1
ATOM 2814 C CA . VAL A 1 362 ? 15.178 9.180 -7.208 1.00 96.19 362 VAL A CA 1
ATOM 2815 C C . VAL A 1 362 ? 16.081 10.351 -7.569 1.00 96.19 362 VAL A C 1
ATOM 2817 O O . VAL A 1 362 ? 16.321 10.622 -8.744 1.00 96.19 362 VAL A O 1
ATOM 2820 N N . ALA A 1 363 ? 16.579 11.058 -6.554 1.00 95.88 363 ALA A N 1
ATOM 2821 C CA . ALA A 1 363 ? 17.537 12.139 -6.753 1.00 95.88 363 ALA A CA 1
ATOM 2822 C C . ALA A 1 363 ? 18.856 11.580 -7.308 1.00 95.88 363 ALA A C 1
ATOM 2824 O O . ALA A 1 363 ? 19.337 10.539 -6.850 1.00 95.88 363 ALA A O 1
ATOM 2825 N N . LYS A 1 364 ? 19.462 12.266 -8.279 1.00 95.75 364 LYS A N 1
ATOM 2826 C CA . LYS A 1 364 ? 20.641 11.769 -8.995 1.00 95.75 364 LYS A CA 1
ATOM 2827 C C . LYS A 1 364 ? 21.794 11.328 -8.083 1.00 95.75 364 LYS A C 1
ATOM 2829 O O . LYS A 1 364 ? 22.361 10.265 -8.333 1.00 95.75 364 LYS A O 1
ATOM 2834 N N . SER A 1 365 ? 22.141 12.069 -7.033 1.00 95.12 365 SER A N 1
ATOM 2835 C CA . SER A 1 365 ? 23.207 11.653 -6.108 1.00 95.12 365 SER A CA 1
ATOM 2836 C C . SER A 1 365 ? 22.833 10.441 -5.250 1.00 95.12 365 SER A C 1
ATOM 2838 O O . SER A 1 365 ? 23.709 9.630 -4.953 1.00 95.12 365 SER A O 1
ATOM 2840 N N . VAL A 1 366 ? 21.549 10.247 -4.925 1.00 95.75 366 VAL A N 1
ATOM 2841 C CA . VAL A 1 366 ? 21.046 9.028 -4.265 1.00 95.75 366 VAL A CA 1
ATOM 2842 C C . VAL A 1 366 ? 21.174 7.833 -5.214 1.00 95.75 366 VAL A C 1
ATOM 2844 O O . VAL A 1 366 ? 21.734 6.807 -4.831 1.00 95.75 366 VAL A O 1
ATOM 2847 N N . TYR A 1 367 ? 20.748 7.991 -6.469 1.00 96.56 367 TYR A N 1
ATOM 2848 C CA . TYR A 1 367 ? 20.872 6.986 -7.529 1.00 96.56 367 TYR A CA 1
ATOM 2849 C C . TYR A 1 367 ? 22.336 6.585 -7.780 1.00 96.56 367 TYR A C 1
ATOM 2851 O O . TYR A 1 367 ? 22.693 5.410 -7.676 1.00 96.56 367 TYR A O 1
ATOM 2859 N N . ASP A 1 368 ? 23.214 7.562 -8.025 1.00 95.19 368 ASP A N 1
ATOM 2860 C CA . ASP A 1 368 ? 24.649 7.342 -8.240 1.00 95.19 368 ASP A CA 1
ATOM 2861 C C . ASP A 1 368 ? 25.321 6.684 -7.015 1.00 95.19 368 ASP A C 1
ATOM 2863 O O . ASP A 1 368 ? 26.246 5.884 -7.169 1.00 95.19 368 ASP A O 1
ATOM 2867 N N . LYS A 1 369 ? 24.850 6.981 -5.793 1.00 94.62 369 LYS A N 1
ATOM 2868 C CA . LYS A 1 369 ? 25.356 6.397 -4.541 1.00 94.62 369 LYS A CA 1
ATOM 2869 C C . LYS A 1 369 ? 24.843 4.976 -4.290 1.00 94.62 369 LYS A C 1
ATOM 2871 O O . LYS A 1 369 ? 25.598 4.186 -3.727 1.00 94.62 369 LYS A O 1
ATOM 2876 N N . PHE A 1 370 ? 23.628 4.623 -4.718 1.00 94.75 370 PHE A N 1
ATOM 2877 C CA . PHE A 1 370 ? 23.159 3.229 -4.733 1.00 94.75 370 PHE A CA 1
ATOM 2878 C C . PHE A 1 370 ? 23.988 2.385 -5.708 1.00 94.75 370 PHE A C 1
ATOM 2880 O O . PHE A 1 370 ? 24.499 1.338 -5.317 1.00 94.75 370 PHE A O 1
ATOM 2887 N N . ASN A 1 371 ? 24.237 2.900 -6.917 1.00 94.38 371 ASN A N 1
ATOM 2888 C CA . ASN A 1 371 ? 25.033 2.234 -7.959 1.00 94.38 371 ASN A CA 1
ATOM 2889 C C . ASN A 1 371 ? 26.521 2.009 -7.584 1.00 94.38 371 ASN A C 1
ATOM 2891 O O . ASN A 1 371 ? 27.273 1.386 -8.332 1.00 94.38 371 ASN A O 1
ATOM 2895 N N . ALA A 1 372 ? 26.976 2.512 -6.431 1.00 92.50 372 ALA A N 1
ATOM 2896 C CA . ALA A 1 372 ? 28.310 2.251 -5.889 1.00 92.50 372 ALA A CA 1
ATOM 2897 C C . ALA A 1 372 ? 28.402 0.954 -5.054 1.00 92.50 372 ALA A C 1
ATOM 2899 O O . ALA A 1 372 ? 29.507 0.558 -4.674 1.00 92.50 372 ALA A O 1
ATOM 2900 N N . TYR A 1 373 ? 27.275 0.298 -4.755 1.00 91.81 373 TYR A N 1
ATOM 2901 C CA . TYR A 1 373 ? 27.197 -0.883 -3.892 1.00 91.81 373 TYR A CA 1
ATOM 2902 C C . TYR A 1 373 ? 26.521 -2.060 -4.596 1.00 91.81 373 TYR A C 1
ATOM 2904 O O . TYR A 1 373 ? 25.585 -1.874 -5.367 1.00 91.81 373 TYR A O 1
ATOM 2912 N N . GLN A 1 374 ? 26.984 -3.276 -4.300 1.00 91.19 374 GLN A N 1
ATOM 2913 C CA . GLN A 1 374 ? 26.327 -4.491 -4.775 1.00 91.19 374 GLN A CA 1
ATOM 2914 C C . GLN A 1 374 ? 25.046 -4.728 -3.964 1.00 91.19 374 GLN A C 1
ATOM 2916 O O . GLN A 1 374 ? 25.072 -4.644 -2.730 1.00 91.19 374 GLN A O 1
ATOM 2921 N N . ASN A 1 375 ? 23.945 -5.011 -4.656 1.00 90.12 375 ASN A N 1
ATOM 2922 C CA . ASN A 1 375 ? 22.626 -5.238 -4.071 1.00 90.12 375 ASN A CA 1
ATOM 2923 C C . ASN A 1 375 ? 22.305 -6.747 -3.930 1.00 90.12 375 ASN A C 1
ATOM 2925 O O . ASN A 1 375 ? 23.133 -7.612 -4.221 1.00 90.12 375 ASN A O 1
ATOM 2929 N N . MET A 1 376 ? 21.094 -7.079 -3.468 1.00 84.56 376 MET A N 1
ATOM 2930 C CA . MET A 1 376 ? 20.650 -8.472 -3.265 1.00 84.56 376 MET A CA 1
ATOM 2931 C C . MET A 1 376 ? 20.371 -9.267 -4.555 1.00 84.56 376 MET A C 1
ATOM 2933 O O . MET A 1 376 ? 20.249 -10.484 -4.482 1.00 84.56 376 MET A O 1
ATOM 2937 N N . ALA A 1 377 ? 20.283 -8.612 -5.716 1.00 82.81 377 ALA A N 1
ATOM 2938 C CA . ALA A 1 377 ? 20.220 -9.249 -7.037 1.00 82.81 377 ALA A CA 1
ATOM 2939 C C . ALA A 1 377 ? 21.624 -9.440 -7.656 1.00 82.81 377 ALA A C 1
ATOM 2941 O O . ALA A 1 377 ? 21.764 -9.650 -8.861 1.00 82.81 377 ALA A O 1
ATOM 2942 N N . GLU A 1 378 ? 22.672 -9.323 -6.833 1.00 86.94 378 GLU A N 1
ATOM 2943 C CA . GLU A 1 378 ? 24.093 -9.434 -7.185 1.00 86.94 378 GLU A CA 1
ATOM 2944 C C . GLU A 1 378 ? 24.604 -8.366 -8.181 1.00 86.94 378 GLU A C 1
ATOM 2946 O O . GLU A 1 378 ? 25.788 -8.369 -8.519 1.00 86.94 378 GLU A O 1
ATOM 2951 N N . SER A 1 379 ? 23.769 -7.398 -8.582 1.00 89.31 379 SER A N 1
ATOM 2952 C CA . SER A 1 379 ? 24.124 -6.296 -9.488 1.00 89.31 379 SER A CA 1
ATOM 2953 C C . SER A 1 379 ? 24.512 -5.006 -8.744 1.00 89.31 379 SER A C 1
ATOM 2955 O O . SER A 1 379 ? 24.452 -4.926 -7.513 1.00 89.31 379 SER A O 1
ATOM 2957 N N . TYR A 1 380 ? 24.914 -3.978 -9.500 1.00 91.12 380 TYR A N 1
ATOM 2958 C CA . TYR A 1 380 ? 25.272 -2.638 -9.005 1.00 91.12 380 TYR A CA 1
ATOM 2959 C C . TYR A 1 380 ? 24.286 -1.559 -9.492 1.00 91.12 380 TYR A C 1
ATOM 2961 O O . TYR A 1 380 ? 24.690 -0.469 -9.901 1.00 91.12 380 TYR A O 1
ATOM 2969 N N . SER A 1 381 ? 22.986 -1.866 -9.495 1.00 93.62 381 SER A N 1
ATOM 2970 C CA . SER A 1 381 ? 21.932 -0.930 -9.909 1.00 93.62 381 SER A CA 1
ATOM 2971 C C . SER A 1 381 ? 20.988 -0.550 -8.758 1.00 93.62 381 SER A C 1
ATOM 2973 O O . SER A 1 381 ? 20.726 -1.336 -7.840 1.00 93.62 381 SER A O 1
ATOM 2975 N N . PHE A 1 382 ? 20.448 0.668 -8.815 1.00 96.69 382 PHE A N 1
ATOM 2976 C CA . PHE A 1 382 ? 19.295 1.082 -8.014 1.00 96.69 382 PHE A CA 1
ATOM 2977 C C . PHE A 1 382 ? 18.028 0.352 -8.478 1.00 96.69 382 PHE A C 1
ATOM 2979 O O . PHE A 1 382 ? 17.198 -0.030 -7.658 1.00 96.69 382 PHE A O 1
ATOM 2986 N N . GLU A 1 383 ? 17.904 0.132 -9.788 1.00 97.00 383 GLU A N 1
ATOM 2987 C CA . GLU A 1 383 ? 16.755 -0.486 -10.442 1.00 97.00 383 GLU A CA 1
ATOM 2988 C C . GLU A 1 383 ? 16.499 -1.916 -9.932 1.00 97.00 383 GLU A C 1
ATOM 2990 O O . GLU A 1 383 ? 15.393 -2.219 -9.491 1.00 97.00 383 GLU A O 1
ATOM 2995 N N . ASP A 1 384 ? 17.521 -2.771 -9.856 1.00 95.19 384 ASP A N 1
ATOM 2996 C CA . ASP A 1 384 ? 17.375 -4.137 -9.335 1.00 95.19 384 ASP A CA 1
ATOM 2997 C C . ASP A 1 384 ? 17.169 -4.162 -7.814 1.00 95.19 384 ASP A C 1
ATOM 2999 O O . ASP A 1 384 ? 16.492 -5.056 -7.292 1.00 95.19 384 ASP A O 1
ATOM 3003 N N . TRP A 1 385 ? 17.707 -3.173 -7.088 1.00 96.44 385 TRP A N 1
ATOM 3004 C CA . TRP A 1 385 ? 17.434 -3.010 -5.660 1.00 96.44 385 TRP A CA 1
ATOM 3005 C C . TRP A 1 385 ? 15.958 -2.676 -5.417 1.00 96.44 385 TRP A C 1
ATOM 3007 O O . TRP A 1 385 ? 15.315 -3.359 -4.618 1.00 96.44 385 TRP A O 1
ATOM 3017 N N . ILE A 1 386 ? 15.392 -1.694 -6.130 1.00 97.69 386 ILE A N 1
ATOM 3018 C CA . ILE A 1 386 ? 13.991 -1.290 -5.950 1.00 97.69 386 ILE A CA 1
ATOM 3019 C C . ILE A 1 386 ? 13.014 -2.352 -6.484 1.00 97.69 386 ILE A C 1
ATOM 3021 O O . ILE A 1 386 ? 12.013 -2.648 -5.829 1.00 97.69 386 ILE A O 1
ATOM 3025 N N . GLN A 1 387 ? 13.355 -3.035 -7.585 1.00 97.25 387 GLN A N 1
ATOM 3026 C CA . GLN A 1 387 ? 12.617 -4.212 -8.060 1.00 97.25 387 GLN A CA 1
ATOM 3027 C C . GLN A 1 387 ? 12.659 -5.371 -7.048 1.00 97.25 387 GLN A C 1
ATOM 3029 O O . GLN A 1 387 ? 11.697 -6.127 -6.944 1.00 97.25 387 GLN A O 1
ATOM 3034 N N . SER A 1 388 ? 13.718 -5.506 -6.240 1.00 96.19 388 SER A N 1
ATOM 3035 C CA . SER A 1 388 ? 13.757 -6.508 -5.159 1.00 96.19 388 SER A CA 1
ATOM 3036 C C . SER A 1 388 ? 12.769 -6.197 -4.028 1.00 96.19 388 SER A C 1
ATOM 3038 O O . SER A 1 388 ? 12.161 -7.123 -3.488 1.00 96.19 388 SER A O 1
ATOM 3040 N N . GLN A 1 389 ? 12.540 -4.913 -3.723 1.00 97.69 389 GLN A N 1
ATOM 3041 C CA . GLN A 1 389 ? 11.498 -4.488 -2.776 1.00 97.69 389 GLN A CA 1
ATOM 3042 C C . GLN A 1 389 ? 10.101 -4.831 -3.324 1.00 97.69 389 GLN A C 1
ATOM 3044 O O . GLN A 1 389 ? 9.277 -5.409 -2.615 1.00 97.69 389 GLN A O 1
ATOM 3049 N N . ALA A 1 390 ? 9.858 -4.563 -4.614 1.00 97.81 390 ALA A N 1
ATOM 3050 C CA . ALA A 1 390 ? 8.589 -4.870 -5.278 1.00 97.81 390 ALA A CA 1
ATOM 3051 C C . ALA A 1 390 ? 8.315 -6.382 -5.385 1.00 97.81 390 ALA A C 1
ATOM 3053 O O . ALA A 1 390 ? 7.202 -6.828 -5.097 1.00 97.81 390 ALA A O 1
ATOM 3054 N N . ARG A 1 391 ? 9.336 -7.187 -5.717 1.00 96.62 391 ARG A N 1
ATOM 3055 C CA . ARG A 1 391 ? 9.264 -8.658 -5.670 1.00 96.62 391 ARG A CA 1
ATOM 3056 C C . ARG A 1 391 ? 8.895 -9.149 -4.270 1.00 96.62 391 ARG A C 1
ATOM 3058 O O . ARG A 1 391 ? 7.921 -9.881 -4.139 1.00 96.62 391 ARG A O 1
ATOM 3065 N N . THR A 1 392 ? 9.573 -8.667 -3.228 1.00 97.69 392 THR A N 1
ATOM 3066 C CA . THR A 1 392 ? 9.289 -9.087 -1.844 1.00 97.69 392 THR A CA 1
ATOM 3067 C C . THR A 1 392 ? 7.899 -8.649 -1.369 1.00 97.69 392 THR A C 1
ATOM 3069 O O . THR A 1 392 ? 7.233 -9.408 -0.669 1.00 97.69 392 THR A O 1
ATOM 3072 N N . MET A 1 393 ? 7.391 -7.478 -1.775 1.00 98.06 393 MET A N 1
ATOM 3073 C CA . MET A 1 393 ? 6.002 -7.098 -1.475 1.00 98.06 393 MET A CA 1
ATOM 3074 C C . MET A 1 393 ? 4.998 -8.059 -2.138 1.00 98.06 393 MET A C 1
ATOM 3076 O O . MET A 1 393 ? 4.058 -8.510 -1.483 1.00 98.06 393 MET A O 1
ATOM 3080 N N . ASN A 1 394 ? 5.231 -8.443 -3.398 1.00 98.31 394 ASN A N 1
ATOM 3081 C CA . ASN A 1 394 ? 4.418 -9.442 -4.100 1.00 98.31 394 ASN A CA 1
ATOM 3082 C C . ASN A 1 394 ? 4.533 -10.853 -3.480 1.00 98.31 394 ASN A C 1
ATOM 3084 O O . ASN A 1 394 ? 3.539 -11.577 -3.439 1.00 98.31 394 ASN A O 1
ATOM 3088 N N . GLU A 1 395 ? 5.694 -11.241 -2.946 1.00 97.75 395 GLU A N 1
ATOM 3089 C CA . GLU A 1 395 ? 5.864 -12.476 -2.160 1.00 97.75 395 GLU A CA 1
ATOM 3090 C C . GLU A 1 395 ? 5.040 -12.423 -0.864 1.00 97.75 395 GLU A C 1
ATOM 3092 O O . GLU A 1 395 ? 4.272 -13.343 -0.584 1.00 97.75 395 GLU A O 1
ATOM 3097 N N . LYS A 1 396 ? 5.095 -11.310 -0.114 1.00 98.06 396 LYS A N 1
ATOM 3098 C CA . LYS A 1 396 ? 4.249 -11.111 1.079 1.00 98.06 396 LYS A CA 1
ATOM 3099 C C . LYS A 1 396 ? 2.757 -11.131 0.759 1.00 98.06 396 LYS A C 1
ATOM 3101 O O . LYS A 1 396 ? 1.975 -11.577 1.593 1.00 98.06 396 LYS A O 1
ATOM 3106 N N . PHE A 1 397 ? 2.358 -10.695 -0.434 1.00 98.44 397 PHE A N 1
ATOM 3107 C CA . PHE A 1 397 ? 0.982 -10.836 -0.899 1.00 98.44 397 PHE A CA 1
ATOM 3108 C C . PHE A 1 397 ? 0.586 -12.299 -1.126 1.00 98.44 397 PHE A C 1
ATOM 3110 O O . PHE A 1 397 ? -0.474 -12.707 -0.654 1.00 98.44 397 PHE A O 1
ATOM 3117 N N . VAL A 1 398 ? 1.432 -13.104 -1.776 1.00 98.12 398 VAL A N 1
ATOM 3118 C CA . VAL A 1 398 ? 1.196 -14.551 -1.943 1.00 98.12 398 VAL A CA 1
ATOM 3119 C C . VAL A 1 398 ? 1.106 -15.263 -0.587 1.00 98.12 398 VAL A C 1
ATOM 3121 O O . VAL A 1 398 ? 0.180 -16.043 -0.375 1.00 98.12 398 VAL A O 1
ATOM 3124 N N . ASP A 1 399 ? 2.020 -14.964 0.339 1.00 98.06 399 ASP A N 1
ATOM 3125 C CA . ASP A 1 399 ? 2.137 -15.664 1.626 1.00 98.06 399 ASP A CA 1
ATOM 3126 C C . ASP A 1 399 ? 1.060 -15.279 2.665 1.00 98.06 399 ASP A C 1
ATOM 3128 O O . ASP A 1 399 ? 0.839 -16.028 3.620 1.00 98.06 399 ASP A O 1
ATOM 3132 N N . SER A 1 400 ? 0.362 -14.146 2.502 1.00 98.00 400 SER A N 1
ATOM 3133 C CA . SER A 1 400 ? -0.720 -13.663 3.390 1.00 98.00 400 SER A CA 1
ATOM 3134 C C . SER A 1 400 ? -2.028 -14.472 3.262 1.00 98.00 400 SER A C 1
ATOM 3136 O O . SER A 1 400 ? -3.098 -13.935 2.969 1.00 98.00 400 SER A O 1
ATOM 3138 N N . ILE A 1 401 ? -1.948 -15.788 3.472 1.00 98.19 401 ILE A N 1
ATOM 3139 C CA . ILE A 1 401 ? -3.044 -16.747 3.293 1.00 98.19 401 ILE A CA 1
ATOM 3140 C C . ILE A 1 401 ? -3.902 -16.853 4.561 1.00 98.19 401 ILE A C 1
ATOM 3142 O O . ILE A 1 401 ? -3.453 -17.343 5.598 1.00 98.19 401 ILE A O 1
ATOM 3146 N N . TYR A 1 402 ? -5.184 -16.498 4.446 1.00 97.56 402 TYR A N 1
ATOM 3147 C CA . TYR A 1 402 ? -6.171 -16.596 5.525 1.00 97.56 402 TYR A CA 1
ATOM 3148 C C . TYR A 1 402 ? -7.438 -17.320 5.041 1.00 97.56 402 TYR A C 1
ATOM 3150 O O . TYR A 1 402 ? -8.241 -16.717 4.325 1.00 97.56 402 TYR A O 1
ATOM 3158 N N . PRO A 1 403 ? -7.675 -18.593 5.423 1.00 96.62 403 PRO A N 1
ATOM 3159 C CA . PRO A 1 403 ? -8.698 -19.451 4.805 1.00 96.62 403 PRO A CA 1
ATOM 3160 C C . PRO A 1 403 ? -10.143 -18.928 4.775 1.00 96.62 403 PRO A C 1
ATOM 3162 O O . PRO A 1 403 ? -10.941 -19.430 3.988 1.00 96.62 403 PRO A O 1
ATOM 3165 N N . ALA A 1 404 ? -10.496 -17.958 5.623 1.00 95.38 404 ALA A N 1
ATOM 3166 C CA . ALA A 1 404 ? -11.850 -17.416 5.727 1.00 95.38 404 ALA A CA 1
ATOM 3167 C C . ALA A 1 404 ? -12.129 -16.201 4.816 1.00 95.38 404 ALA A C 1
ATOM 3169 O O . ALA A 1 404 ? -13.292 -15.936 4.529 1.00 95.38 404 ALA A O 1
ATOM 3170 N N . VAL A 1 405 ? -11.097 -15.460 4.383 1.00 96.00 405 VAL A N 1
ATOM 3171 C CA . VAL A 1 405 ? -11.241 -14.183 3.634 1.00 96.00 405 VAL A CA 1
ATOM 3172 C C . VAL A 1 405 ? -10.181 -13.952 2.545 1.00 96.00 405 VAL A C 1
ATOM 3174 O O . VAL A 1 405 ? -10.432 -13.233 1.583 1.00 96.00 405 VAL A O 1
ATOM 3177 N N . ALA A 1 406 ? -9.014 -14.588 2.656 1.00 97.69 406 ALA A N 1
ATOM 3178 C CA . ALA A 1 406 ? -7.920 -14.543 1.686 1.00 97.69 406 ALA A CA 1
ATOM 3179 C C . ALA A 1 406 ? -7.318 -15.956 1.483 1.00 97.69 406 ALA A C 1
ATOM 3181 O O . ALA A 1 406 ? -6.133 -16.174 1.742 1.00 97.69 406 ALA A O 1
ATOM 3182 N N . PRO A 1 407 ? -8.115 -16.966 1.067 1.00 97.56 407 PRO A N 1
ATOM 3183 C CA . PRO A 1 407 ? -7.681 -18.369 1.021 1.00 97.56 407 PRO A CA 1
ATOM 3184 C C . PRO A 1 407 ? -6.581 -18.662 -0.013 1.00 97.56 407 PRO A C 1
ATOM 3186 O O . PRO A 1 407 ? -5.941 -19.704 0.074 1.00 97.56 407 PRO A O 1
ATOM 3189 N N . ASN A 1 408 ? -6.353 -17.743 -0.957 1.00 97.06 408 ASN A N 1
ATOM 3190 C CA . ASN A 1 408 ? -5.313 -17.812 -1.989 1.00 97.06 408 ASN A CA 1
ATOM 3191 C C . ASN A 1 408 ? -4.247 -16.708 -1.802 1.00 97.06 408 ASN A C 1
ATOM 3193 O O . ASN A 1 408 ? -3.582 -16.330 -2.765 1.00 97.06 408 ASN A O 1
ATOM 3197 N N . GLY A 1 409 ? -4.141 -16.146 -0.593 1.00 97.94 409 GLY A N 1
ATOM 3198 C CA . GLY A 1 409 ? -3.343 -14.951 -0.321 1.00 97.94 409 GLY A CA 1
ATOM 3199 C C . GLY A 1 409 ? -4.053 -13.658 -0.732 1.00 97.94 409 GLY A C 1
ATOM 3200 O O . GLY A 1 409 ? -5.262 -13.631 -0.998 1.00 97.94 409 GLY A O 1
ATOM 3201 N N . ILE A 1 410 ? -3.281 -12.577 -0.804 1.00 98.19 410 ILE A N 1
ATOM 3202 C CA . ILE A 1 410 ? -3.653 -11.355 -1.520 1.00 98.19 410 ILE A CA 1
ATOM 3203 C C . ILE A 1 410 ? -3.496 -11.628 -3.020 1.00 98.19 410 ILE A C 1
ATOM 3205 O O . ILE A 1 410 ? -2.470 -12.142 -3.471 1.00 98.19 410 ILE A O 1
ATOM 3209 N N . LEU A 1 411 ? -4.518 -11.285 -3.797 1.00 96.12 411 LEU A N 1
ATOM 3210 C CA . LEU A 1 411 ? -4.573 -11.490 -5.246 1.00 96.12 411 LEU A CA 1
ATOM 3211 C C . LEU A 1 411 ? -3.956 -10.319 -6.023 1.00 96.12 411 LEU A C 1
ATOM 3213 O O . LEU A 1 411 ? -3.391 -10.520 -7.092 1.00 96.12 411 LEU A O 1
ATOM 3217 N N . GLU A 1 412 ? -4.010 -9.111 -5.458 1.00 94.69 412 GLU A N 1
ATOM 3218 C CA . GLU A 1 412 ? -3.392 -7.914 -6.035 1.00 94.69 412 GLU A CA 1
ATOM 3219 C C . GLU A 1 412 ? -1.872 -8.040 -6.168 1.00 94.69 412 GLU A C 1
ATOM 3221 O O . GLU A 1 412 ? -1.206 -8.709 -5.376 1.00 94.69 412 GLU A O 1
ATOM 3226 N N . ARG A 1 413 ? -1.305 -7.350 -7.158 1.00 96.06 413 ARG A N 1
ATOM 3227 C CA . ARG A 1 413 ? 0.141 -7.284 -7.407 1.00 96.06 413 ARG A CA 1
ATOM 3228 C C . ARG A 1 413 ? 0.559 -5.845 -7.659 1.00 96.06 413 ARG A C 1
ATOM 3230 O O . ARG A 1 413 ? -0.226 -5.069 -8.205 1.00 96.06 413 ARG A O 1
ATOM 3237 N N . ILE A 1 414 ? 1.796 -5.503 -7.313 1.00 97.50 414 ILE A N 1
ATOM 3238 C CA . ILE A 1 414 ? 2.428 -4.244 -7.722 1.00 97.50 414 ILE A CA 1
ATOM 3239 C C . ILE A 1 414 ? 3.466 -4.487 -8.818 1.00 97.50 414 ILE A C 1
ATOM 3241 O O . ILE A 1 414 ? 4.076 -5.555 -8.874 1.00 97.50 414 ILE A O 1
ATOM 3245 N N . ARG A 1 415 ? 3.684 -3.481 -9.665 1.00 97.31 415 ARG A N 1
ATOM 3246 C CA . ARG A 1 415 ? 4.810 -3.416 -10.603 1.00 97.31 415 ARG A CA 1
ATOM 3247 C C . ARG A 1 415 ? 5.364 -2.001 -10.686 1.00 97.31 415 ARG A C 1
ATOM 3249 O O . ARG A 1 415 ? 4.608 -1.028 -10.603 1.00 97.31 415 ARG A O 1
ATOM 3256 N N . ILE A 1 416 ? 6.668 -1.887 -10.909 1.00 98.00 416 ILE A N 1
ATOM 3257 C CA . ILE A 1 416 ? 7.310 -0.604 -11.196 1.00 98.00 416 ILE A CA 1
ATOM 3258 C C . ILE A 1 416 ? 7.084 -0.304 -12.680 1.00 98.00 416 ILE A C 1
ATOM 3260 O O . ILE A 1 416 ? 7.643 -0.963 -13.550 1.00 98.00 416 ILE A O 1
ATOM 3264 N N . ASP A 1 417 ? 6.215 0.666 -12.964 1.00 96.69 417 ASP A N 1
ATOM 3265 C CA . ASP A 1 417 ? 5.847 1.057 -14.331 1.00 96.69 417 ASP A CA 1
ATOM 3266 C C . ASP A 1 417 ? 6.865 2.029 -14.944 1.00 96.69 417 ASP A C 1
ATOM 3268 O O . ASP A 1 417 ? 6.983 2.109 -16.164 1.00 96.69 417 ASP A O 1
ATOM 3272 N N . GLU A 1 418 ? 7.572 2.784 -14.101 1.00 96.69 418 GLU A N 1
ATOM 3273 C CA . GLU A 1 418 ? 8.493 3.841 -14.511 1.00 96.69 418 GLU A CA 1
ATOM 3274 C C . GLU A 1 418 ? 9.453 4.202 -13.361 1.00 96.69 418 GLU A C 1
ATOM 3276 O O . GLU A 1 418 ? 9.019 4.371 -12.217 1.00 96.69 418 GLU A O 1
ATOM 3281 N N . ILE A 1 419 ? 10.747 4.349 -13.669 1.00 97.50 419 ILE A N 1
ATOM 3282 C CA . ILE A 1 419 ? 11.769 4.903 -12.763 1.00 97.50 419 ILE A CA 1
ATOM 3283 C C . ILE A 1 419 ? 12.330 6.184 -13.390 1.00 97.50 419 ILE A C 1
ATOM 3285 O O . ILE A 1 419 ? 12.799 6.165 -14.532 1.00 97.50 419 ILE A O 1
ATOM 3289 N N . VAL A 1 420 ? 12.297 7.276 -12.626 1.00 95.94 420 VAL A N 1
ATOM 3290 C CA . VAL A 1 420 ? 12.732 8.623 -13.009 1.00 95.94 420 VAL A CA 1
ATOM 3291 C C . VAL A 1 420 ? 13.919 9.039 -12.138 1.00 95.94 420 VAL A C 1
ATOM 3293 O O . VAL A 1 420 ? 13.824 9.049 -10.911 1.00 95.94 420 VAL A O 1
ATOM 3296 N N . VAL A 1 421 ? 15.041 9.390 -12.771 1.00 95.75 421 VAL A N 1
ATOM 3297 C CA . VAL A 1 421 ? 16.207 9.969 -12.087 1.00 95.75 421 VAL A CA 1
ATOM 3298 C C . VAL A 1 421 ? 16.131 11.488 -12.227 1.00 95.75 421 VAL A C 1
ATOM 3300 O O . VAL A 1 421 ? 16.417 12.026 -13.296 1.00 95.75 421 VAL A O 1
ATOM 3303 N N . GLU A 1 422 ? 15.720 12.153 -11.152 1.00 93.69 422 GLU A N 1
ATOM 3304 C CA . GLU A 1 422 ? 15.531 13.607 -11.074 1.00 93.69 422 GLU A CA 1
ATOM 3305 C C . GLU A 1 422 ? 16.854 14.306 -10.721 1.00 93.69 422 GLU A C 1
ATOM 3307 O O . GLU A 1 422 ? 17.750 13.691 -10.125 1.00 93.69 422 GLU A O 1
ATOM 3312 N N . ASN A 1 423 ? 16.996 15.607 -11.004 1.00 92.69 423 ASN A N 1
ATOM 3313 C CA . ASN A 1 423 ? 18.112 16.354 -10.420 1.00 92.69 423 ASN A CA 1
ATOM 3314 C C . ASN A 1 423 ? 17.922 16.486 -8.897 1.00 92.69 423 ASN A C 1
ATOM 3316 O O . ASN A 1 423 ? 16.803 16.565 -8.387 1.00 92.69 423 ASN A O 1
ATOM 3320 N N . ASP A 1 424 ? 19.031 16.556 -8.160 1.00 88.75 424 ASP A N 1
ATOM 3321 C CA . ASP A 1 424 ? 19.056 16.613 -6.688 1.00 88.75 424 ASP A CA 1
ATOM 3322 C C . ASP A 1 424 ? 18.173 17.712 -6.078 1.00 88.75 424 ASP A C 1
ATOM 3324 O O . ASP A 1 424 ? 17.699 17.573 -4.952 1.00 88.75 424 ASP A O 1
ATOM 3328 N N . ASN A 1 425 ? 17.957 18.799 -6.823 1.00 83.38 425 ASN A N 1
ATOM 3329 C CA . ASN A 1 425 ? 17.177 19.964 -6.423 1.00 83.38 425 ASN A CA 1
ATOM 3330 C C . ASN A 1 425 ? 15.727 19.979 -6.948 1.00 83.38 425 ASN A C 1
ATOM 3332 O O . ASN A 1 425 ? 15.031 20.973 -6.746 1.00 83.38 425 ASN A O 1
ATOM 3336 N N . GLU A 1 426 ? 15.288 18.934 -7.652 1.00 80.12 426 GLU A N 1
ATOM 3337 C CA . GLU A 1 426 ? 13.928 18.807 -8.201 1.00 80.12 426 GLU A CA 1
ATOM 3338 C C . GLU A 1 426 ? 13.047 17.888 -7.339 1.00 80.12 426 GLU A C 1
ATOM 3340 O O . GLU A 1 426 ? 11.833 18.074 -7.281 1.00 80.12 426 GLU A O 1
ATOM 3345 N N . LEU A 1 427 ? 13.648 16.958 -6.586 1.00 80.12 427 LEU A N 1
ATOM 3346 C CA . LEU A 1 427 ? 12.947 16.033 -5.687 1.00 80.12 427 LEU A CA 1
ATOM 3347 C C . LEU A 1 427 ? 12.830 16.582 -4.247 1.00 80.12 427 LEU A C 1
ATOM 3349 O O . LEU A 1 427 ? 13.228 15.936 -3.277 1.00 80.12 427 LEU A O 1
ATOM 3353 N N . PHE A 1 428 ? 12.290 17.799 -4.114 1.00 65.56 428 PHE A N 1
ATOM 3354 C CA . PHE A 1 428 ? 12.025 18.470 -2.833 1.00 65.56 428 PHE A CA 1
ATOM 3355 C C . PHE A 1 428 ? 10.518 18.591 -2.557 1.00 65.56 428 PHE A C 1
ATOM 3357 O O . PHE A 1 428 ? 9.935 19.668 -2.672 1.00 65.56 428 PHE A O 1
ATOM 3364 N N . PHE A 1 429 ? 9.894 17.483 -2.151 1.00 65.19 429 PHE A N 1
ATOM 3365 C CA . PHE A 1 429 ? 8.485 17.444 -1.749 1.00 65.19 429 PHE A CA 1
ATOM 3366 C C . PHE A 1 429 ? 8.361 17.078 -0.268 1.00 65.19 429 PHE A C 1
ATOM 3368 O O . PHE A 1 429 ? 8.744 15.984 0.144 1.00 65.19 429 PHE A O 1
ATOM 3375 N N . ASP A 1 430 ? 7.786 17.986 0.523 1.00 59.41 430 ASP A N 1
ATOM 3376 C CA . ASP A 1 430 ? 7.470 17.777 1.947 1.00 59.41 430 ASP A CA 1
ATOM 3377 C C . ASP A 1 430 ? 6.097 17.081 2.129 1.00 59.41 430 ASP A C 1
ATOM 3379 O O . ASP A 1 430 ? 5.382 17.316 3.100 1.00 59.41 430 ASP A O 1
ATOM 3383 N N . SER A 1 431 ? 5.713 16.235 1.162 1.00 66.06 431 SER A N 1
ATOM 3384 C CA . SER A 1 431 ? 4.587 15.297 1.265 1.00 66.06 431 SER A CA 1
ATOM 3385 C C . SER A 1 431 ? 5.090 13.913 1.677 1.00 66.06 431 SER A C 1
ATOM 3387 O O . SER A 1 431 ? 6.260 13.592 1.462 1.00 66.06 431 SER A O 1
ATOM 3389 N N . GLY A 1 432 ? 4.205 13.079 2.230 1.00 68.12 432 GLY A N 1
ATOM 3390 C CA . GLY A 1 432 ? 4.562 11.736 2.703 1.00 68.12 432 GLY A CA 1
ATOM 3391 C C . GLY A 1 432 ? 5.089 10.796 1.613 1.00 68.12 432 GLY A C 1
ATOM 3392 O O . GLY A 1 432 ? 5.833 9.879 1.922 1.00 68.12 432 GLY A O 1
ATOM 3393 N N . GLU A 1 433 ? 4.762 11.032 0.336 1.00 78.31 433 GLU A N 1
ATOM 3394 C CA . GLU A 1 433 ? 5.261 10.204 -0.775 1.00 78.31 433 GLU A CA 1
ATOM 3395 C C . GLU A 1 433 ? 6.606 10.684 -1.347 1.00 78.31 433 GLU A C 1
ATOM 3397 O O . GLU A 1 433 ? 7.160 10.036 -2.235 1.00 78.31 433 GLU A O 1
ATOM 3402 N N . HIS A 1 434 ? 7.095 11.852 -0.909 1.00 80.56 434 HIS A N 1
ATOM 3403 C CA . HIS A 1 434 ? 8.333 12.510 -1.359 1.00 80.56 434 HIS A CA 1
ATOM 3404 C C . HIS A 1 434 ? 8.484 12.705 -2.888 1.00 80.56 434 HIS A C 1
ATOM 3406 O O . HIS A 1 434 ? 9.584 12.982 -3.370 1.00 80.56 434 HIS A O 1
ATOM 3412 N N . ALA A 1 435 ? 7.396 12.596 -3.659 1.00 85.62 435 ALA A N 1
ATOM 3413 C CA . ALA A 1 435 ? 7.400 12.517 -5.123 1.00 85.62 435 ALA A CA 1
ATOM 3414 C C . ALA A 1 435 ? 6.473 13.552 -5.802 1.00 85.62 435 ALA A C 1
ATOM 3416 O O . ALA A 1 435 ? 5.470 13.950 -5.201 1.00 85.62 435 ALA A O 1
ATOM 3417 N N . PRO A 1 436 ? 6.755 13.945 -7.066 1.00 82.88 436 PRO A N 1
ATOM 3418 C CA . PRO A 1 436 ? 5.972 14.928 -7.814 1.00 82.88 436 PRO A CA 1
ATOM 3419 C C . PRO A 1 436 ? 4.463 14.625 -7.889 1.00 82.88 436 PRO A C 1
ATOM 3421 O O . PRO A 1 436 ? 4.061 13.464 -7.995 1.00 82.88 436 PRO A O 1
ATOM 3424 N N . PRO A 1 437 ? 3.596 15.653 -7.895 1.00 73.44 437 PRO A N 1
ATOM 3425 C CA . PRO A 1 437 ? 2.154 15.464 -7.781 1.00 73.44 437 PRO A CA 1
ATOM 3426 C C . PRO A 1 437 ? 1.479 14.998 -9.088 1.00 73.44 437 PRO A C 1
ATOM 3428 O O . PRO A 1 437 ? 0.857 15.789 -9.800 1.00 73.44 437 PRO A O 1
ATOM 3431 N N . ASP A 1 438 ? 1.548 13.696 -9.386 1.00 77.38 438 ASP A N 1
ATOM 3432 C CA . ASP A 1 438 ? 0.776 13.045 -10.461 1.00 77.38 438 ASP A CA 1
ATOM 3433 C C . ASP A 1 438 ? -0.233 11.973 -9.976 1.00 77.38 438 ASP A C 1
ATOM 3435 O O . ASP A 1 438 ? -0.349 11.684 -8.775 1.00 77.38 438 ASP A O 1
ATOM 3439 N N . PHE A 1 439 ? -1.029 11.454 -10.927 1.00 77.88 439 PHE A N 1
ATOM 3440 C CA . PHE A 1 439 ? -2.105 10.470 -10.720 1.00 77.88 439 PHE A CA 1
ATOM 3441 C C . PHE A 1 439 ? -2.172 9.361 -11.793 1.00 77.88 439 PHE A C 1
ATOM 3443 O O . PHE A 1 439 ? -3.168 8.639 -11.846 1.00 77.88 439 PHE A O 1
ATOM 3450 N N . TYR A 1 440 ? -1.192 9.229 -12.694 1.00 84.56 440 TYR A N 1
ATOM 3451 C CA . TYR A 1 440 ? -1.272 8.229 -13.778 1.00 84.56 440 TYR A CA 1
ATOM 3452 C C . TYR A 1 440 ? -1.003 6.806 -13.272 1.00 84.56 440 TYR A C 1
ATOM 3454 O O . TYR A 1 440 ? -1.611 5.837 -13.740 1.00 84.56 440 TYR A O 1
ATOM 3462 N N . GLN A 1 441 ? -0.125 6.693 -12.283 1.00 90.19 441 GLN A N 1
ATOM 3463 C CA . GLN A 1 441 ? 0.153 5.474 -11.545 1.00 90.19 441 GLN A CA 1
ATOM 3464 C C . GLN A 1 441 ? -0.732 5.380 -10.286 1.00 90.19 441 GLN A C 1
ATOM 3466 O O . GLN A 1 441 ? -1.364 6.352 -9.877 1.00 90.19 441 GLN A O 1
ATOM 3471 N N . ASP A 1 442 ? -0.833 4.188 -9.694 1.00 93.31 442 ASP A N 1
ATOM 3472 C CA . ASP A 1 442 ? -1.580 3.933 -8.448 1.00 93.31 442 ASP A CA 1
ATOM 3473 C C . ASP A 1 442 ? -0.844 4.477 -7.223 1.00 93.31 442 ASP A C 1
ATOM 3475 O 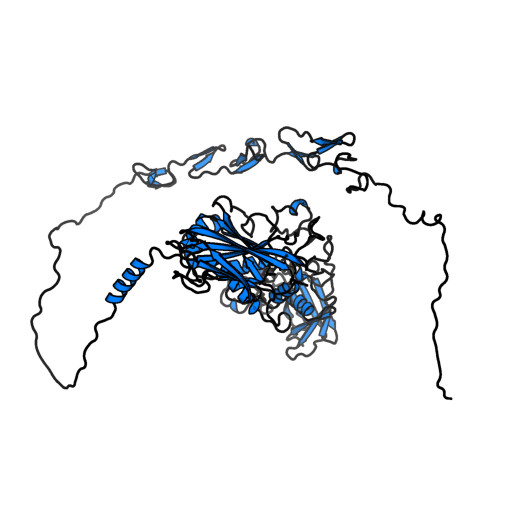O . ASP A 1 442 ? -1.461 5.010 -6.297 1.00 93.31 442 ASP A O 1
ATOM 3479 N N . SER A 1 443 ? 0.480 4.372 -7.276 1.00 91.19 443 SER A N 1
ATOM 3480 C CA . SER A 1 443 ? 1.436 4.787 -6.263 1.00 91.19 443 SER A CA 1
ATOM 3481 C C . SER A 1 443 ? 2.560 5.596 -6.907 1.00 91.19 443 SER A C 1
ATOM 3483 O O . SER A 1 443 ? 2.947 5.348 -8.055 1.00 91.19 443 SER A O 1
ATOM 3485 N N . ARG A 1 444 ? 3.117 6.530 -6.138 1.00 90.38 444 ARG A N 1
ATOM 3486 C CA . ARG A 1 444 ? 4.375 7.219 -6.431 1.00 90.38 444 ARG A CA 1
ATOM 3487 C C . ARG A 1 444 ? 5.255 7.179 -5.182 1.00 90.38 444 ARG A C 1
ATOM 3489 O O . ARG A 1 444 ? 4.718 7.203 -4.078 1.00 90.38 444 ARG A O 1
ATOM 3496 N N . TRP A 1 445 ? 6.576 7.125 -5.340 1.00 92.88 445 TRP A N 1
ATOM 3497 C CA . TRP A 1 445 ? 7.504 7.209 -4.206 1.00 92.88 445 TRP A CA 1
ATOM 3498 C C . TRP A 1 445 ? 8.812 7.921 -4.560 1.00 92.88 445 TRP A C 1
ATOM 3500 O O . TRP A 1 445 ? 9.353 7.706 -5.647 1.00 92.88 445 TRP A O 1
ATOM 3510 N N . GLY A 1 446 ? 9.315 8.755 -3.647 1.00 93.31 446 GLY A N 1
ATOM 3511 C CA . GLY A 1 446 ? 10.500 9.591 -3.832 1.00 93.31 446 GLY A CA 1
ATOM 3512 C C . GLY A 1 446 ? 11.673 9.235 -2.915 1.00 93.31 446 GLY A C 1
ATOM 3513 O O . GLY A 1 446 ? 11.521 9.098 -1.707 1.00 93.31 446 GLY A O 1
ATOM 3514 N N . PHE A 1 447 ? 12.872 9.160 -3.487 1.00 94.25 447 PHE A N 1
ATOM 3515 C CA . PHE A 1 447 ? 14.141 8.936 -2.790 1.00 94.25 447 PHE A CA 1
ATOM 3516 C C . PHE A 1 447 ? 14.988 10.222 -2.814 1.00 94.25 447 PHE A C 1
ATOM 3518 O O . PHE A 1 447 ? 15.860 10.400 -3.670 1.00 94.25 447 PHE A O 1
ATOM 3525 N N . SER A 1 448 ? 14.684 11.161 -1.907 1.00 92.00 448 SER A N 1
ATOM 3526 C CA . SER A 1 448 ? 15.276 12.513 -1.881 1.00 92.00 448 SER A CA 1
ATOM 3527 C C . SER A 1 448 ? 16.637 12.587 -1.170 1.00 92.00 448 SER A C 1
ATOM 3529 O O . SER A 1 448 ? 16.912 11.833 -0.235 1.00 92.00 448 SER A O 1
ATOM 3531 N N . VAL A 1 449 ? 17.481 13.562 -1.543 1.00 91.50 449 VAL A N 1
ATOM 3532 C CA . VAL A 1 449 ? 18.789 13.804 -0.890 1.00 91.50 449 VAL A CA 1
ATOM 3533 C C . VAL A 1 449 ? 18.628 14.101 0.610 1.00 91.50 449 VAL A C 1
ATOM 3535 O O . VAL A 1 449 ? 19.356 13.541 1.431 1.00 91.50 449 VAL A O 1
ATOM 3538 N N . LYS A 1 450 ? 17.631 14.928 0.969 1.00 88.38 450 LYS A N 1
ATOM 3539 C CA . LYS A 1 450 ? 17.273 15.316 2.352 1.00 88.38 450 LYS A CA 1
ATOM 3540 C C . LYS A 1 450 ? 17.053 14.100 3.262 1.00 88.38 450 LYS A C 1
ATOM 3542 O O . LYS A 1 450 ? 17.405 14.137 4.439 1.00 88.38 450 LYS A O 1
ATOM 3547 N N . GLU A 1 451 ? 16.470 13.035 2.718 1.00 88.00 451 GLU A N 1
ATOM 3548 C CA . GLU A 1 451 ? 15.994 11.878 3.478 1.00 88.00 451 GLU A CA 1
ATOM 3549 C C . GLU A 1 451 ? 16.923 10.652 3.351 1.00 88.00 451 GLU A C 1
ATOM 3551 O O . GLU A 1 451 ? 17.053 9.884 4.306 1.00 88.00 451 GLU A O 1
ATOM 3556 N N . TRP A 1 452 ? 17.649 10.500 2.233 1.00 91.25 452 TRP A N 1
ATOM 3557 C CA . TRP A 1 452 ? 18.534 9.350 1.967 1.00 91.25 452 TRP A CA 1
ATOM 3558 C C . TRP A 1 452 ? 20.032 9.600 2.164 1.00 91.25 452 TRP A C 1
ATOM 3560 O O . TRP A 1 452 ? 20.781 8.634 2.317 1.00 91.25 452 TRP A O 1
ATOM 3570 N N . MET A 1 453 ? 20.478 10.860 2.204 1.00 90.06 453 MET A N 1
ATOM 3571 C CA . MET A 1 453 ? 21.893 11.225 2.406 1.00 90.06 453 MET A CA 1
ATOM 3572 C C . MET A 1 453 ? 22.156 11.969 3.726 1.00 90.06 453 MET A C 1
ATOM 3574 O O . MET A 1 453 ? 23.265 12.447 3.956 1.00 90.06 453 MET A O 1
ATOM 3578 N N . ASN A 1 454 ? 21.169 12.004 4.627 1.00 88.69 454 ASN A N 1
ATOM 3579 C CA . ASN A 1 454 ? 21.308 12.493 6.007 1.00 88.69 454 ASN A CA 1
ATOM 3580 C C . ASN A 1 454 ? 22.266 11.642 6.873 1.00 88.69 454 ASN A C 1
ATOM 3582 O O . ASN A 1 454 ? 22.875 12.153 7.810 1.00 88.69 454 ASN A O 1
ATOM 3586 N N . ASP A 1 455 ? 22.441 10.366 6.532 1.00 90.50 455 ASP A N 1
ATOM 3587 C CA . ASP A 1 455 ? 23.448 9.455 7.073 1.00 90.50 455 ASP A CA 1
ATOM 3588 C C . ASP A 1 455 ? 24.273 8.894 5.907 1.00 90.50 455 ASP A C 1
ATOM 3590 O O . ASP A 1 455 ? 23.763 8.160 5.057 1.00 90.50 455 ASP A O 1
ATOM 3594 N N . ALA A 1 456 ? 25.574 9.201 5.894 1.00 83.69 456 ALA A N 1
ATOM 3595 C CA . ALA A 1 456 ? 26.520 8.801 4.846 1.00 83.69 456 ALA A CA 1
ATOM 3596 C C . ALA A 1 456 ? 26.624 7.275 4.621 1.00 83.69 456 ALA A C 1
ATOM 3598 O O . ALA A 1 456 ? 27.170 6.833 3.605 1.00 83.69 456 ALA A O 1
ATOM 3599 N N . SER A 1 457 ? 26.101 6.475 5.556 1.00 89.50 457 SER A N 1
ATOM 3600 C CA . SER A 1 457 ? 26.051 5.015 5.518 1.00 89.50 457 SER A CA 1
ATOM 3601 C C . SER A 1 457 ? 24.639 4.423 5.368 1.00 89.50 457 SER A C 1
ATOM 3603 O O . SER A 1 457 ? 24.535 3.204 5.235 1.00 89.50 457 SER A O 1
ATOM 3605 N N . LYS A 1 458 ? 23.560 5.230 5.314 1.00 92.25 458 LYS A N 1
ATOM 3606 C CA . LYS A 1 458 ? 22.178 4.734 5.115 1.00 92.25 458 LYS A CA 1
ATOM 3607 C C . LYS A 1 458 ? 22.077 3.887 3.847 1.00 92.25 458 LYS A C 1
ATOM 3609 O O . LYS A 1 458 ? 21.783 2.699 3.936 1.00 92.25 458 LYS A O 1
ATOM 3614 N N . ILE A 1 459 ? 22.420 4.458 2.691 1.00 93.38 459 ILE A N 1
ATOM 3615 C CA . ILE A 1 459 ? 22.363 3.767 1.388 1.00 93.38 459 ILE A CA 1
ATOM 3616 C C . ILE A 1 459 ? 23.224 2.487 1.372 1.00 93.38 459 ILE A C 1
ATOM 3618 O O . ILE A 1 459 ? 22.813 1.473 0.809 1.00 93.38 459 ILE A O 1
ATOM 3622 N N . GLU A 1 460 ? 24.378 2.470 2.049 1.00 91.75 460 GLU A N 1
ATOM 3623 C CA . GLU A 1 460 ? 25.216 1.263 2.132 1.00 91.75 460 GLU A CA 1
ATOM 3624 C C . GLU A 1 460 ? 24.569 0.127 2.947 1.00 91.75 460 GLU A C 1
ATOM 3626 O O . GLU A 1 460 ? 24.784 -1.049 2.645 1.00 91.75 460 GLU A O 1
ATOM 3631 N N . ARG A 1 461 ? 23.797 0.454 3.989 1.00 91.50 461 ARG A N 1
ATOM 3632 C CA . ARG A 1 461 ? 23.043 -0.552 4.749 1.00 91.50 461 ARG A CA 1
ATOM 3633 C C . ARG A 1 461 ? 21.824 -1.030 3.964 1.00 91.50 461 ARG A C 1
ATOM 3635 O O . ARG A 1 461 ? 21.607 -2.235 3.881 1.00 91.50 461 ARG A O 1
ATOM 3642 N N . MET A 1 462 ? 21.063 -0.104 3.374 1.00 92.19 462 MET A N 1
ATOM 3643 C CA . MET A 1 462 ? 19.788 -0.421 2.719 1.00 92.19 462 MET A CA 1
ATOM 3644 C C . MET A 1 462 ? 19.964 -1.154 1.381 1.00 92.19 462 MET A C 1
ATOM 3646 O O . MET A 1 462 ? 19.194 -2.064 1.097 1.00 92.19 462 MET A O 1
ATOM 3650 N N . SER A 1 463 ? 21.004 -0.848 0.593 1.00 92.62 463 SER A N 1
ATOM 3651 C CA . SER A 1 463 ? 21.308 -1.560 -0.671 1.00 92.62 463 SER A CA 1
ATOM 3652 C C . SER A 1 463 ? 21.463 -3.080 -0.508 1.00 92.62 463 SER A C 1
ATOM 3654 O O . SER A 1 463 ? 21.148 -3.841 -1.422 1.00 92.62 463 SER A O 1
ATOM 3656 N N . LYS A 1 464 ? 21.896 -3.529 0.675 1.00 91.00 464 LYS A N 1
ATOM 3657 C CA . LYS A 1 464 ? 22.174 -4.933 1.015 1.00 91.00 464 LYS A CA 1
ATOM 3658 C C . LYS A 1 464 ? 20.983 -5.648 1.677 1.00 91.00 464 LYS A C 1
ATOM 3660 O O . LYS A 1 464 ? 21.165 -6.738 2.214 1.00 91.00 464 LYS A O 1
ATOM 3665 N N . GLY A 1 465 ? 19.795 -5.035 1.700 1.00 93.25 465 GLY A N 1
ATOM 3666 C CA . GLY A 1 465 ? 18.637 -5.536 2.443 1.00 93.25 465 GLY A CA 1
ATOM 3667 C C . GLY A 1 465 ? 17.280 -5.131 1.863 1.00 93.25 465 GLY A C 1
ATOM 3668 O O . GLY A 1 465 ? 17.174 -4.295 0.962 1.00 93.25 465 GLY A O 1
ATOM 3669 N N . ILE A 1 466 ? 16.227 -5.744 2.408 1.00 95.44 466 ILE A N 1
ATOM 3670 C CA . ILE A 1 466 ? 14.847 -5.296 2.205 1.00 95.44 466 ILE A CA 1
ATOM 3671 C C . ILE A 1 466 ? 14.560 -4.131 3.148 1.00 95.44 466 ILE A C 1
ATOM 3673 O O . ILE A 1 466 ? 14.833 -4.211 4.350 1.00 95.44 466 ILE A O 1
ATOM 3677 N N . ASP A 1 467 ? 13.994 -3.065 2.596 1.00 95.38 467 ASP A N 1
ATOM 3678 C CA . ASP A 1 467 ? 13.472 -1.945 3.359 1.00 95.38 467 ASP A CA 1
ATOM 3679 C C . ASP A 1 467 ? 12.016 -2.229 3.745 1.00 95.38 467 ASP A C 1
ATOM 3681 O O . ASP A 1 467 ? 11.069 -1.992 2.994 1.00 95.38 467 ASP A O 1
ATOM 3685 N N . TRP A 1 468 ? 11.837 -2.781 4.944 1.00 95.25 468 TRP A N 1
ATOM 3686 C CA . TRP A 1 468 ? 10.507 -3.080 5.465 1.00 95.25 468 TRP A CA 1
ATOM 3687 C C . TRP A 1 468 ? 9.695 -1.824 5.801 1.00 95.25 468 TRP A C 1
ATOM 3689 O O . TRP A 1 468 ? 8.472 -1.920 5.848 1.00 95.25 468 TRP A O 1
ATOM 3699 N N . ALA A 1 469 ? 10.337 -0.666 6.010 1.00 93.50 469 ALA A N 1
ATOM 3700 C CA . ALA A 1 469 ? 9.621 0.598 6.153 1.00 93.50 469 ALA A CA 1
ATOM 3701 C C . ALA A 1 469 ? 9.052 1.018 4.794 1.00 93.50 469 ALA A C 1
ATOM 3703 O O . ALA A 1 469 ? 7.856 1.242 4.689 1.00 93.50 469 ALA A O 1
ATOM 3704 N N . LEU A 1 470 ? 9.849 0.970 3.723 1.00 95.06 470 LEU A N 1
ATOM 3705 C CA . LEU A 1 470 ? 9.360 1.225 2.363 1.00 95.06 470 LEU A CA 1
ATOM 3706 C C . LEU A 1 470 ? 8.170 0.323 1.976 1.00 95.06 470 LEU A C 1
ATOM 3708 O O . LEU A 1 470 ? 7.208 0.804 1.385 1.00 95.06 470 LEU A O 1
ATOM 3712 N N . ILE A 1 471 ? 8.196 -0.970 2.329 1.00 97.00 471 ILE A N 1
ATOM 3713 C CA . ILE A 1 471 ? 7.075 -1.894 2.059 1.00 97.00 471 ILE A CA 1
ATOM 3714 C C . ILE A 1 471 ? 5.818 -1.541 2.884 1.00 97.00 471 ILE A C 1
ATOM 3716 O O . ILE A 1 471 ? 4.701 -1.708 2.390 1.00 97.00 471 ILE A O 1
ATOM 3720 N N . HIS A 1 472 ? 5.980 -1.027 4.106 1.00 95.62 472 HIS A N 1
ATOM 3721 C CA . HIS A 1 472 ? 4.892 -0.502 4.940 1.00 95.62 472 HIS A CA 1
ATOM 3722 C C . HIS A 1 472 ? 4.288 0.777 4.330 1.00 95.62 472 HIS A C 1
ATOM 3724 O O . HIS A 1 472 ? 3.087 0.815 4.064 1.00 95.62 472 HIS A O 1
ATOM 3730 N N . GLU A 1 473 ? 5.123 1.754 3.962 1.00 94.44 473 GLU A N 1
ATOM 3731 C CA . GLU A 1 473 ? 4.701 2.989 3.282 1.00 94.44 473 GLU A CA 1
ATOM 3732 C C . GLU A 1 473 ? 3.991 2.716 1.944 1.00 94.44 473 GLU A C 1
ATOM 3734 O O . GLU A 1 473 ? 2.976 3.329 1.599 1.00 94.44 473 GLU A O 1
ATOM 3739 N N . TRP A 1 474 ? 4.474 1.730 1.184 1.00 95.75 474 TRP A N 1
ATOM 3740 C CA . TRP A 1 474 ? 3.811 1.263 -0.032 1.00 95.75 474 TRP A CA 1
ATOM 3741 C C . TRP A 1 474 ? 2.443 0.628 0.247 1.00 95.75 474 TRP A C 1
ATOM 3743 O O . TRP A 1 474 ? 1.560 0.715 -0.604 1.00 95.75 474 TRP A O 1
ATOM 3753 N N . GLY A 1 475 ? 2.216 0.064 1.437 1.00 96.06 475 GLY A N 1
ATOM 3754 C CA . GLY A 1 475 ? 0.893 -0.354 1.904 1.00 96.06 475 GLY A CA 1
ATOM 3755 C C . GLY A 1 475 ? -0.094 0.815 1.998 1.00 96.06 475 GLY A C 1
ATOM 3756 O O . GLY A 1 475 ? -1.221 0.704 1.504 1.00 96.06 475 GLY A O 1
ATOM 3757 N N . HIS A 1 476 ? 0.339 1.968 2.520 1.00 93.12 476 HIS A N 1
ATOM 3758 C CA . HIS A 1 476 ? -0.470 3.194 2.548 1.00 93.12 476 HIS A CA 1
ATOM 3759 C C . HIS A 1 476 ? -0.800 3.708 1.142 1.00 93.12 476 HIS A C 1
ATOM 3761 O O . HIS A 1 476 ? -1.935 4.112 0.884 1.00 93.12 476 HIS A O 1
ATOM 3767 N N . GLN A 1 477 ? 0.133 3.598 0.187 1.00 90.62 477 GLN A N 1
ATOM 3768 C CA . GLN A 1 477 ? -0.133 3.930 -1.223 1.00 90.62 477 GLN A CA 1
ATOM 3769 C C . GLN A 1 477 ? -1.183 3.013 -1.880 1.00 90.62 477 GLN A C 1
ATOM 3771 O O . GLN A 1 477 ? -1.823 3.402 -2.860 1.00 90.62 477 GLN A O 1
ATOM 3776 N N . LEU A 1 478 ? -1.416 1.817 -1.327 1.00 94.50 478 LEU A N 1
ATOM 3777 C CA . LEU A 1 478 ? -2.511 0.927 -1.727 1.00 94.50 478 LEU A CA 1
ATOM 3778 C C . LEU A 1 478 ? -3.831 1.175 -0.977 1.00 94.50 478 LEU A C 1
ATOM 3780 O O . LEU A 1 478 ? -4.818 0.488 -1.257 1.00 94.50 478 LEU A O 1
ATOM 3784 N N . GLY A 1 479 ? -3.856 2.160 -0.075 1.00 93.25 479 GLY A N 1
ATOM 3785 C CA . GLY A 1 479 ? -5.015 2.573 0.714 1.00 93.25 479 GLY A CA 1
ATOM 3786 C C . GLY A 1 479 ? -5.125 1.927 2.098 1.00 93.25 479 GLY A C 1
ATOM 3787 O O . GLY A 1 479 ? -6.155 2.105 2.747 1.00 93.25 479 GLY A O 1
ATOM 3788 N N . LEU A 1 480 ? -4.125 1.158 2.552 1.00 96.25 480 LEU A N 1
ATOM 3789 C CA . LEU A 1 480 ? -4.156 0.515 3.870 1.00 96.25 480 LEU A CA 1
ATOM 3790 C C . LEU A 1 480 ? -3.857 1.507 5.005 1.00 96.25 480 LEU A C 1
ATOM 3792 O O . LEU A 1 480 ? -2.951 2.328 4.884 1.00 96.25 480 LEU A O 1
ATOM 3796 N N . ILE A 1 481 ? -4.585 1.388 6.119 1.00 94.06 481 ILE A N 1
ATOM 3797 C CA . ILE A 1 481 ? -4.332 2.177 7.329 1.00 94.06 481 ILE A CA 1
ATOM 3798 C C . ILE A 1 481 ? -3.105 1.661 8.080 1.00 94.06 481 ILE A C 1
ATOM 3800 O O . ILE A 1 481 ? -2.706 0.507 7.922 1.00 94.06 481 ILE A O 1
ATOM 3804 N N . ASP A 1 482 ? -2.589 2.482 8.986 1.00 92.25 482 ASP A N 1
ATOM 3805 C CA . ASP A 1 482 ? -1.818 2.018 10.135 1.00 92.25 482 ASP A CA 1
ATOM 3806 C C . ASP A 1 482 ? -2.695 1.147 11.043 1.00 92.25 482 ASP A C 1
ATOM 3808 O O . ASP A 1 482 ? -3.591 1.642 11.727 1.00 92.25 482 ASP A O 1
ATOM 3812 N N . GLU A 1 483 ? -2.426 -0.155 11.122 1.00 92.75 483 GLU A N 1
ATOM 3813 C CA . GLU A 1 483 ? -3.135 -1.038 12.060 1.00 92.75 483 GLU A CA 1
ATOM 3814 C C . GLU A 1 483 ? -2.830 -0.663 13.522 1.00 92.75 483 GLU A C 1
ATOM 3816 O O . GLU A 1 483 ? -3.650 -0.916 14.400 1.00 92.75 483 GLU A O 1
ATOM 3821 N N . TYR A 1 484 ? -1.704 0.014 13.786 1.00 89.06 484 TYR A N 1
ATOM 3822 C CA . TYR A 1 484 ? -1.379 0.574 15.103 1.00 89.06 484 TYR A CA 1
ATOM 3823 C C . TYR A 1 484 ? -2.133 1.885 15.424 1.00 89.06 484 TYR A C 1
ATOM 3825 O O . TYR A 1 484 ? -2.098 2.342 16.565 1.00 89.06 484 TYR A O 1
ATOM 3833 N N . SER A 1 485 ? -2.884 2.484 14.485 1.00 88.44 485 SER A N 1
ATOM 3834 C CA . SER A 1 485 ? -3.804 3.596 14.808 1.00 88.44 485 SER A CA 1
ATOM 3835 C C . SER A 1 485 ? -5.021 3.149 15.632 1.00 88.44 485 SER A C 1
ATOM 3837 O O . SER A 1 485 ? -5.700 3.990 16.227 1.00 88.44 485 SER A O 1
ATOM 3839 N N . LEU A 1 486 ? -5.273 1.839 15.718 1.00 90.81 486 LEU A N 1
ATOM 3840 C CA . LEU A 1 486 ? -6.280 1.228 16.594 1.00 90.81 486 LEU A CA 1
ATOM 3841 C C . LEU A 1 486 ? -5.768 1.024 18.030 1.00 90.81 486 LEU A C 1
ATOM 3843 O O . LEU A 1 486 ? -6.584 0.921 18.956 1.00 90.81 486 LEU A O 1
ATOM 3847 N N . ASP A 1 487 ? -4.443 1.017 18.231 1.00 89.69 487 ASP A N 1
ATOM 3848 C CA . ASP A 1 487 ? -3.811 0.841 19.538 1.00 89.69 487 ASP A CA 1
ATOM 3849 C C . ASP A 1 487 ? -4.252 1.935 20.518 1.00 89.69 487 ASP A C 1
ATOM 3851 O O . ASP A 1 487 ? -4.538 3.087 20.157 1.00 89.69 487 ASP A O 1
ATOM 3855 N N . VAL A 1 488 ? -4.289 1.579 21.801 1.00 89.12 488 VAL A N 1
ATOM 3856 C CA . VAL A 1 488 ? -4.723 2.475 22.875 1.00 89.12 488 VAL A CA 1
ATOM 3857 C C . VAL A 1 488 ? -3.609 2.645 23.893 1.00 89.12 488 VAL A C 1
ATOM 3859 O O . VAL A 1 488 ? -3.217 1.705 24.592 1.00 89.12 488 VAL A O 1
ATOM 3862 N N . ALA A 1 489 ? -3.117 3.878 24.004 1.00 86.25 489 ALA A N 1
ATOM 3863 C CA . ALA A 1 489 ? -2.070 4.216 24.952 1.00 86.25 489 ALA A CA 1
ATOM 3864 C C . ALA A 1 489 ? -2.560 4.133 26.412 1.00 86.25 489 ALA A C 1
ATOM 3866 O O . ALA A 1 489 ? -3.699 4.468 26.736 1.00 86.25 489 ALA A O 1
ATOM 3867 N N . LYS A 1 490 ? -1.676 3.740 27.332 1.00 84.62 490 LYS A N 1
ATOM 3868 C CA . LYS A 1 490 ? -1.952 3.611 28.769 1.00 84.62 490 LYS A CA 1
ATOM 3869 C C . LYS A 1 490 ? -2.511 4.901 29.373 1.00 84.62 490 LYS A C 1
ATOM 3871 O O . LYS A 1 490 ? -3.530 4.878 30.064 1.00 84.62 490 LYS A O 1
ATOM 3876 N N . ASN A 1 491 ? -1.860 6.022 29.072 1.00 86.31 491 ASN A N 1
ATOM 3877 C CA . ASN A 1 491 ? -2.234 7.351 29.564 1.00 86.31 491 ASN A CA 1
ATOM 3878 C C . ASN A 1 491 ? -3.505 7.901 28.892 1.00 86.31 491 ASN A C 1
ATOM 3880 O O . ASN A 1 491 ? -4.080 8.870 29.379 1.00 86.31 491 ASN A O 1
ATOM 3884 N N . ASN A 1 492 ? -3.951 7.271 27.803 1.00 90.50 492 ASN A N 1
ATOM 3885 C CA . ASN A 1 492 ? -5.143 7.658 27.062 1.00 90.50 492 ASN A CA 1
ATOM 3886 C C . ASN A 1 492 ? -6.419 6.990 27.601 1.00 90.50 492 ASN A C 1
ATOM 3888 O O . ASN A 1 492 ? -7.514 7.410 27.235 1.00 90.50 492 ASN A O 1
ATOM 3892 N N . VAL A 1 493 ? -6.316 5.973 28.467 1.00 93.56 493 VAL A N 1
ATOM 3893 C CA . VAL A 1 493 ? -7.485 5.364 29.121 1.00 93.56 493 VAL A CA 1
ATOM 3894 C C . VAL A 1 493 ? -7.863 6.171 30.361 1.00 93.56 493 VAL A C 1
ATOM 3896 O O . VAL A 1 493 ? -7.244 6.033 31.415 1.00 93.56 493 VAL A O 1
ATOM 3899 N N . LEU A 1 494 ? -8.903 6.996 30.230 1.00 95.25 494 LEU A N 1
ATOM 3900 C CA . LEU A 1 494 ? -9.383 7.919 31.266 1.00 95.25 494 LEU A CA 1
ATOM 3901 C C . LEU A 1 494 ? -10.541 7.348 32.108 1.00 95.25 494 LEU A C 1
ATOM 3903 O O . LEU A 1 494 ? -11.010 8.014 33.027 1.00 95.25 494 LEU A O 1
ATOM 3907 N N . VAL A 1 495 ? -11.006 6.134 31.793 1.00 95.19 495 VAL A N 1
ATOM 3908 C CA . VAL A 1 495 ? -12.107 5.429 32.476 1.00 95.19 495 VAL A CA 1
ATOM 3909 C C . VAL A 1 4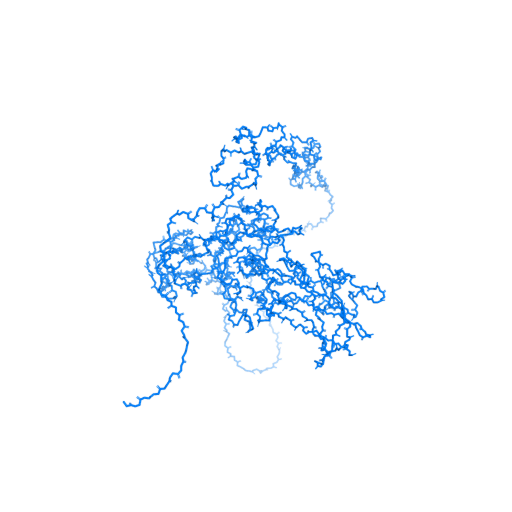95 ? -11.776 5.144 33.945 1.00 95.19 495 VAL A C 1
ATOM 3911 O O . VAL A 1 495 ? -10.660 4.715 34.260 1.00 95.19 495 VAL A O 1
ATOM 3914 N N . THR A 1 496 ? -12.752 5.328 34.841 1.00 92.44 496 THR A N 1
ATOM 3915 C CA . THR A 1 496 ? -12.601 5.097 36.283 1.00 92.44 496 THR A CA 1
ATOM 3916 C C . THR A 1 496 ? -13.414 3.918 36.834 1.00 92.44 496 THR A C 1
ATOM 3918 O O . THR A 1 496 ? -14.384 3.426 36.246 1.00 92.44 496 THR A O 1
ATOM 3921 N N . ASP A 1 497 ? -12.962 3.410 37.980 1.00 86.75 497 ASP A N 1
ATOM 3922 C CA . ASP A 1 497 ? -13.646 2.395 38.775 1.00 86.75 497 ASP A CA 1
ATOM 3923 C C . ASP A 1 497 ? -14.745 3.009 39.669 1.00 86.75 497 ASP A C 1
ATOM 3925 O O . ASP A 1 497 ? -14.933 4.225 39.740 1.00 86.75 497 ASP A O 1
ATOM 3929 N N . GLY A 1 498 ? -15.456 2.168 40.427 1.00 78.44 498 GLY A N 1
ATOM 3930 C CA . GLY A 1 498 ? -16.462 2.623 41.400 1.00 78.44 498 GLY A CA 1
ATOM 3931 C C . GLY A 1 498 ? -15.935 3.510 42.547 1.00 78.44 498 GLY A C 1
ATOM 3932 O O . GLY A 1 498 ? -16.739 3.998 43.338 1.00 78.44 498 GLY A O 1
ATOM 3933 N N . ASN A 1 499 ? -14.619 3.730 42.645 1.00 84.06 499 ASN A N 1
ATOM 3934 C CA . ASN A 1 499 ? -13.947 4.604 43.611 1.00 84.06 499 ASN A CA 1
ATOM 3935 C C . ASN A 1 499 ? -13.354 5.867 42.941 1.00 84.06 499 ASN A C 1
ATOM 3937 O O . ASN A 1 499 ? -12.546 6.573 43.557 1.00 84.06 499 ASN A O 1
ATOM 3941 N N . ASN A 1 500 ? -13.735 6.158 41.688 1.00 86.12 500 ASN A N 1
ATOM 3942 C CA . ASN A 1 500 ? -13.227 7.272 40.881 1.00 86.12 500 ASN A CA 1
ATOM 3943 C C . ASN A 1 500 ? -11.688 7.219 40.688 1.00 86.12 500 ASN A C 1
ATOM 3945 O O . ASN A 1 500 ? -11.031 8.254 40.560 1.00 86.12 500 ASN A O 1
ATOM 3949 N N . GLN A 1 501 ? -11.088 6.023 40.702 1.00 90.19 501 GLN A N 1
ATOM 3950 C CA . GLN A 1 501 ? -9.680 5.801 40.358 1.00 90.19 501 GLN A CA 1
ATOM 3951 C C . GLN A 1 501 ? -9.573 5.329 38.908 1.00 90.19 501 GLN A C 1
ATOM 3953 O O . GLN A 1 501 ? -10.402 4.540 38.463 1.00 90.19 501 GLN A O 1
ATOM 3958 N N . LEU A 1 502 ? -8.552 5.773 38.170 1.00 91.75 502 LEU A N 1
ATOM 3959 C CA . LEU A 1 502 ? -8.310 5.289 36.806 1.00 91.75 502 LEU A CA 1
ATOM 3960 C C . LEU A 1 502 ? -8.146 3.764 36.801 1.00 91.75 502 LEU A C 1
ATOM 3962 O O . LEU A 1 502 ? -7.345 3.225 37.563 1.00 91.75 502 LEU A O 1
ATOM 3966 N N . VAL A 1 503 ? -8.853 3.072 35.904 1.00 91.62 503 VAL A N 1
ATOM 3967 C CA . VAL A 1 503 ? -8.698 1.613 35.736 1.00 91.62 503 VAL A CA 1
ATOM 3968 C C . VAL A 1 503 ? -7.360 1.263 35.082 1.00 91.62 503 VAL A C 1
ATOM 3970 O O . VAL A 1 503 ? -6.851 0.155 35.257 1.00 91.62 503 VAL A O 1
ATOM 3973 N N . SER A 1 504 ? -6.778 2.226 34.362 1.00 88.88 504 SER A N 1
ATOM 3974 C CA . SER A 1 504 ? -5.497 2.125 33.670 1.00 88.88 504 SER A CA 1
ATOM 3975 C C . SER A 1 504 ? -4.355 1.695 34.601 1.00 88.88 504 SER A C 1
ATOM 3977 O O . SER A 1 504 ? -4.039 2.370 35.579 1.00 88.88 504 SER A O 1
ATOM 3979 N N . GLY A 1 505 ? -3.711 0.567 34.286 1.00 80.31 505 GLY A N 1
ATOM 3980 C CA . GLY A 1 505 ? -2.564 0.037 35.030 1.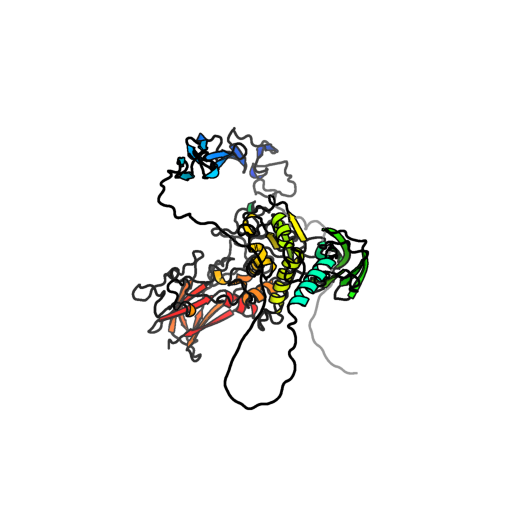00 80.31 505 GLY A CA 1
ATOM 3981 C C . GLY A 1 505 ? -2.934 -0.663 36.341 1.00 80.31 505 GLY A C 1
ATOM 3982 O O . GLY A 1 505 ? -2.051 -0.977 37.139 1.00 80.31 505 GLY A O 1
ATOM 3983 N N . THR A 1 506 ? -4.224 -0.904 36.587 1.00 86.56 506 THR A N 1
ATOM 3984 C CA . THR A 1 506 ? -4.711 -1.639 37.764 1.00 86.56 506 THR A CA 1
ATOM 3985 C C . THR A 1 506 ? -4.828 -3.140 37.480 1.00 86.56 506 THR A C 1
ATOM 3987 O O . THR A 1 506 ? -4.600 -3.610 36.372 1.00 86.56 506 THR A O 1
ATOM 3990 N N . SER A 1 507 ? -5.260 -3.925 38.470 1.00 85.69 507 SER A N 1
ATOM 3991 C CA . SER A 1 507 ? -5.619 -5.337 38.252 1.00 85.69 507 SER A CA 1
ATOM 3992 C C . SER A 1 507 ? -6.888 -5.552 37.403 1.00 85.69 507 SER A C 1
ATOM 3994 O O . SER A 1 507 ? -7.138 -6.680 36.979 1.00 85.69 507 SER A O 1
ATOM 3996 N N . LEU A 1 508 ? -7.675 -4.496 37.142 1.00 85.19 508 LEU A N 1
ATOM 3997 C CA . LEU A 1 508 ? -8.873 -4.536 36.293 1.00 85.19 508 LEU A CA 1
ATOM 3998 C C . LEU A 1 508 ? -8.540 -4.326 34.807 1.00 85.19 508 LEU A C 1
ATOM 4000 O O . LEU A 1 508 ? -9.178 -4.936 33.949 1.00 85.19 508 LEU A O 1
ATOM 4004 N N . LEU A 1 509 ? -7.526 -3.500 34.525 1.00 87.25 509 LEU A N 1
ATOM 4005 C CA . LEU A 1 509 ? -6.955 -3.261 33.199 1.00 87.25 509 LEU A CA 1
ATOM 4006 C C . LEU A 1 509 ? -5.417 -3.152 33.326 1.00 87.25 509 LEU A C 1
ATOM 4008 O O . LEU A 1 509 ? -4.881 -2.042 33.433 1.00 87.25 509 LEU A O 1
ATOM 4012 N N . PRO A 1 510 ? -4.713 -4.298 33.411 1.00 78.00 510 PRO A N 1
ATOM 4013 C CA . PRO A 1 510 ? -3.266 -4.329 33.593 1.00 78.00 510 PRO A CA 1
ATOM 4014 C C . PRO A 1 510 ? -2.526 -3.959 32.308 1.00 78.00 510 PRO A C 1
ATOM 4016 O O . PRO A 1 510 ? -3.034 -4.165 31.209 1.00 78.00 510 PRO A O 1
ATOM 4019 N N . ASP A 1 511 ? -1.291 -3.484 32.469 1.00 73.12 511 ASP A N 1
ATOM 4020 C CA . ASP A 1 511 ? -0.377 -3.237 31.351 1.00 73.12 511 ASP A CA 1
ATOM 4021 C C . ASP A 1 511 ? -0.127 -4.532 30.556 1.00 73.12 511 ASP A C 1
ATOM 4023 O O . ASP A 1 511 ? -0.089 -5.633 31.121 1.00 73.12 511 ASP A O 1
ATOM 4027 N N . ALA A 1 512 ? 0.072 -4.412 29.241 1.00 66.94 512 ALA A N 1
ATOM 4028 C CA . ALA A 1 512 ? 0.242 -5.569 28.366 1.00 66.94 512 ALA A CA 1
ATOM 4029 C C . ALA A 1 512 ? 1.467 -6.424 28.747 1.00 66.94 512 ALA A C 1
ATOM 4031 O O . ALA A 1 512 ? 2.495 -5.920 29.191 1.00 66.94 512 ALA A O 1
ATOM 4032 N N . SER A 1 513 ? 1.403 -7.744 28.552 1.00 58.16 513 SER A N 1
ATOM 4033 C CA . SER A 1 513 ? 2.369 -8.668 29.172 1.00 58.16 513 SER A CA 1
ATOM 4034 C C . SER A 1 513 ? 3.837 -8.431 28.782 1.00 58.16 513 SER A C 1
ATOM 4036 O O . SER A 1 513 ? 4.715 -8.563 29.636 1.00 58.16 513 SER A O 1
ATOM 4038 N N . TRP A 1 514 ? 4.123 -8.035 27.535 1.00 59.00 514 TRP A N 1
ATOM 4039 C CA . TRP A 1 514 ? 5.489 -7.709 27.091 1.00 59.00 514 TRP A CA 1
ATOM 4040 C C . TRP A 1 514 ? 5.986 -6.335 27.572 1.00 59.00 514 TRP A C 1
ATOM 4042 O O . TRP A 1 514 ? 7.191 -6.085 27.549 1.00 59.00 514 TRP A O 1
ATOM 4052 N N . CYS A 1 515 ? 5.098 -5.477 28.091 1.00 55.84 515 CYS A N 1
ATOM 4053 C CA . CYS A 1 515 ? 5.490 -4.282 28.834 1.00 55.84 515 CYS A CA 1
ATOM 4054 C C . CYS A 1 515 ? 6.161 -4.622 30.170 1.00 55.84 515 CYS A C 1
ATOM 4056 O O . CYS A 1 515 ? 6.815 -3.762 30.743 1.00 55.84 515 CYS A O 1
ATOM 4058 N N . THR A 1 516 ? 6.071 -5.853 30.688 1.00 46.16 516 THR A N 1
ATOM 4059 C CA . THR A 1 516 ? 6.872 -6.243 31.859 1.00 46.16 516 THR A CA 1
ATOM 4060 C C . THR A 1 516 ? 8.259 -6.729 31.400 1.00 46.16 516 THR A C 1
ATOM 4062 O O . THR A 1 516 ? 8.324 -7.717 30.669 1.00 46.16 516 THR A O 1
ATOM 4065 N N . PRO A 1 517 ? 9.388 -6.070 31.767 1.00 47.03 517 PRO A N 1
ATOM 4066 C CA . PRO A 1 517 ? 9.583 -5.086 32.842 1.00 47.03 517 PRO A CA 1
ATOM 4067 C C . PRO A 1 517 ? 9.938 -3.648 32.372 1.00 47.03 517 PRO A C 1
ATOM 4069 O O . PRO A 1 517 ? 10.722 -2.982 33.043 1.00 47.03 517 PRO A O 1
ATOM 4072 N N . ARG A 1 518 ? 9.426 -3.168 31.229 1.00 47.53 518 ARG A N 1
ATOM 4073 C CA . ARG A 1 518 ? 9.592 -1.791 30.712 1.00 47.53 518 ARG A CA 1
ATOM 4074 C C . ARG A 1 518 ? 8.572 -0.816 31.344 1.00 47.53 518 ARG A C 1
ATOM 4076 O O . ARG A 1 518 ? 7.418 -0.803 30.915 1.00 47.53 518 ARG A O 1
ATOM 4083 N N . PRO A 1 519 ? 8.941 0.025 32.334 1.00 44.94 519 PRO A N 1
ATOM 4084 C CA . PRO A 1 519 ? 7.986 0.904 33.029 1.00 44.94 519 PRO A CA 1
ATOM 4085 C C . PRO A 1 519 ? 7.505 2.087 32.169 1.00 44.94 519 PRO A C 1
ATOM 4087 O O . PRO A 1 519 ? 6.566 2.786 32.533 1.00 44.94 519 PRO A O 1
ATOM 4090 N N . ASP A 1 520 ? 8.191 2.309 31.051 1.00 53.94 520 ASP A N 1
ATOM 4091 C CA . ASP A 1 520 ? 7.981 3.307 30.006 1.00 53.94 520 ASP A CA 1
ATOM 4092 C C . ASP A 1 520 ? 7.032 2.837 28.888 1.00 53.94 520 ASP A C 1
ATOM 4094 O O . ASP A 1 520 ? 6.708 3.620 27.999 1.00 53.94 520 ASP A O 1
ATOM 4098 N N . CYS A 1 521 ? 6.579 1.577 28.917 1.00 56.94 521 CYS A N 1
ATOM 4099 C CA . CYS A 1 521 ? 5.725 0.997 27.880 1.00 56.94 521 CYS A CA 1
ATOM 4100 C C . CYS A 1 521 ? 4.382 1.751 27.768 1.00 56.94 521 CYS A C 1
ATOM 4102 O O . CYS A 1 521 ? 3.586 1.720 28.712 1.00 56.94 521 CYS A O 1
ATOM 4104 N N . PRO A 1 522 ? 4.089 2.426 26.640 1.00 65.50 522 PRO A N 1
ATOM 4105 C CA . PRO A 1 522 ? 3.011 3.405 26.607 1.00 65.50 522 PRO A CA 1
ATOM 4106 C C . PRO A 1 522 ? 1.653 2.828 26.194 1.00 65.50 522 PRO A C 1
ATOM 4108 O O . PRO A 1 522 ? 0.734 3.619 26.026 1.00 65.50 522 PRO A O 1
ATOM 4111 N N . VAL A 1 523 ? 1.486 1.509 26.018 1.00 70.19 523 VAL A N 1
ATOM 4112 C CA . VAL A 1 523 ? 0.311 0.896 25.354 1.00 70.19 523 VAL A CA 1
ATOM 4113 C C . VAL A 1 523 ? -0.414 -0.118 26.250 1.00 70.19 523 VAL A C 1
ATOM 4115 O O . VAL A 1 523 ? 0.208 -1.014 26.816 1.00 70.19 523 VAL A O 1
ATOM 4118 N N . HIS A 1 524 ? -1.743 0.013 26.350 1.00 74.12 524 HIS A N 1
ATOM 4119 C CA . HIS A 1 524 ? -2.635 -0.937 27.041 1.00 74.12 524 HIS A CA 1
ATOM 4120 C C . HIS A 1 524 ? -3.201 -2.009 26.117 1.00 74.12 524 HIS A C 1
ATOM 4122 O O . HIS A 1 524 ? -3.458 -3.131 26.550 1.00 74.12 524 HIS A O 1
ATOM 4128 N N . TYR A 1 525 ? -3.433 -1.650 24.858 1.00 78.69 525 TYR A N 1
ATOM 4129 C CA . TYR A 1 525 ? -4.061 -2.522 23.883 1.00 78.69 525 TYR A CA 1
ATOM 4130 C C . TYR A 1 525 ? -3.498 -2.295 22.488 1.00 78.69 525 TYR A C 1
ATOM 4132 O O . TYR A 1 525 ? -3.315 -1.157 22.066 1.00 78.69 525 TYR A O 1
ATOM 4140 N N . PHE A 1 526 ? -3.259 -3.417 21.825 1.00 78.25 526 PHE A N 1
ATOM 4141 C CA . PHE A 1 526 ? -2.860 -3.589 20.440 1.00 78.25 526 PHE A CA 1
ATOM 4142 C C . PHE A 1 526 ? -3.390 -4.965 20.020 1.00 78.25 526 PHE A C 1
ATOM 4144 O O . PHE A 1 526 ? -3.444 -5.885 20.849 1.00 78.25 526 PHE A O 1
ATOM 4151 N N . LYS A 1 527 ? -3.750 -5.149 18.751 1.00 81.94 527 LYS A N 1
ATOM 4152 C CA . LYS A 1 527 ? -4.207 -6.459 18.249 1.00 81.94 527 LYS A CA 1
ATOM 4153 C C . LYS A 1 527 ? -3.135 -7.218 17.488 1.00 81.94 527 LYS A C 1
ATOM 4155 O O . LYS A 1 527 ? -3.006 -8.429 17.663 1.00 81.94 527 LYS A O 1
ATOM 4160 N N . PHE A 1 528 ? -2.341 -6.517 16.682 1.00 71.25 528 PHE A N 1
ATOM 4161 C CA . PHE A 1 528 ? -1.409 -7.160 15.753 1.00 71.25 528 PHE A CA 1
ATOM 4162 C C . PHE A 1 528 ? 0.046 -7.185 16.251 1.00 71.25 528 PHE A C 1
ATOM 4164 O O . PHE A 1 528 ? 0.812 -8.054 15.833 1.00 71.25 528 PHE A O 1
ATOM 4171 N N . ALA A 1 529 ? 0.418 -6.343 17.225 1.00 66.38 529 ALA A N 1
ATOM 4172 C CA . ALA A 1 529 ? 1.625 -6.500 18.055 1.00 66.38 529 ALA A CA 1
ATOM 4173 C C . ALA A 1 529 ? 2.965 -6.594 17.284 1.00 66.38 529 ALA A C 1
ATOM 4175 O O . ALA A 1 529 ? 3.880 -7.295 17.717 1.00 66.38 529 ALA A O 1
ATOM 4176 N N . GLY A 1 530 ? 3.069 -5.947 16.118 1.00 64.50 530 GLY A N 1
ATOM 4177 C CA . GLY A 1 530 ? 4.236 -6.054 15.229 1.00 64.50 530 GLY A CA 1
ATOM 4178 C C . GLY A 1 530 ? 4.355 -7.383 14.465 1.00 64.50 530 GLY A C 1
ATOM 4179 O O . GLY A 1 530 ? 5.385 -7.636 13.852 1.00 64.50 530 GLY A O 1
ATOM 4180 N N . ASN A 1 531 ? 3.317 -8.230 14.474 1.00 82.06 531 ASN A N 1
ATOM 4181 C CA . ASN A 1 531 ? 3.237 -9.466 13.679 1.00 82.06 531 ASN A CA 1
ATOM 4182 C C . ASN A 1 531 ? 2.550 -9.263 12.315 1.00 82.06 531 ASN A C 1
ATOM 4184 O O . ASN A 1 531 ? 2.331 -10.235 11.593 1.00 82.06 531 ASN A O 1
ATOM 4188 N N . ALA A 1 532 ? 2.192 -8.023 11.971 1.00 91.94 532 ALA A N 1
ATOM 4189 C CA . ALA A 1 532 ? 1.559 -7.657 10.710 1.00 91.94 532 ALA A CA 1
ATOM 4190 C C . ALA A 1 532 ? 2.221 -6.416 10.104 1.00 91.94 532 ALA A C 1
ATOM 4192 O O . ALA A 1 532 ? 2.554 -5.479 10.832 1.00 91.94 532 ALA A O 1
ATOM 4193 N N . MET A 1 533 ? 2.370 -6.404 8.776 1.00 95.44 533 MET A N 1
ATOM 4194 C CA . MET A 1 533 ? 3.116 -5.379 8.037 1.00 95.44 533 MET A CA 1
ATOM 4195 C C . MET A 1 533 ? 2.616 -3.963 8.335 1.00 95.44 533 MET A C 1
ATOM 4197 O O . MET A 1 533 ? 3.427 -3.071 8.545 1.00 95.44 533 MET A O 1
ATOM 4201 N N . MET A 1 534 ? 1.296 -3.767 8.424 1.00 95.56 534 MET A N 1
ATOM 4202 C CA . MET A 1 534 ? 0.685 -2.455 8.673 1.00 95.56 534 MET A CA 1
ATOM 4203 C C . MET A 1 534 ? 0.627 -2.063 10.159 1.00 95.56 534 MET A C 1
ATOM 4205 O O . MET A 1 534 ? 0.253 -0.941 10.481 1.00 95.56 534 MET A O 1
ATOM 4209 N N . HIS A 1 535 ? 1.017 -2.951 11.078 1.00 91.75 535 HIS A N 1
ATOM 4210 C CA . HIS A 1 535 ? 1.161 -2.633 12.504 1.00 91.75 535 HIS A CA 1
ATOM 4211 C C . HIS A 1 535 ? 2.620 -2.354 12.893 1.00 91.75 535 HIS A C 1
ATOM 4213 O O . HIS A 1 535 ? 2.890 -1.666 13.876 1.00 91.75 535 HIS A O 1
ATOM 4219 N N . GLY A 1 536 ? 3.582 -2.915 12.164 1.00 85.81 536 GLY A N 1
ATOM 4220 C CA . GLY A 1 536 ? 4.991 -2.610 12.363 1.00 85.81 536 GLY A CA 1
ATOM 4221 C C . GLY A 1 536 ? 5.837 -3.118 11.197 1.00 85.81 536 GLY A C 1
ATOM 4222 O O . GLY A 1 536 ? 5.760 -4.311 10.889 1.00 85.81 536 GLY A O 1
ATOM 4223 N N . PRO A 1 537 ? 6.662 -2.263 10.565 1.00 86.69 537 PRO A N 1
ATOM 4224 C CA . PRO A 1 537 ? 7.503 -2.668 9.446 1.00 86.69 537 PRO A CA 1
ATOM 4225 C C . PRO A 1 537 ? 8.517 -3.739 9.867 1.00 86.69 537 PRO A C 1
ATOM 4227 O O . PRO A 1 537 ? 9.353 -3.531 10.749 1.00 86.69 537 PRO A O 1
ATOM 4230 N N . GLY A 1 538 ? 8.470 -4.896 9.209 1.00 91.12 538 GLY A N 1
ATOM 4231 C CA . GLY A 1 538 ? 9.410 -5.994 9.426 1.00 91.12 538 GLY A CA 1
ATOM 4232 C C . GLY A 1 538 ? 9.188 -7.159 8.463 1.00 91.12 538 GLY A C 1
ATOM 4233 O O . GLY A 1 538 ? 8.302 -7.120 7.614 1.00 91.12 538 GLY A O 1
ATOM 4234 N N . ASN A 1 539 ? 9.968 -8.234 8.618 1.00 94.50 539 ASN A N 1
ATOM 4235 C CA . ASN A 1 539 ? 9.820 -9.463 7.825 1.00 94.50 539 ASN A CA 1
ATOM 4236 C C . ASN A 1 539 ? 8.612 -10.301 8.297 1.00 94.50 539 ASN A C 1
ATOM 4238 O O . ASN A 1 539 ? 8.759 -11.415 8.801 1.00 94.50 539 ASN A O 1
ATOM 4242 N N . VAL A 1 540 ? 7.419 -9.728 8.164 1.00 94.62 540 VAL A N 1
ATOM 4243 C CA . VAL A 1 540 ? 6.122 -10.285 8.569 1.00 94.62 540 VAL A CA 1
ATOM 4244 C C . VAL A 1 540 ? 5.177 -10.360 7.362 1.00 94.62 540 VAL A C 1
ATOM 4246 O O . VAL A 1 540 ? 5.577 -10.069 6.234 1.00 94.62 540 VAL A O 1
ATOM 4249 N N . LEU A 1 541 ? 3.944 -10.814 7.577 1.00 96.81 541 LEU A N 1
ATOM 4250 C CA . LEU A 1 541 ? 2.889 -10.869 6.559 1.00 96.81 541 LEU A CA 1
ATOM 4251 C C . LEU A 1 541 ? 1.965 -9.647 6.681 1.00 96.81 541 LEU A C 1
ATOM 4253 O O . LEU A 1 541 ? 1.925 -9.003 7.727 1.00 96.81 541 LEU A O 1
ATOM 4257 N N . PHE A 1 542 ? 1.172 -9.341 5.655 1.00 97.94 542 PHE A N 1
ATOM 4258 C CA . PHE A 1 542 ? -0.014 -8.493 5.838 1.00 97.94 542 PHE A CA 1
ATOM 4259 C C . PHE A 1 542 ? -1.066 -9.271 6.653 1.00 97.94 542 PHE A C 1
ATOM 4261 O O . PHE A 1 542 ? -1.170 -10.498 6.512 1.00 97.94 542 PHE A O 1
ATOM 4268 N N . SER A 1 543 ? -1.813 -8.586 7.528 1.00 97.25 543 SER A N 1
ATOM 4269 C CA . SER A 1 543 ? -2.789 -9.214 8.439 1.00 97.25 543 SER A CA 1
ATOM 4270 C C . SER A 1 543 ? -3.986 -9.837 7.705 1.00 97.25 543 SER A C 1
ATOM 4272 O O . SER A 1 543 ? -4.188 -9.591 6.517 1.00 97.25 543 SER A O 1
ATOM 4274 N N . GLU A 1 544 ? -4.833 -10.590 8.422 1.00 97.44 544 GLU A N 1
ATOM 4275 C CA . GLU A 1 544 ? -6.123 -11.068 7.888 1.00 97.44 544 GLU A CA 1
ATOM 4276 C C . GLU A 1 544 ? -7.001 -9.904 7.383 1.00 97.44 544 GLU A C 1
ATOM 4278 O O . GLU A 1 544 ? -7.697 -10.037 6.376 1.00 97.44 544 GLU A O 1
ATOM 4283 N N . HIS A 1 545 ? -6.942 -8.751 8.059 1.00 97.38 545 HIS A N 1
ATOM 4284 C CA . HIS A 1 545 ? -7.748 -7.568 7.759 1.00 97.38 545 HIS A CA 1
ATOM 4285 C C . HIS A 1 545 ? -7.205 -6.812 6.539 1.00 97.38 545 HIS A C 1
ATOM 4287 O O . HIS A 1 545 ? -7.933 -6.634 5.563 1.00 97.38 545 HIS A O 1
ATOM 4293 N N . SER A 1 546 ? -5.903 -6.504 6.527 1.00 97.88 546 SER A N 1
ATOM 4294 C CA . SER A 1 546 ? -5.205 -5.923 5.369 1.00 97.88 546 SER A CA 1
ATOM 4295 C C . SER A 1 546 ? -5.311 -6.803 4.112 1.00 97.88 546 SER A C 1
ATOM 4297 O O . SER A 1 546 ? -5.500 -6.293 3.005 1.00 97.88 546 SER A O 1
ATOM 4299 N N . ALA A 1 547 ? -5.226 -8.131 4.262 1.00 98.31 547 ALA A N 1
ATOM 4300 C CA . ALA A 1 547 ? -5.320 -9.065 3.141 1.00 98.31 547 ALA A CA 1
ATOM 4301 C C . ALA A 1 547 ? -6.731 -9.130 2.535 1.00 98.31 547 ALA A C 1
ATOM 4303 O O . ALA A 1 547 ? -6.882 -9.155 1.312 1.00 98.31 547 ALA A O 1
ATOM 4304 N N . ALA A 1 548 ? -7.767 -9.112 3.377 1.00 98.06 548 ALA A N 1
ATOM 4305 C CA . ALA A 1 548 ? -9.150 -9.031 2.923 1.00 98.06 548 ALA A CA 1
ATOM 4306 C C . ALA A 1 548 ? -9.451 -7.683 2.242 1.00 98.06 548 ALA A C 1
ATOM 4308 O O . ALA A 1 548 ? -10.032 -7.674 1.157 1.00 98.06 548 ALA A O 1
ATOM 4309 N N . ALA A 1 549 ? -8.990 -6.565 2.815 1.00 97.69 549 ALA A N 1
ATOM 4310 C CA . ALA A 1 549 ? -9.156 -5.225 2.251 1.00 97.69 549 ALA A CA 1
ATOM 4311 C C . ALA A 1 549 ? -8.581 -5.110 0.825 1.00 97.69 549 ALA A C 1
ATOM 4313 O O . ALA A 1 549 ? -9.281 -4.690 -0.099 1.00 97.69 549 ALA A O 1
ATOM 4314 N N . LEU A 1 550 ? -7.339 -5.563 0.603 1.00 97.69 550 LEU A N 1
ATOM 4315 C CA . LEU A 1 550 ? -6.736 -5.560 -0.737 1.00 97.69 550 LEU A CA 1
ATOM 4316 C C . LEU A 1 550 ? -7.487 -6.464 -1.729 1.00 97.69 550 LEU A C 1
ATOM 4318 O O . LEU A 1 550 ? -7.626 -6.088 -2.891 1.00 97.69 550 LEU A O 1
ATOM 4322 N N . ASN A 1 551 ? -8.021 -7.606 -1.282 1.00 97.31 551 ASN A N 1
ATOM 4323 C CA . ASN A 1 551 ? -8.825 -8.497 -2.127 1.00 97.31 551 ASN A CA 1
ATOM 4324 C C . ASN A 1 551 ? -10.209 -7.921 -2.488 1.00 97.31 551 ASN A C 1
ATOM 4326 O O . ASN A 1 551 ? -10.743 -8.251 -3.545 1.00 97.31 551 ASN A O 1
ATOM 4330 N N . LEU A 1 552 ? -10.779 -7.035 -1.667 1.00 95.81 552 LEU A N 1
ATOM 4331 C CA . LEU A 1 552 ? -12.010 -6.292 -1.986 1.00 95.81 552 LEU A CA 1
ATOM 4332 C C . LEU A 1 552 ? -11.744 -5.137 -2.961 1.00 95.81 552 LEU A C 1
ATOM 4334 O O . LEU A 1 552 ? -12.587 -4.818 -3.799 1.00 95.81 552 LEU A O 1
ATOM 4338 N N . HIS A 1 553 ? -10.547 -4.552 -2.888 1.00 94.62 553 HIS A N 1
ATOM 4339 C CA . HIS A 1 553 ? -10.053 -3.557 -3.839 1.00 94.62 553 HIS A CA 1
ATOM 4340 C C . HIS A 1 553 ? -9.496 -4.170 -5.138 1.00 94.62 553 HIS A C 1
ATOM 4342 O O . HIS A 1 553 ? -9.080 -3.412 -6.017 1.00 94.62 553 HIS A O 1
ATOM 4348 N N . LEU A 1 554 ? -9.522 -5.500 -5.299 1.00 92.50 554 LEU A N 1
ATOM 4349 C CA . LEU A 1 554 ? -9.073 -6.175 -6.517 1.00 92.50 554 LEU A CA 1
ATOM 4350 C C . LEU A 1 554 ? -9.740 -5.562 -7.756 1.00 92.50 554 LEU A C 1
ATOM 4352 O O . LEU A 1 554 ? -10.944 -5.289 -7.774 1.00 92.50 554 LEU A O 1
ATOM 4356 N N . HIS A 1 555 ? -8.942 -5.322 -8.799 1.00 87.62 555 HIS A N 1
ATOM 4357 C CA . HIS A 1 555 ? -9.371 -4.673 -10.045 1.00 87.62 555 HIS A CA 1
ATOM 4358 C C . HIS A 1 555 ? -9.810 -3.198 -9.900 1.00 87.62 555 HIS A C 1
ATOM 4360 O O . HIS A 1 555 ? -10.260 -2.590 -10.878 1.00 87.62 555 HIS A O 1
ATOM 4366 N N . LYS A 1 556 ? -9.642 -2.563 -8.734 1.00 92.06 556 LYS A N 1
ATOM 4367 C CA . LYS A 1 556 ? -9.799 -1.110 -8.553 1.00 92.06 556 LYS A CA 1
ATOM 4368 C C . LYS A 1 556 ? -8.445 -0.415 -8.682 1.00 92.06 556 LYS A C 1
ATOM 4370 O O . LYS A 1 556 ? -7.415 -0.947 -8.285 1.00 92.06 556 LYS A O 1
ATOM 4375 N N . ARG A 1 557 ? -8.440 0.814 -9.195 1.00 93.25 557 ARG A N 1
ATOM 4376 C CA . ARG A 1 557 ? -7.264 1.693 -9.080 1.00 93.25 557 ARG A CA 1
ATOM 4377 C C . ARG A 1 557 ? -7.261 2.348 -7.700 1.00 93.25 557 ARG A C 1
ATOM 4379 O O . ARG A 1 557 ? -8.316 2.437 -7.072 1.00 93.25 557 ARG A O 1
ATOM 4386 N N . ARG A 1 558 ? -6.093 2.755 -7.205 1.00 92.44 558 ARG A N 1
ATOM 4387 C CA . ARG A 1 558 ? -5.940 3.261 -5.824 1.00 92.44 558 ARG A CA 1
ATOM 4388 C C . ARG A 1 558 ? -6.262 4.753 -5.682 1.00 92.44 558 ARG A C 1
ATOM 4390 O O . ARG A 1 558 ? -6.742 5.363 -6.633 1.00 92.44 558 ARG A O 1
ATOM 4397 N N . GLY A 1 559 ? -6.089 5.305 -4.479 1.00 88.56 559 GLY A N 1
ATOM 4398 C CA . GLY A 1 559 ? -6.375 6.709 -4.143 1.00 88.56 559 GLY A CA 1
ATOM 4399 C C . GLY A 1 559 ? -7.484 6.926 -3.105 1.00 88.56 559 GLY A C 1
ATOM 4400 O O . GLY A 1 559 ? -7.590 8.024 -2.575 1.00 88.56 559 GLY A O 1
ATOM 4401 N N . TYR A 1 560 ? -8.264 5.890 -2.776 1.00 90.31 560 TYR A N 1
ATOM 4402 C CA . TYR A 1 560 ? -8.975 5.816 -1.494 1.00 90.31 560 TYR A CA 1
ATOM 4403 C C . TYR A 1 560 ? -8.040 5.247 -0.418 1.00 90.31 560 TYR A C 1
ATOM 4405 O O . TYR A 1 560 ? -7.123 4.485 -0.730 1.00 90.31 560 TYR A O 1
ATOM 4413 N N . PHE A 1 561 ? -8.307 5.607 0.833 1.00 90.25 561 PHE A N 1
ATOM 4414 C CA . PHE A 1 561 ? -7.567 5.222 2.033 1.00 90.25 561 PHE A CA 1
ATOM 4415 C C . PHE A 1 561 ? -8.573 4.851 3.125 1.00 90.25 561 PHE A C 1
ATOM 4417 O O . PHE A 1 561 ? -9.502 5.627 3.363 1.00 90.25 561 PHE A O 1
ATOM 4424 N N . GLY A 1 562 ? -8.417 3.665 3.724 1.00 93.06 562 GLY A N 1
ATOM 4425 C CA . GLY A 1 562 ? -9.203 3.153 4.856 1.00 93.06 562 GLY A CA 1
ATOM 4426 C C . GLY A 1 562 ? -10.725 3.075 4.690 1.00 93.06 562 GLY A C 1
ATOM 4427 O O . GLY A 1 562 ? -11.432 2.826 5.661 1.00 93.06 562 GLY A O 1
ATOM 4428 N N . ASP A 1 563 ? -11.272 3.263 3.492 1.00 93.25 563 ASP A N 1
ATOM 4429 C CA . ASP A 1 563 ? -12.719 3.270 3.254 1.00 93.25 563 ASP A CA 1
ATOM 4430 C C . ASP A 1 563 ? -13.367 1.884 3.401 1.00 93.25 563 ASP A C 1
ATOM 4432 O O . ASP A 1 563 ? -14.542 1.775 3.749 1.00 93.25 563 ASP A O 1
ATOM 4436 N N . TYR A 1 564 ? -12.581 0.818 3.250 1.00 95.94 564 TYR A N 1
ATOM 4437 C CA . TYR A 1 564 ? -12.978 -0.550 3.588 1.00 95.94 564 TYR A CA 1
ATOM 4438 C C . TYR A 1 564 ? -13.351 -0.742 5.069 1.00 95.94 564 TYR A C 1
ATOM 4440 O O . TYR A 1 564 ? -14.056 -1.695 5.395 1.00 95.94 564 TYR A O 1
ATOM 4448 N N . LEU A 1 565 ? -12.959 0.169 5.973 1.00 95.88 565 LEU A N 1
ATOM 4449 C CA . LEU A 1 565 ? -13.419 0.161 7.368 1.00 95.88 565 LEU A CA 1
ATOM 4450 C C . LEU A 1 565 ? -14.941 0.356 7.488 1.00 95.88 565 LEU A C 1
ATOM 4452 O O . LEU A 1 565 ? -15.525 -0.038 8.496 1.00 95.88 565 LEU A O 1
ATOM 4456 N N . PHE A 1 566 ? -15.595 0.935 6.474 1.00 94.44 566 PHE A N 1
ATOM 4457 C CA . PHE A 1 566 ? -17.041 1.179 6.461 1.00 94.44 566 PHE A CA 1
ATOM 4458 C C . PHE A 1 566 ? -17.883 -0.105 6.328 1.00 94.44 566 PHE A C 1
ATOM 4460 O O . PHE A 1 566 ? -19.094 -0.074 6.560 1.00 94.44 566 PHE A O 1
ATOM 4467 N N . ASP A 1 567 ? -17.264 -1.235 5.976 1.00 96.06 567 ASP A N 1
ATOM 4468 C CA . ASP A 1 567 ? -17.912 -2.544 5.875 1.00 96.06 567 ASP A CA 1
ATOM 4469 C C . ASP A 1 567 ? -18.223 -3.118 7.271 1.00 96.06 567 ASP A C 1
ATOM 4471 O O . ASP A 1 567 ? -17.526 -3.990 7.785 1.00 96.06 567 ASP A O 1
ATOM 4475 N N . VAL A 1 568 ? -19.277 -2.607 7.905 1.00 96.50 568 VAL A N 1
ATOM 4476 C CA . VAL A 1 568 ? -19.784 -3.044 9.217 1.00 96.50 568 VAL A CA 1
ATOM 4477 C C . VAL A 1 568 ? -21.169 -3.696 9.041 1.00 96.50 568 VAL A C 1
ATOM 4479 O O . VAL A 1 568 ? -21.963 -3.199 8.235 1.00 96.50 568 VAL A O 1
ATOM 4482 N N . PRO A 1 569 ? -21.503 -4.792 9.760 1.00 97.31 569 PRO A N 1
ATOM 4483 C CA . PRO A 1 569 ? -22.821 -5.425 9.675 1.00 97.31 569 PRO A CA 1
ATOM 4484 C C . PRO A 1 569 ? -23.991 -4.488 10.001 1.00 97.31 569 PRO A C 1
ATOM 4486 O O . PRO A 1 569 ? -23.883 -3.638 10.888 1.00 97.31 569 PRO A O 1
ATOM 4489 N N . SER A 1 570 ? -25.134 -4.684 9.331 1.00 94.94 570 SER A N 1
ATOM 4490 C CA . SER A 1 570 ? -26.345 -3.856 9.492 1.00 94.94 570 SER A CA 1
ATOM 4491 C C . SER A 1 570 ? -26.868 -3.799 10.933 1.00 94.94 570 SER A C 1
ATOM 4493 O O . SER A 1 570 ? -27.437 -2.790 11.346 1.00 94.94 570 SER A O 1
ATOM 4495 N N . SER A 1 571 ? -26.678 -4.868 11.708 1.00 96.31 571 SER A N 1
ATOM 4496 C CA . SER A 1 571 ? -26.962 -4.940 13.143 1.00 96.31 571 SER A CA 1
ATOM 4497 C C . SER A 1 571 ? -25.834 -5.675 13.864 1.00 96.31 571 SER A C 1
ATOM 4499 O O . SER A 1 571 ? -25.159 -6.515 13.271 1.00 96.31 571 SER A O 1
ATOM 4501 N N . ASN A 1 572 ? -25.591 -5.339 15.130 1.00 98.00 572 ASN A N 1
ATOM 4502 C CA . ASN A 1 572 ? -24.429 -5.824 15.870 1.00 98.00 572 ASN A CA 1
ATOM 4503 C C . ASN A 1 572 ? -24.799 -6.097 17.327 1.00 98.00 572 ASN A C 1
ATOM 4505 O O . ASN A 1 572 ? -25.462 -5.273 17.955 1.00 98.00 572 ASN A O 1
ATOM 4509 N N . SER A 1 573 ? -24.327 -7.208 17.892 1.00 98.19 573 SER A N 1
ATOM 4510 C CA . SER A 1 573 ? -24.558 -7.530 19.305 1.00 98.19 573 SER A CA 1
ATOM 4511 C C . SER A 1 573 ? -23.320 -8.145 19.957 1.00 98.19 573 SER A C 1
ATOM 4513 O O . SER A 1 573 ? -22.592 -8.924 19.341 1.00 98.19 573 SER A O 1
ATOM 4515 N N . LEU A 1 574 ? -23.108 -7.833 21.236 1.00 98.12 574 LEU A N 1
ATOM 4516 C CA . LEU A 1 574 ? -22.173 -8.542 22.104 1.00 98.12 574 LEU A CA 1
ATOM 4517 C C . LEU A 1 574 ? -22.869 -9.761 22.713 1.00 98.12 574 LEU A C 1
ATOM 4519 O O . LEU A 1 574 ? -23.961 -9.646 23.271 1.00 98.12 574 LEU A O 1
ATOM 4523 N N . LYS A 1 575 ? -22.208 -10.917 22.683 1.00 97.06 575 LYS A N 1
ATOM 4524 C CA . LYS A 1 575 ? -22.657 -12.146 23.343 1.00 97.06 575 LYS A CA 1
ATOM 4525 C C . LYS A 1 575 ? -21.731 -12.448 24.517 1.00 97.06 575 LYS A C 1
ATOM 4527 O O . LYS A 1 575 ? -20.623 -12.954 24.338 1.00 97.06 575 LYS A O 1
ATOM 4532 N N . ILE A 1 576 ? -22.176 -12.112 25.724 1.00 96.81 576 ILE A N 1
ATOM 4533 C CA . ILE A 1 576 ? -21.403 -12.294 26.952 1.00 96.81 576 ILE A CA 1
ATOM 4534 C C . ILE A 1 576 ? -21.516 -13.751 27.409 1.00 96.81 576 ILE A C 1
ATOM 4536 O O . ILE A 1 576 ? -22.607 -14.244 27.718 1.00 96.81 576 ILE A O 1
ATOM 4540 N N . VAL A 1 577 ? -20.376 -14.442 27.450 1.00 95.25 577 VAL A N 1
ATOM 4541 C CA . VAL A 1 577 ? -20.298 -15.865 27.805 1.00 95.25 577 VAL A CA 1
ATOM 4542 C C . VAL A 1 577 ? -19.275 -16.124 28.907 1.00 95.25 577 VAL A C 1
ATOM 4544 O O . VAL A 1 577 ? -18.237 -15.465 28.979 1.00 95.25 577 VAL A O 1
ATOM 4547 N N . GLY A 1 578 ? -19.552 -17.110 29.758 1.00 92.62 578 GLY A N 1
ATOM 4548 C CA . GLY A 1 578 ? -18.615 -17.614 30.753 1.00 92.62 578 GLY A CA 1
ATOM 4549 C C . GLY A 1 578 ? -17.375 -18.243 30.110 1.00 92.62 578 GLY A C 1
ATOM 4550 O O . GLY A 1 578 ? -17.337 -18.536 28.911 1.00 92.62 578 GLY A O 1
ATOM 4551 N N . THR A 1 579 ? -16.345 -18.506 30.913 1.00 89.94 579 THR A N 1
ATOM 4552 C CA . THR A 1 579 ? -15.120 -19.193 30.458 1.00 89.94 579 THR A CA 1
ATOM 4553 C C . THR A 1 579 ? -15.361 -20.618 29.941 1.00 89.94 579 THR A C 1
ATOM 4555 O O . THR A 1 579 ? -14.530 -21.139 29.200 1.00 89.94 579 THR A O 1
ATOM 4558 N N . ASP A 1 580 ? -16.498 -21.223 30.289 1.00 89.75 580 ASP A N 1
ATOM 4559 C CA . ASP A 1 580 ? -16.995 -22.522 29.824 1.00 89.75 580 ASP A CA 1
ATOM 4560 C C . ASP A 1 580 ? -17.936 -22.436 28.600 1.00 89.75 580 ASP A C 1
ATOM 4562 O O . ASP A 1 580 ? -18.367 -23.466 28.084 1.00 89.75 580 ASP A O 1
ATOM 4566 N N . GLY A 1 581 ? -18.248 -21.226 28.119 1.00 88.19 581 GLY A N 1
ATOM 4567 C CA . GLY A 1 581 ? -19.181 -20.980 27.015 1.00 88.19 581 GLY A CA 1
ATOM 4568 C C . GLY A 1 581 ? -20.658 -20.871 27.419 1.00 88.19 581 GLY A C 1
ATOM 4569 O O . GLY A 1 581 ? -21.514 -20.751 26.541 1.00 88.19 581 GLY A O 1
ATOM 4570 N N . THR A 1 582 ? -20.989 -20.895 28.716 1.00 90.44 582 THR A N 1
ATOM 4571 C CA . THR A 1 582 ? -22.362 -20.635 29.188 1.00 90.44 582 THR A CA 1
ATOM 4572 C C . THR A 1 582 ? -22.786 -19.186 28.928 1.00 90.44 582 THR A C 1
ATOM 4574 O O . THR A 1 582 ? -21.967 -18.274 28.951 1.00 90.44 582 THR A O 1
ATOM 4577 N N . GLN A 1 583 ? -24.071 -18.948 28.662 1.00 91.19 583 GLN A N 1
ATOM 4578 C CA . GLN A 1 583 ? -24.620 -17.600 28.456 1.00 91.19 583 GLN A CA 1
ATOM 4579 C C . GLN A 1 583 ? -24.882 -16.921 29.807 1.00 91.19 583 GLN A C 1
ATOM 4581 O O . GLN A 1 583 ? -25.520 -17.524 30.671 1.00 91.19 583 GLN A O 1
ATOM 4586 N N . VAL A 1 584 ? -24.428 -15.675 29.993 1.00 91.75 584 VAL A N 1
ATOM 4587 C CA . VAL A 1 584 ? -24.519 -14.985 31.295 1.00 91.75 584 VAL A CA 1
ATOM 4588 C C . VAL A 1 584 ? -25.577 -13.875 31.260 1.00 91.75 584 VAL A C 1
ATOM 4590 O O . VAL A 1 584 ? -25.309 -12.764 30.815 1.00 91.75 584 VAL A O 1
ATOM 4593 N N . GLU A 1 585 ? -26.788 -14.166 31.748 1.00 94.44 585 GLU A N 1
ATOM 4594 C CA . GLU A 1 585 ? -27.865 -13.170 31.917 1.00 94.44 585 GLU A CA 1
ATOM 4595 C C . GLU A 1 585 ? -27.506 -12.125 32.993 1.00 94.44 585 GLU A C 1
ATOM 4597 O O . GLU A 1 585 ? -26.882 -12.441 34.016 1.00 94.44 585 GLU A O 1
ATOM 4602 N N . GLY A 1 586 ? -27.957 -10.880 32.800 1.00 94.12 586 GLY A N 1
ATOM 4603 C CA . GLY A 1 586 ? -27.949 -9.839 33.832 1.00 94.12 586 GLY A CA 1
ATOM 4604 C C . GLY A 1 586 ? -26.582 -9.220 34.138 1.00 94.12 586 GLY A C 1
ATOM 4605 O O . GLY A 1 586 ? -26.463 -8.478 35.111 1.00 94.12 586 GLY A O 1
ATOM 4606 N N . VAL A 1 587 ? -25.557 -9.491 33.326 1.00 95.75 587 VAL A N 1
ATOM 4607 C CA . VAL A 1 587 ? -24.316 -8.700 33.308 1.00 95.75 587 VAL A CA 1
ATOM 4608 C C . VAL A 1 587 ? -24.643 -7.291 32.819 1.00 95.75 587 VAL A C 1
ATOM 4610 O O . VAL A 1 587 ? -25.240 -7.138 31.749 1.00 95.75 587 VAL A O 1
ATOM 4613 N N . SER A 1 588 ? -24.235 -6.277 33.583 1.00 96.75 588 SER A N 1
ATOM 4614 C CA . SER A 1 588 ? -24.235 -4.885 33.138 1.00 96.75 588 SER A CA 1
ATOM 4615 C C . SER A 1 588 ? -23.094 -4.671 32.155 1.00 96.75 588 SER A C 1
ATOM 4617 O O . SER A 1 588 ? -21.950 -5.014 32.454 1.00 96.75 588 SER A O 1
ATOM 4619 N N . VAL A 1 589 ? -23.403 -4.086 31.004 1.00 97.44 589 VAL A N 1
ATOM 4620 C CA . VAL A 1 589 ? -22.447 -3.750 29.949 1.00 97.44 589 VAL A CA 1
ATOM 4621 C C . VAL A 1 589 ? -22.390 -2.233 29.831 1.00 97.44 589 VAL A C 1
ATOM 4623 O O . VAL A 1 589 ? -23.433 -1.586 29.749 1.00 97.44 589 VAL A O 1
ATOM 4626 N N . THR A 1 590 ? -21.182 -1.681 29.797 1.00 97.62 590 THR A N 1
ATOM 4627 C CA . THR A 1 590 ? -20.913 -0.267 29.522 1.00 97.62 590 THR A CA 1
ATOM 4628 C C . THR A 1 590 ? -19.802 -0.194 28.481 1.00 97.62 590 THR A C 1
ATOM 4630 O O . THR A 1 590 ? -18.751 -0.806 28.658 1.00 97.62 590 THR A O 1
ATOM 4633 N N . VAL A 1 591 ? -20.028 0.527 27.387 1.00 97.88 591 VAL A N 1
ATOM 4634 C CA . VAL A 1 591 ? -19.096 0.641 26.258 1.00 97.88 591 VAL A CA 1
ATOM 4635 C C . VAL A 1 591 ? -18.560 2.065 26.191 1.00 97.88 591 VAL A C 1
ATOM 4637 O O . VAL A 1 591 ? -19.333 3.021 26.176 1.00 97.88 591 VAL A O 1
ATOM 4640 N N . TYR A 1 592 ? -17.241 2.192 26.114 1.00 97.75 592 TYR A N 1
ATOM 4641 C CA . TYR A 1 592 ? -16.506 3.434 25.889 1.00 97.75 592 TYR A CA 1
ATOM 4642 C C . TYR A 1 592 ? -15.780 3.339 24.540 1.00 97.75 592 TYR A C 1
ATOM 4644 O O . TYR A 1 592 ? -15.307 2.261 24.186 1.00 97.75 592 TYR A O 1
ATOM 4652 N N . GLN A 1 593 ? -15.673 4.438 23.791 1.00 95.81 593 GLN A N 1
ATOM 4653 C CA . GLN A 1 593 ? -15.079 4.454 22.445 1.00 95.81 593 GLN A CA 1
ATOM 4654 C C . GLN A 1 593 ? -13.829 5.339 22.390 1.00 95.81 593 GLN A C 1
ATOM 4656 O O . GLN A 1 593 ? -13.789 6.394 23.024 1.00 95.81 593 GLN A O 1
ATOM 4661 N N . ARG A 1 594 ? -12.834 4.915 21.605 1.00 94.00 594 ARG A N 1
ATOM 4662 C CA . ARG A 1 594 ? -11.650 5.702 21.245 1.00 94.00 594 ARG A CA 1
ATOM 4663 C C . ARG A 1 594 ? -12.049 6.917 20.408 1.00 94.00 594 ARG A C 1
ATOM 4665 O O . ARG A 1 594 ? -12.772 6.790 19.423 1.00 94.00 594 ARG A O 1
ATOM 4672 N N . ARG A 1 595 ? -11.583 8.096 20.809 1.00 90.25 595 ARG A N 1
ATOM 4673 C CA . ARG A 1 595 ? -11.694 9.340 20.037 1.00 90.25 595 ARG A CA 1
ATOM 4674 C C . ARG A 1 595 ? -10.490 9.514 19.112 1.00 90.25 595 ARG A C 1
ATOM 4676 O O . ARG A 1 595 ? -9.471 8.847 19.274 1.00 90.25 595 ARG A O 1
ATOM 4683 N N . GLU A 1 596 ? -10.591 10.453 18.175 1.00 84.19 596 GLU A N 1
ATOM 4684 C CA . GLU A 1 596 ? -9.504 10.779 17.239 1.00 84.19 596 GLU A CA 1
ATOM 4685 C C . GLU A 1 596 ? -8.260 11.350 17.942 1.00 84.19 596 GLU A C 1
ATOM 4687 O O . GLU A 1 596 ? -7.143 11.068 17.520 1.00 84.19 596 GLU A O 1
ATOM 4692 N N . ASP A 1 597 ? -8.434 12.019 19.092 1.00 86.88 597 ASP A N 1
ATOM 4693 C CA . ASP A 1 597 ? -7.347 12.409 20.014 1.00 86.88 597 ASP A CA 1
ATOM 4694 C C . ASP A 1 597 ? -6.636 11.211 20.694 1.00 86.88 597 ASP A C 1
ATOM 4696 O O . ASP A 1 597 ? -5.709 11.380 21.490 1.00 86.88 597 ASP A O 1
ATOM 4700 N N . GLY A 1 598 ? -7.074 9.987 20.390 1.00 87.44 598 GLY A N 1
ATOM 4701 C CA . GLY A 1 598 ? -6.560 8.730 20.910 1.00 87.44 598 GLY A CA 1
ATOM 4702 C C . GLY A 1 598 ? -7.080 8.347 22.294 1.00 87.44 598 GLY A C 1
ATOM 4703 O O . GLY A 1 598 ? -6.674 7.295 22.792 1.00 87.44 598 GLY A O 1
ATOM 4704 N N . THR A 1 599 ? -7.928 9.155 22.939 1.00 92.81 599 THR A N 1
ATOM 4705 C CA . THR A 1 599 ? -8.415 8.904 24.306 1.00 92.81 599 THR A CA 1
ATOM 4706 C C . THR A 1 599 ? -9.601 7.945 24.362 1.00 92.81 599 THR A C 1
ATOM 4708 O O . THR A 1 599 ? -10.477 7.953 23.497 1.00 92.81 599 THR A O 1
ATOM 4711 N N . ILE A 1 600 ? -9.654 7.141 25.430 1.00 95.81 600 ILE A N 1
ATOM 4712 C CA . ILE A 1 600 ? -10.874 6.488 25.910 1.00 95.81 600 ILE A CA 1
ATOM 4713 C C . ILE A 1 600 ? -11.404 7.337 27.081 1.00 95.81 600 ILE A C 1
ATOM 4715 O O . ILE A 1 600 ? -10.906 7.194 28.203 1.00 95.81 600 ILE A O 1
ATOM 4719 N N . PRO A 1 601 ? -12.363 8.251 26.864 1.00 96.19 601 PRO A N 1
ATOM 4720 C CA . PRO A 1 601 ? -12.946 9.064 27.930 1.00 96.19 601 PRO A CA 1
ATOM 4721 C C . PRO A 1 601 ? -13.788 8.207 28.887 1.00 96.19 601 PRO A C 1
ATOM 4723 O O . PRO A 1 601 ? -14.389 7.221 28.463 1.00 96.19 601 PRO A O 1
ATOM 4726 N N . ASP A 1 602 ? -13.973 8.647 30.137 1.00 95.31 602 ASP A N 1
ATOM 4727 C CA . ASP A 1 602 ? -15.004 8.089 31.036 1.00 95.31 602 ASP A CA 1
ATOM 4728 C C . ASP A 1 602 ? -16.417 8.610 30.690 1.00 95.31 602 ASP A C 1
ATOM 4730 O O . ASP A 1 602 ? -17.177 9.095 31.527 1.00 95.31 602 ASP A O 1
ATOM 4734 N N . SER A 1 603 ? -16.756 8.565 29.401 1.00 93.50 603 SER A N 1
ATOM 4735 C CA . SER A 1 603 ? -18.080 8.873 28.867 1.00 93.50 603 SER A CA 1
ATOM 4736 C C . SER A 1 603 ? -18.553 7.678 28.051 1.00 93.50 603 SER A C 1
ATOM 4738 O O . SER A 1 603 ? -18.089 7.473 26.926 1.00 93.50 603 SER A O 1
ATOM 4740 N N . ALA A 1 604 ? -19.444 6.875 28.628 1.00 93.50 604 ALA A N 1
ATOM 4741 C CA . ALA A 1 604 ? -20.003 5.713 27.953 1.00 93.50 604 ALA A CA 1
ATOM 4742 C C . ALA A 1 604 ? -20.808 6.136 26.714 1.00 93.50 604 ALA A C 1
ATOM 4744 O O . ALA A 1 604 ? -21.678 7.003 26.809 1.00 93.50 604 ALA A O 1
ATOM 4745 N N . VAL A 1 605 ? -20.545 5.495 25.574 1.00 94.69 605 VAL A N 1
ATOM 4746 C CA . VAL A 1 605 ? -21.356 5.638 24.356 1.00 94.69 605 VAL A CA 1
ATOM 4747 C C . VAL A 1 605 ? -22.610 4.765 24.429 1.00 94.69 605 VAL A C 1
ATOM 4749 O O . VAL A 1 605 ? -23.688 5.204 24.036 1.00 94.69 605 VAL A O 1
ATOM 4752 N N . PHE A 1 606 ? -22.504 3.573 25.032 1.00 96.19 606 PHE A N 1
ATOM 4753 C CA . PHE A 1 606 ? -23.620 2.645 25.237 1.00 96.19 606 PHE A CA 1
ATOM 4754 C C . PHE A 1 606 ? -23.592 2.043 26.641 1.00 96.19 606 PHE A C 1
ATOM 4756 O O . PHE A 1 606 ? -22.523 1.829 27.214 1.00 96.19 606 PHE A O 1
ATOM 4763 N N . PHE A 1 607 ? -24.762 1.718 27.189 1.00 96.50 607 PHE A N 1
ATOM 4764 C CA . PHE A 1 607 ? -24.882 0.976 28.443 1.00 96.50 607 PHE A CA 1
ATOM 4765 C C . PHE A 1 607 ? -26.194 0.184 28.504 1.00 96.50 607 PHE A C 1
ATOM 4767 O O . PHE A 1 607 ? -27.181 0.547 27.864 1.00 96.50 607 PHE A O 1
ATOM 4774 N N . GLY A 1 608 ? -26.226 -0.883 29.301 1.00 96.31 608 GLY A N 1
ATOM 4775 C CA . GLY A 1 608 ? -27.442 -1.650 29.569 1.00 96.31 608 GLY A CA 1
ATOM 4776 C C . GLY A 1 608 ? -27.173 -2.989 30.246 1.00 96.31 608 GLY A C 1
ATOM 4777 O O . GLY A 1 608 ? -26.111 -3.208 30.825 1.00 96.31 608 GLY A O 1
ATOM 4778 N N . LEU A 1 609 ? -28.153 -3.891 30.182 1.00 96.50 609 LEU A N 1
ATOM 4779 C CA . LEU A 1 609 ? -28.056 -5.249 30.716 1.00 96.50 609 LEU A CA 1
ATOM 4780 C C . LEU A 1 609 ? -28.128 -6.273 29.584 1.00 96.50 609 LEU A C 1
ATOM 4782 O O . LEU A 1 609 ? -28.901 -6.116 28.640 1.00 96.50 609 LEU A O 1
ATOM 4786 N N . THR A 1 610 ? -27.376 -7.358 29.732 1.00 96.56 610 THR A N 1
ATOM 4787 C CA . THR A 1 610 ? -27.540 -8.566 28.915 1.00 96.56 610 THR A CA 1
ATOM 4788 C C . THR A 1 610 ? -28.882 -9.248 29.168 1.00 96.56 610 THR A C 1
ATOM 4790 O O . THR A 1 610 ? -29.341 -9.376 30.308 1.00 96.56 610 THR A O 1
ATOM 4793 N N . ASN A 1 611 ? -29.501 -9.729 28.091 1.00 95.88 611 ASN A N 1
ATOM 4794 C CA . ASN A 1 611 ? -30.743 -10.491 28.137 1.00 95.88 611 ASN A CA 1
ATOM 4795 C C . ASN A 1 611 ? -30.513 -11.970 28.532 1.00 95.88 611 ASN A C 1
ATOM 4797 O O . ASN A 1 611 ? -29.395 -12.403 28.813 1.00 95.88 611 ASN A O 1
ATOM 4801 N N . LYS A 1 612 ? -31.585 -12.773 28.507 1.00 94.44 612 LYS A N 1
ATOM 4802 C CA . LYS A 1 612 ? -31.587 -14.210 28.855 1.00 94.44 612 LYS A CA 1
ATOM 4803 C C . LYS A 1 612 ? -30.640 -15.102 28.051 1.00 94.44 612 LYS A C 1
ATOM 4805 O O . LYS A 1 612 ? -30.343 -16.201 28.503 1.00 94.44 612 LYS A O 1
ATOM 4810 N N . ALA A 1 613 ? -30.190 -14.655 26.881 1.00 94.62 613 ALA A N 1
ATOM 4811 C CA . ALA A 1 613 ? -29.221 -15.361 26.048 1.00 94.62 613 ALA A CA 1
ATOM 4812 C C . ALA A 1 613 ? -27.779 -14.839 26.233 1.00 94.62 613 ALA A C 1
ATOM 4814 O O . ALA A 1 613 ? -26.892 -15.191 25.456 1.00 94.62 613 ALA A O 1
ATOM 4815 N N . GLY A 1 614 ? -27.540 -13.974 27.229 1.00 95.81 614 GLY A N 1
ATOM 4816 C CA . GLY A 1 614 ? -26.268 -13.274 27.426 1.00 95.81 614 GLY A CA 1
ATOM 4817 C C . GLY A 1 614 ? -26.010 -12.164 26.401 1.00 95.81 614 GLY A C 1
ATOM 4818 O O . GLY A 1 614 ? -24.889 -11.675 26.309 1.00 95.81 614 GLY A O 1
ATOM 4819 N N . ILE A 1 615 ? -27.013 -11.774 25.605 1.00 97.75 615 ILE A N 1
ATOM 4820 C CA . ILE A 1 615 ? -26.839 -10.829 24.494 1.00 97.75 615 ILE A CA 1
ATOM 4821 C C . ILE A 1 615 ? -27.114 -9.394 24.960 1.00 97.75 615 ILE A C 1
ATOM 4823 O O . ILE A 1 615 ? -28.114 -9.137 25.636 1.00 97.75 615 ILE A O 1
ATOM 4827 N N . PHE A 1 616 ? -26.235 -8.471 24.572 1.00 97.62 616 PHE A N 1
ATOM 4828 C CA . PHE A 1 616 ? -26.411 -7.022 24.642 1.00 97.62 616 PHE A CA 1
ATOM 4829 C C . PHE A 1 616 ? -26.246 -6.449 23.230 1.00 97.62 616 PHE A C 1
ATOM 4831 O O . PHE A 1 616 ? -25.179 -6.576 22.630 1.00 97.62 616 PHE A O 1
ATOM 4838 N N . ASP A 1 617 ? -27.299 -5.847 22.686 1.00 97.38 617 ASP A N 1
ATOM 4839 C CA . ASP A 1 617 ? -27.275 -5.278 21.337 1.00 97.38 617 ASP A CA 1
ATOM 4840 C C . ASP A 1 617 ? -26.504 -3.949 21.328 1.00 97.38 617 ASP A C 1
ATOM 4842 O O . ASP A 1 617 ? -26.730 -3.094 22.185 1.00 97.38 617 ASP A O 1
ATOM 4846 N N . LEU A 1 618 ? -25.593 -3.777 20.367 1.00 96.12 618 LEU A N 1
ATOM 4847 C CA . LEU A 1 618 ? -24.859 -2.532 20.145 1.00 96.12 618 LEU A CA 1
ATOM 4848 C C . LEU A 1 618 ? -25.733 -1.602 19.289 1.00 96.12 618 LEU A C 1
ATOM 4850 O O . LEU A 1 618 ? -25.990 -1.924 18.126 1.00 96.12 618 LEU A O 1
ATOM 4854 N N . PRO A 1 619 ? -26.209 -0.460 19.816 1.00 94.38 619 PRO A N 1
ATOM 4855 C CA . PRO A 1 619 ? -27.015 0.466 19.036 1.00 94.38 619 PRO A CA 1
ATOM 4856 C C . PRO A 1 619 ? -26.201 1.064 17.889 1.00 94.38 619 PRO A C 1
ATOM 4858 O O . PRO A 1 619 ? -25.102 1.573 18.095 1.00 94.38 619 PRO A O 1
ATOM 4861 N N . ASN A 1 620 ? -26.773 1.079 16.688 1.00 92.56 620 ASN A N 1
ATOM 4862 C CA . ASN A 1 620 ? -26.241 1.905 15.614 1.00 92.56 620 ASN A CA 1
ATOM 4863 C C . ASN A 1 620 ? -26.531 3.379 15.937 1.00 92.56 620 ASN A C 1
ATOM 4865 O O . ASN A 1 620 ? -27.686 3.748 16.163 1.00 92.56 620 ASN A O 1
ATOM 4869 N N . VAL A 1 621 ? -25.499 4.219 15.921 1.00 90.06 621 VAL A N 1
ATOM 4870 C CA . VAL A 1 621 ? -25.641 5.681 15.906 1.00 90.06 621 VAL A CA 1
ATOM 4871 C C . VAL A 1 621 ? -25.521 6.187 14.472 1.00 90.06 621 VAL A C 1
ATOM 4873 O O . VAL A 1 621 ? -25.066 5.458 13.586 1.00 90.06 621 VAL A O 1
ATOM 4876 N N . ASP A 1 622 ? -25.952 7.423 14.220 1.00 82.75 622 ASP A N 1
ATOM 4877 C CA . ASP A 1 622 ? -25.722 8.025 12.909 1.00 82.75 622 ASP A CA 1
ATOM 4878 C C . ASP A 1 622 ? -24.217 8.255 12.697 1.00 82.75 622 ASP A C 1
ATOM 4880 O O . ASP A 1 622 ? -23.510 8.758 13.573 1.00 82.75 622 ASP A O 1
ATOM 4884 N N . GLY A 1 623 ? -23.741 7.828 11.534 1.00 67.62 623 GLY A N 1
ATOM 4885 C CA . GLY A 1 623 ? -22.348 7.895 11.109 1.00 67.62 623 GLY A CA 1
ATOM 4886 C C . GLY A 1 623 ? -22.183 8.467 9.708 1.00 67.62 623 GLY A C 1
ATOM 4887 O O . GLY A 1 623 ? -21.061 8.512 9.219 1.00 67.62 623 GLY A O 1
ATOM 4888 N N . VAL A 1 624 ? -23.276 8.876 9.059 1.00 67.31 624 VAL A N 1
ATOM 4889 C CA . VAL A 1 624 ? -23.277 9.369 7.678 1.00 67.31 624 VAL A CA 1
ATOM 4890 C C . VAL A 1 624 ? -22.457 10.659 7.576 1.00 67.31 624 VAL A C 1
ATOM 4892 O O . VAL A 1 624 ? -22.677 11.614 8.324 1.00 67.31 624 VAL A O 1
ATOM 4895 N N . TRP A 1 625 ? -21.515 10.697 6.631 1.00 69.19 625 TRP A N 1
ATOM 4896 C CA . TRP A 1 625 ? -20.831 11.931 6.238 1.00 69.19 625 TRP A CA 1
ATOM 4897 C C . TRP A 1 625 ? -21.764 12.787 5.370 1.00 69.19 625 TRP A C 1
ATOM 4899 O O . TRP A 1 625 ? -22.501 12.261 4.533 1.00 69.19 625 TRP A O 1
ATOM 4909 N N . SER A 1 626 ? -21.700 14.120 5.482 1.00 62.28 626 SER A N 1
ATOM 4910 C CA . SER A 1 626 ? -22.583 15.029 4.715 1.00 62.28 626 SER A CA 1
ATOM 4911 C C . SER A 1 626 ? -22.377 14.995 3.185 1.00 62.28 626 SER A C 1
ATOM 4913 O O . SER A 1 626 ? -23.123 15.613 2.424 1.00 62.28 626 SER A O 1
ATOM 4915 N N . SER A 1 627 ? -21.368 14.252 2.737 1.00 55.66 627 SER A N 1
ATOM 4916 C CA . SER A 1 627 ? -20.961 13.977 1.361 1.00 55.66 627 SER A CA 1
ATOM 4917 C C . SER A 1 627 ? -21.721 12.850 0.655 1.00 55.66 627 SER A C 1
ATOM 4919 O O . SER A 1 627 ? -21.734 12.834 -0.579 1.00 55.66 627 SER A O 1
ATOM 4921 N N . GLY A 1 628 ? -22.314 11.918 1.410 1.00 60.72 628 GLY A N 1
ATOM 4922 C CA . GLY A 1 628 ? -22.822 10.635 0.916 1.00 60.72 628 GLY A CA 1
ATOM 4923 C C . GLY A 1 628 ? -21.947 9.432 1.305 1.00 60.72 628 GLY A C 1
ATOM 4924 O O . GLY A 1 628 ? -20.785 9.573 1.672 1.00 60.72 628 GLY A O 1
ATOM 4925 N N . ASP A 1 629 ? -22.535 8.235 1.226 1.00 68.31 629 ASP A N 1
ATOM 4926 C CA . ASP A 1 629 ? -22.002 7.029 1.881 1.00 68.31 629 ASP A CA 1
ATOM 4927 C C . ASP A 1 629 ? -21.083 6.142 1.022 1.00 68.31 629 ASP A C 1
ATOM 4929 O O . ASP A 1 629 ? -20.281 5.389 1.576 1.00 68.31 629 ASP A O 1
ATOM 4933 N N . ASP A 1 630 ? -21.282 6.129 -0.302 1.00 85.81 630 ASP A N 1
ATOM 4934 C CA . ASP A 1 630 ? -20.771 5.088 -1.209 1.00 85.81 630 ASP A CA 1
ATOM 4935 C C . ASP A 1 630 ? -19.448 5.501 -1.896 1.00 85.81 630 ASP A C 1
ATOM 4937 O O . ASP A 1 630 ? -19.388 6.525 -2.583 1.00 85.81 630 ASP A O 1
ATOM 4941 N N . THR A 1 631 ? -18.397 4.679 -1.792 1.00 90.00 631 THR A N 1
ATOM 4942 C CA . THR A 1 631 ? -17.091 4.909 -2.446 1.00 90.00 631 THR A CA 1
ATOM 4943 C C . THR A 1 631 ? -16.953 4.172 -3.790 1.00 90.00 631 THR A C 1
ATOM 4945 O O . THR A 1 631 ? -17.627 3.177 -4.054 1.00 90.00 631 THR A O 1
ATOM 4948 N N . ALA A 1 632 ? -16.075 4.639 -4.694 1.00 90.75 632 ALA A N 1
ATOM 4949 C CA . ALA A 1 632 ? -15.935 4.052 -6.044 1.00 90.75 632 ALA A CA 1
ATOM 4950 C C . ALA A 1 632 ? -15.221 2.673 -6.070 1.00 90.75 632 ALA A C 1
ATOM 4952 O O . ALA A 1 632 ? -15.350 1.879 -7.015 1.00 90.75 632 ALA A O 1
ATOM 4953 N N . THR A 1 633 ? -14.473 2.362 -5.017 1.00 91.69 633 THR A N 1
ATOM 4954 C CA . THR A 1 633 ? -14.014 1.012 -4.632 1.00 91.69 633 THR A CA 1
ATOM 4955 C C . THR A 1 633 ? -15.205 0.095 -4.328 1.00 91.69 633 THR A C 1
ATOM 4957 O O . THR A 1 633 ? -15.251 -1.013 -4.857 1.00 91.69 633 THR A O 1
ATOM 4960 N N . GLY A 1 634 ? -16.243 0.590 -3.651 1.00 91.62 634 GLY A N 1
ATOM 4961 C CA . GLY A 1 634 ? -17.531 -0.093 -3.466 1.00 91.62 634 GLY A CA 1
ATOM 4962 C C . GLY A 1 634 ? -17.972 -0.257 -2.012 1.00 91.62 634 GLY A C 1
ATOM 4963 O O . GLY A 1 634 ? -18.933 -0.986 -1.762 1.00 91.62 634 GLY A O 1
ATOM 4964 N N . HIS A 1 635 ? -17.286 0.394 -1.073 1.00 93.19 635 HIS A N 1
ATOM 4965 C CA . HIS A 1 635 ? -17.651 0.394 0.340 1.00 93.19 635 HIS A CA 1
ATOM 4966 C C . HIS A 1 635 ? -18.759 1.408 0.611 1.00 93.19 635 HIS A C 1
ATOM 4968 O O . HIS A 1 635 ? -18.966 2.349 -0.159 1.00 93.19 635 HIS A O 1
ATOM 4974 N N . ARG A 1 636 ? -19.507 1.195 1.697 1.00 89.25 636 ARG A N 1
ATOM 4975 C CA . ARG A 1 636 ? -20.614 2.079 2.071 1.00 89.25 636 ARG A CA 1
ATOM 4976 C C . ARG A 1 636 ? -20.676 2.297 3.573 1.00 89.25 636 ARG A C 1
ATOM 4978 O O . ARG A 1 636 ? -20.976 1.356 4.310 1.00 89.25 636 ARG A O 1
ATOM 4985 N N . LEU A 1 637 ? -20.534 3.550 3.997 1.00 88.81 637 LEU A N 1
ATOM 4986 C CA . LEU A 1 637 ? -20.811 3.940 5.376 1.00 88.81 637 LEU A CA 1
ATOM 4987 C C . LEU A 1 637 ? -22.316 3.855 5.674 1.00 88.81 637 LEU A C 1
ATOM 4989 O O . LEU A 1 637 ? -23.172 4.153 4.846 1.00 88.81 637 LEU A O 1
ATOM 4993 N N . ARG A 1 638 ? -22.662 3.363 6.858 1.00 87.19 638 ARG A N 1
ATOM 4994 C CA . ARG A 1 638 ? -24.048 3.203 7.317 1.00 87.19 638 ARG A CA 1
ATOM 4995 C C . ARG A 1 638 ? -24.122 3.635 8.780 1.00 87.19 638 ARG A C 1
ATOM 4997 O O . ARG A 1 638 ? -23.084 3.618 9.447 1.00 87.19 638 ARG A O 1
ATOM 5004 N N . PRO A 1 639 ? -25.311 3.952 9.321 1.00 90.88 639 PRO A N 1
ATOM 5005 C CA . PRO A 1 639 ? -25.503 4.011 10.765 1.00 90.88 639 PRO A CA 1
ATOM 5006 C C . PRO A 1 639 ? -24.993 2.713 11.403 1.00 90.88 639 PRO A C 1
ATOM 5008 O O . PRO A 1 639 ? -25.409 1.626 11.005 1.00 90.88 639 PRO A O 1
ATOM 5011 N N . ASN A 1 640 ? -24.059 2.828 12.345 1.00 93.62 640 ASN A N 1
ATOM 5012 C CA . ASN A 1 640 ? -23.265 1.719 12.883 1.00 93.62 640 ASN A CA 1
ATOM 5013 C C . ASN A 1 640 ? -22.810 2.038 14.328 1.00 93.62 640 ASN A C 1
ATOM 5015 O O . ASN A 1 640 ? -22.954 3.187 14.754 1.00 93.62 640 ASN A O 1
ATOM 5019 N N . PRO A 1 641 ? -22.264 1.082 15.103 1.00 95.44 641 PRO A N 1
ATOM 5020 C CA . PRO A 1 641 ? -21.915 1.324 16.507 1.00 95.44 641 PRO A CA 1
ATOM 5021 C C . PRO A 1 641 ? -20.794 2.349 16.743 1.00 95.44 641 PRO A C 1
ATOM 5023 O O . PRO A 1 641 ? -20.748 2.943 17.815 1.00 95.44 641 PRO A O 1
ATOM 5026 N N . PHE A 1 642 ? -19.894 2.564 15.779 1.00 94.00 642 PHE A N 1
ATOM 5027 C CA . PHE A 1 642 ? -18.787 3.525 15.882 1.00 94.00 642 PHE A CA 1
ATOM 5028 C C . PHE A 1 642 ? -19.175 4.941 15.422 1.00 94.00 642 PHE A C 1
ATOM 5030 O O . PHE A 1 642 ? -18.422 5.887 15.653 1.00 94.00 642 PHE A O 1
ATOM 5037 N N . GLY A 1 643 ? -20.327 5.100 14.758 1.00 90.50 643 GLY A N 1
ATOM 5038 C CA . GLY A 1 643 ? -20.738 6.357 14.137 1.00 90.50 643 GLY A CA 1
ATOM 5039 C C . GLY A 1 643 ? -19.834 6.737 12.970 1.00 90.50 643 GLY A C 1
ATOM 5040 O O . GLY A 1 643 ? -19.688 5.967 12.018 1.00 90.50 643 GLY A O 1
ATOM 5041 N N . LYS A 1 644 ? -19.250 7.936 13.020 1.00 86.50 644 LYS A N 1
ATOM 5042 C CA . LYS A 1 644 ? -18.312 8.410 11.997 1.00 86.50 644 LYS A CA 1
ATOM 5043 C C . LYS A 1 644 ? -16.992 7.652 12.135 1.00 86.50 644 LYS A C 1
ATOM 5045 O O . LYS A 1 644 ? -16.224 7.843 13.079 1.00 86.50 644 LYS A O 1
ATOM 5050 N N . ILE A 1 645 ? -16.765 6.742 11.194 1.00 88.88 645 ILE A N 1
ATOM 5051 C CA . ILE A 1 645 ? -15.551 5.934 11.123 1.00 88.88 645 ILE A CA 1
ATOM 5052 C C . ILE A 1 645 ? -14.455 6.803 10.507 1.00 88.88 645 ILE A C 1
ATOM 5054 O O . ILE A 1 645 ? -14.529 7.163 9.329 1.00 88.88 645 ILE A O 1
ATOM 5058 N N . ALA A 1 646 ? -13.445 7.144 11.305 1.00 87.19 646 ALA A N 1
ATOM 5059 C CA . ALA A 1 646 ? -12.263 7.833 10.813 1.00 87.19 646 ALA A CA 1
ATOM 5060 C C . ALA A 1 646 ? -11.507 6.909 9.848 1.00 87.19 646 ALA A C 1
ATOM 5062 O O . ALA A 1 646 ? -11.226 5.754 10.172 1.00 87.19 646 ALA A O 1
ATOM 5063 N N . VAL A 1 647 ? -11.145 7.423 8.671 1.00 88.06 647 VAL A N 1
ATOM 5064 C CA . VAL A 1 647 ? -10.471 6.651 7.607 1.00 88.06 647 VAL A CA 1
ATOM 5065 C C . VAL A 1 647 ? -9.043 6.215 7.960 1.00 88.06 647 VAL A C 1
ATOM 5067 O O . VAL A 1 647 ? -8.438 5.452 7.223 1.00 88.06 647 VAL A O 1
ATOM 5070 N N . THR A 1 648 ? -8.502 6.656 9.095 1.00 88.56 648 THR A N 1
ATOM 5071 C CA . THR A 1 648 ? -7.242 6.166 9.683 1.00 88.56 648 THR A CA 1
ATOM 5072 C C . THR A 1 648 ? -7.454 5.049 10.714 1.00 88.56 648 THR A C 1
ATOM 5074 O O . THR A 1 648 ? -6.498 4.579 11.318 1.00 88.56 648 THR A O 1
ATOM 5077 N N . GLY A 1 649 ? -8.701 4.639 10.973 1.00 90.69 649 GLY A N 1
ATOM 5078 C CA . GLY A 1 649 ? -9.059 3.678 12.022 1.00 90.69 649 GLY A CA 1
ATOM 5079 C C . GLY A 1 649 ? -9.105 4.256 13.442 1.00 90.69 649 GLY A C 1
ATOM 5080 O O . GLY A 1 649 ? -9.495 3.549 14.367 1.00 90.69 649 GLY A O 1
ATOM 5081 N N . SER A 1 650 ? -8.773 5.536 13.645 1.00 88.25 650 SER A N 1
ATOM 5082 C CA . SER A 1 650 ? -8.565 6.129 14.978 1.00 88.25 650 SER A CA 1
ATOM 5083 C C . SER A 1 650 ? -9.790 6.120 15.914 1.00 88.25 650 SER A C 1
ATOM 5085 O O . SER A 1 650 ? -9.605 6.126 17.134 1.00 88.25 650 SER A O 1
ATOM 5087 N N . THR A 1 651 ? -11.023 6.051 15.390 1.00 90.75 651 THR A N 1
ATOM 5088 C CA . THR A 1 651 ? -12.267 5.897 16.182 1.00 90.75 651 THR A CA 1
ATOM 5089 C C . THR A 1 651 ? -12.724 4.442 16.367 1.00 90.75 651 THR A C 1
ATOM 5091 O O . THR A 1 651 ? -13.748 4.183 17.004 1.00 90.75 651 THR A O 1
ATOM 5094 N N . GLY A 1 652 ? -11.973 3.479 15.825 1.00 95.06 652 GLY A N 1
ATOM 5095 C CA . GLY A 1 652 ? -12.371 2.083 15.628 1.00 95.06 652 GLY A CA 1
ATOM 5096 C C . GLY A 1 652 ? -12.192 1.130 16.813 1.00 95.06 652 GLY A C 1
ATOM 5097 O O . GLY A 1 652 ? -12.272 -0.078 16.606 1.00 95.06 652 GLY A O 1
ATOM 5098 N N . THR A 1 653 ? -11.960 1.616 18.036 1.00 96.44 653 THR A N 1
ATOM 5099 C CA . THR A 1 653 ? -11.663 0.754 19.200 1.00 96.44 653 THR A CA 1
ATOM 5100 C C . THR A 1 653 ? -12.609 1.025 20.370 1.00 96.44 653 THR A C 1
ATOM 5102 O O . THR A 1 653 ? -12.763 2.168 20.808 1.00 96.44 653 THR A O 1
ATOM 5105 N N . PHE A 1 654 ? -13.213 -0.032 20.920 1.00 97.62 654 PHE A N 1
ATOM 5106 C CA . PHE A 1 654 ? -14.047 0.012 22.123 1.00 97.62 654 PHE A CA 1
ATOM 5107 C C . PHE A 1 654 ? -13.340 -0.584 23.346 1.00 97.62 654 PHE A C 1
ATOM 5109 O O . PHE A 1 654 ? -12.749 -1.663 23.272 1.00 97.62 654 PHE A O 1
ATOM 5116 N N . LEU A 1 655 ? -13.517 0.064 24.500 1.00 97.25 655 LEU A N 1
ATOM 5117 C CA . LEU A 1 655 ? -13.302 -0.517 25.824 1.00 97.25 655 LEU A CA 1
ATOM 5118 C C . LEU A 1 655 ? -14.664 -0.889 26.424 1.00 97.25 655 LEU A C 1
ATOM 5120 O O . LEU A 1 655 ? -15.507 -0.029 26.677 1.00 97.25 655 LEU A O 1
ATOM 5124 N N . ILE A 1 656 ? -14.883 -2.178 26.657 1.00 96.94 656 ILE A N 1
ATOM 5125 C CA . ILE A 1 656 ? -16.126 -2.738 27.187 1.00 96.94 656 ILE A CA 1
ATOM 5126 C C . ILE A 1 656 ? -15.910 -3.090 28.661 1.00 96.94 656 ILE A C 1
ATOM 5128 O O . ILE A 1 656 ? -15.136 -3.990 28.993 1.00 96.94 656 ILE A O 1
ATOM 5132 N N . LYS A 1 657 ? -16.628 -2.398 29.543 1.00 96.12 657 LYS A N 1
ATOM 5133 C CA . LYS A 1 657 ? -16.751 -2.699 30.970 1.00 96.12 657 LYS A CA 1
ATOM 5134 C C . LYS A 1 657 ? -17.929 -3.650 31.180 1.00 96.12 657 LYS A C 1
ATOM 5136 O O . LYS A 1 657 ? -19.059 -3.350 30.799 1.00 96.12 657 LYS A O 1
ATOM 5141 N N . LEU A 1 658 ? -17.664 -4.786 31.813 1.00 95.69 658 LEU A N 1
ATOM 5142 C CA . LEU A 1 658 ? -18.656 -5.756 32.268 1.00 95.69 658 LEU A CA 1
ATOM 5143 C C . LEU A 1 658 ? -18.741 -5.695 33.795 1.00 95.69 658 LEU A C 1
ATOM 5145 O O . LEU A 1 658 ? -17.707 -5.652 34.460 1.00 95.69 658 LEU A O 1
ATOM 5149 N N . SER A 1 659 ? -19.945 -5.719 34.367 1.00 93.81 659 SER A N 1
ATOM 5150 C CA . SER A 1 659 ? -20.128 -5.738 35.823 1.00 93.81 659 SER A CA 1
ATOM 5151 C C . SER A 1 659 ? -21.265 -6.656 36.268 1.00 93.81 659 SER A C 1
ATOM 5153 O O . SER A 1 659 ? -22.390 -6.569 35.771 1.00 93.81 659 SER A O 1
ATOM 5155 N N . LYS A 1 660 ? -20.957 -7.547 37.217 1.00 91.56 660 LYS A N 1
ATOM 5156 C CA . LYS A 1 660 ? -21.903 -8.445 37.900 1.00 91.56 660 LYS A CA 1
ATOM 5157 C C . LYS A 1 660 ? -21.284 -8.908 39.225 1.00 91.56 660 LYS A C 1
ATOM 5159 O O . LYS A 1 660 ? -20.616 -9.933 39.293 1.00 91.56 660 LYS A O 1
ATOM 5164 N N . GLY A 1 661 ? -21.422 -8.095 40.273 1.00 87.69 661 GLY A N 1
ATOM 5165 C CA . GLY A 1 661 ? -20.790 -8.319 41.587 1.00 87.69 661 GLY A CA 1
ATOM 5166 C C . GLY A 1 661 ? -19.299 -7.949 41.648 1.00 87.69 661 GLY A C 1
ATOM 5167 O O . GLY A 1 661 ? -18.857 -7.374 42.638 1.00 87.69 661 GLY A O 1
ATOM 5168 N N . SER A 1 662 ? -18.552 -8.192 40.571 1.00 88.81 662 SER A N 1
ATOM 5169 C CA . SER A 1 662 ? -17.226 -7.620 40.293 1.00 88.81 662 SER A CA 1
ATOM 5170 C C . SER A 1 662 ? -17.180 -7.018 38.884 1.00 88.81 662 SER A C 1
ATOM 5172 O O . SER A 1 662 ? -18.121 -7.204 38.110 1.00 88.81 662 SER A O 1
ATOM 5174 N N . GLU A 1 663 ? -16.095 -6.318 38.544 1.00 91.12 663 GLU A N 1
ATOM 5175 C CA . GLU A 1 663 ? -15.882 -5.708 37.223 1.00 91.12 663 GLU A CA 1
ATOM 5176 C C . GLU A 1 663 ? -14.845 -6.477 36.385 1.00 91.12 663 GLU A C 1
ATOM 5178 O O . GLU A 1 663 ? -13.876 -7.015 36.921 1.00 91.12 663 GLU A O 1
ATOM 5183 N N . GLU A 1 664 ? -15.012 -6.477 35.061 1.00 92.50 664 GLU A N 1
ATOM 5184 C CA . GLU A 1 664 ? -13.981 -6.852 34.087 1.00 92.50 664 GLU A CA 1
ATOM 5185 C C . GLU A 1 664 ? -13.964 -5.876 32.906 1.00 92.50 664 GLU A C 1
ATOM 5187 O O . GLU A 1 664 ? -15.009 -5.362 32.515 1.00 92.50 664 GLU A O 1
ATOM 5192 N N . TYR A 1 665 ? -12.798 -5.689 32.286 1.00 93.25 665 TYR A N 1
ATOM 5193 C CA . TYR A 1 665 ? -12.625 -4.850 31.099 1.00 93.25 665 TYR A CA 1
ATOM 5194 C C . TYR A 1 665 ? -12.151 -5.700 29.913 1.00 93.25 665 TYR A C 1
ATOM 5196 O O . TYR A 1 665 ? -11.434 -6.691 30.096 1.00 93.25 665 TYR A O 1
ATOM 5204 N N . LYS A 1 666 ? -12.618 -5.367 28.706 1.00 93.56 666 LYS A N 1
ATOM 5205 C CA . LYS A 1 666 ? -12.391 -6.107 27.452 1.00 93.56 666 LYS A CA 1
ATOM 5206 C C . LYS A 1 666 ? -12.245 -5.117 26.298 1.00 93.56 666 LYS A C 1
ATOM 5208 O O . LYS A 1 666 ? -12.870 -4.062 26.329 1.00 93.56 666 LYS A O 1
ATOM 5213 N N . TRP A 1 667 ? -11.480 -5.477 25.277 1.00 93.81 667 TRP A N 1
ATOM 5214 C CA . TRP A 1 667 ? -11.322 -4.677 24.061 1.00 93.81 667 TRP A CA 1
ATOM 5215 C C . TRP A 1 667 ? -12.076 -5.310 22.892 1.00 93.81 667 TRP A C 1
ATOM 5217 O O . TRP A 1 667 ? -12.262 -6.529 22.871 1.00 93.81 667 TRP A O 1
ATOM 5227 N N . LEU A 1 668 ? -12.510 -4.483 21.942 1.00 95.81 668 LEU A N 1
ATOM 5228 C CA . LEU A 1 668 ? -13.096 -4.904 20.669 1.00 95.81 668 LEU A CA 1
ATOM 5229 C C . LEU A 1 668 ? -12.784 -3.848 19.598 1.00 95.81 668 LEU A C 1
ATOM 5231 O O . LEU A 1 668 ? -12.913 -2.653 19.865 1.00 95.81 668 LEU A O 1
ATOM 5235 N N . GLU A 1 669 ? -12.401 -4.277 18.398 1.00 95.56 669 GLU A N 1
ATOM 5236 C CA . GLU A 1 669 ? -12.053 -3.389 17.282 1.00 95.56 669 GLU A CA 1
ATOM 5237 C C . GLU A 1 669 ? -13.035 -3.493 16.123 1.00 95.56 669 GLU A C 1
ATOM 5239 O O . GLU A 1 669 ? -13.570 -4.562 15.843 1.00 95.56 669 GLU A O 1
ATOM 5244 N N . ILE A 1 670 ? -13.137 -2.415 15.346 1.00 97.56 670 ILE A N 1
ATOM 5245 C CA . ILE A 1 670 ? -13.783 -2.373 14.031 1.00 97.56 670 ILE A CA 1
ATOM 5246 C C . ILE A 1 670 ? -13.261 -3.459 13.077 1.00 97.56 670 ILE A C 1
ATOM 5248 O O . ILE A 1 670 ? -14.028 -3.993 12.279 1.00 97.56 670 ILE A O 1
ATOM 5252 N N . THR A 1 671 ? -11.998 -3.872 13.223 1.00 97.31 671 THR A N 1
ATOM 5253 C CA . THR A 1 671 ? -11.394 -4.947 12.426 1.00 97.31 671 THR A CA 1
ATOM 5254 C C . THR A 1 671 ? -12.129 -6.282 12.596 1.00 97.31 671 THR A C 1
ATOM 5256 O O . THR A 1 671 ? -12.235 -7.034 11.629 1.00 97.31 671 THR A O 1
ATOM 5259 N N . ASP A 1 672 ? -12.720 -6.558 13.768 1.00 97.44 672 ASP A N 1
ATOM 5260 C CA . ASP A 1 672 ? -13.578 -7.732 13.985 1.00 97.44 672 ASP A CA 1
ATOM 5261 C C . ASP A 1 672 ? -14.910 -7.621 13.229 1.00 97.44 672 ASP A C 1
ATOM 5263 O O . ASP A 1 672 ? -15.377 -8.606 12.656 1.00 97.44 672 ASP A O 1
ATOM 5267 N N . PHE A 1 673 ? -15.499 -6.422 13.169 1.00 98.31 673 PHE A N 1
ATOM 5268 C CA . PHE A 1 673 ? -16.747 -6.159 12.442 1.00 98.31 673 PHE A CA 1
ATOM 5269 C C . PHE A 1 673 ? -16.539 -6.276 10.931 1.00 98.31 673 PHE A C 1
ATOM 5271 O O . PHE A 1 673 ? -17.346 -6.913 10.253 1.00 98.31 673 PHE A O 1
ATOM 5278 N N . ASN A 1 674 ? -15.437 -5.723 10.416 1.00 98.31 674 ASN A N 1
ATOM 5279 C CA . ASN A 1 674 ? -15.073 -5.848 9.008 1.00 98.31 674 ASN A CA 1
ATOM 5280 C C . ASN A 1 674 ? -14.841 -7.315 8.633 1.00 98.31 674 ASN A C 1
ATOM 5282 O O . ASN A 1 674 ? -15.437 -7.816 7.680 1.00 98.31 674 ASN A O 1
ATOM 5286 N N . LEU A 1 675 ? -14.061 -8.046 9.437 1.00 98.25 675 LEU A N 1
ATOM 5287 C CA . LEU A 1 675 ? -13.834 -9.471 9.219 1.00 98.25 675 LEU A CA 1
ATOM 5288 C C . LEU A 1 675 ? -15.137 -10.282 9.268 1.00 98.25 675 LEU A C 1
ATOM 5290 O O . LEU A 1 675 ? -15.301 -11.167 8.434 1.00 98.25 675 LEU A O 1
ATOM 5294 N N . ALA A 1 676 ? -16.080 -9.977 10.165 1.00 98.19 676 ALA A N 1
ATOM 5295 C CA . ALA A 1 676 ? -17.401 -10.612 10.186 1.00 98.19 676 ALA A CA 1
ATOM 5296 C C . ALA A 1 676 ? -18.207 -10.315 8.902 1.00 98.19 676 ALA A C 1
ATOM 5298 O O . ALA A 1 676 ? -18.700 -11.237 8.246 1.00 98.19 676 ALA A O 1
ATOM 5299 N N . TYR A 1 677 ? -18.273 -9.048 8.478 1.00 98.00 677 TYR A N 1
ATOM 5300 C CA . TYR A 1 677 ? -18.956 -8.628 7.247 1.00 98.00 677 TYR A CA 1
ATOM 5301 C C . TYR A 1 677 ? -18.378 -9.314 5.994 1.00 98.00 677 TYR A C 1
ATOM 5303 O O . TYR A 1 677 ? -19.130 -9.776 5.128 1.00 98.00 677 TYR A O 1
ATOM 5311 N N . TRP A 1 678 ? -17.050 -9.442 5.910 1.00 97.88 678 TRP A N 1
ATOM 5312 C CA . TRP A 1 678 ? -16.348 -10.114 4.809 1.00 97.88 678 TRP A CA 1
ATOM 5313 C C . TRP A 1 678 ? -16.483 -11.642 4.852 1.00 97.88 678 TRP A C 1
ATOM 5315 O O . TRP A 1 678 ? -16.583 -12.269 3.799 1.00 97.88 678 TRP A O 1
ATOM 5325 N N . LYS A 1 679 ? -16.600 -12.236 6.049 1.00 97.00 679 LYS A N 1
ATOM 5326 C CA . LYS A 1 679 ? -16.945 -13.658 6.260 1.00 97.00 679 LYS A CA 1
ATOM 5327 C C . LYS A 1 679 ? -18.426 -13.964 5.969 1.00 97.00 679 LYS A C 1
ATOM 5329 O O . LYS A 1 679 ? -18.813 -15.130 5.925 1.00 97.00 679 LYS A O 1
ATOM 5334 N N . GLY A 1 680 ? -19.235 -12.936 5.695 1.00 96.50 680 GLY A N 1
ATOM 5335 C CA . GLY A 1 680 ? -20.610 -13.043 5.201 1.00 96.50 680 GLY A CA 1
ATOM 5336 C C . GLY A 1 680 ? -21.694 -12.609 6.191 1.00 96.50 680 GLY A C 1
ATOM 5337 O O . GLY A 1 680 ? -22.869 -12.611 5.824 1.00 96.50 680 GLY A O 1
ATOM 5338 N N . GLU A 1 681 ? -21.338 -12.184 7.406 1.00 97.06 681 GLU A N 1
ATOM 5339 C CA . GLU A 1 681 ? -22.264 -11.768 8.476 1.00 97.06 681 GLU A CA 1
ATOM 5340 C C . GLU A 1 681 ? -22.850 -10.360 8.238 1.00 97.06 681 GLU A C 1
ATOM 5342 O O . GLU A 1 681 ? -22.943 -9.537 9.142 1.00 97.06 681 GLU A O 1
ATOM 5347 N N . LYS A 1 682 ? -23.239 -10.046 6.996 1.00 95.81 682 LYS A N 1
ATOM 5348 C CA . LYS A 1 682 ? -23.517 -8.671 6.545 1.00 95.81 682 LYS A CA 1
ATOM 5349 C C . LYS A 1 682 ? -24.707 -7.995 7.221 1.00 95.81 682 LYS A C 1
ATOM 5351 O O . LYS A 1 682 ? -24.714 -6.774 7.326 1.00 95.81 682 LYS A O 1
ATOM 5356 N N . GLU A 1 683 ? -25.692 -8.763 7.679 1.00 96.94 683 GLU A N 1
ATOM 5357 C CA . GLU A 1 683 ? -26.897 -8.216 8.319 1.00 96.94 683 GLU A CA 1
ATOM 5358 C C . GLU A 1 683 ? -26.858 -8.267 9.853 1.00 96.94 683 GLU A C 1
ATOM 5360 O O . GLU A 1 683 ? -27.528 -7.467 10.506 1.00 96.94 683 GLU A O 1
ATOM 5365 N N . GLN A 1 684 ? -26.087 -9.188 10.439 1.00 97.00 684 GLN A N 1
ATOM 5366 C CA . GLN A 1 684 ? -25.998 -9.370 11.889 1.00 97.00 684 GLN A CA 1
ATOM 5367 C C . GLN A 1 684 ? -24.627 -9.926 12.296 1.00 97.00 684 GLN A C 1
ATOM 5369 O O . GLN A 1 684 ? -24.381 -11.117 12.117 1.00 97.00 684 GLN A O 1
ATOM 5374 N N . GLY A 1 685 ? -23.782 -9.084 12.896 1.00 97.56 685 GLY A N 1
ATOM 5375 C CA . GLY A 1 685 ? -22.540 -9.499 13.557 1.00 97.56 685 GLY A CA 1
ATOM 5376 C C . GLY A 1 685 ? -22.775 -9.864 15.028 1.00 97.56 685 GLY A C 1
ATOM 5377 O O . GLY A 1 685 ? -23.498 -9.159 15.740 1.00 97.56 685 GLY A O 1
ATOM 5378 N N . MET A 1 686 ? -22.174 -10.962 15.499 1.00 97.50 686 MET A N 1
ATOM 5379 C CA . MET A 1 686 ? -22.384 -11.492 16.857 1.00 97.50 686 MET A CA 1
ATOM 5380 C C . MET A 1 686 ? -21.052 -11.764 17.575 1.00 97.50 686 MET A C 1
ATOM 5382 O O . MET A 1 686 ? -20.467 -12.840 17.464 1.00 97.50 686 MET A O 1
ATOM 5386 N N . PHE A 1 687 ? -20.582 -10.790 18.353 1.00 97.31 687 PHE A N 1
ATOM 5387 C CA . PHE A 1 687 ? -19.224 -10.774 18.903 1.00 97.31 687 PHE A CA 1
ATOM 5388 C C . PHE A 1 687 ? -19.179 -11.405 20.304 1.00 97.31 687 PHE A C 1
ATOM 5390 O O . PHE A 1 687 ? -19.734 -10.863 21.263 1.00 97.31 687 PHE A O 1
ATOM 5397 N N . GLU A 1 688 ? -18.533 -12.569 20.445 1.00 95.62 688 GLU A N 1
ATOM 5398 C CA . GLU A 1 688 ? -18.410 -13.251 21.742 1.00 95.62 688 GLU A CA 1
ATOM 5399 C C . GLU A 1 688 ? -17.389 -12.583 22.667 1.00 95.62 688 GLU A C 1
ATOM 5401 O O . GLU A 1 688 ? -16.197 -12.512 22.367 1.00 95.62 688 GLU A O 1
ATOM 5406 N N . VAL A 1 689 ? -17.840 -12.185 23.858 1.00 95.19 689 VAL A N 1
ATOM 5407 C CA . VAL A 1 689 ? -16.994 -11.577 24.890 1.00 95.19 689 VAL A CA 1
ATOM 5408 C C . VAL A 1 689 ? -16.940 -12.502 26.104 1.00 95.19 689 VAL A C 1
ATOM 5410 O O . VAL A 1 689 ? -17.915 -12.658 26.841 1.00 95.19 689 VAL A O 1
ATOM 5413 N N . LYS A 1 690 ? -15.778 -13.130 26.322 1.00 94.31 690 LYS A N 1
ATOM 5414 C CA . LYS A 1 690 ? -15.573 -14.099 27.411 1.00 94.31 690 LYS A CA 1
ATOM 5415 C C . LYS A 1 690 ? -15.335 -13.409 28.751 1.00 94.31 690 LYS A C 1
ATOM 5417 O O . LYS A 1 690 ? -14.428 -12.580 28.879 1.00 94.31 690 LYS A O 1
ATOM 5422 N N . THR A 1 691 ? -16.087 -13.805 29.774 1.00 93.19 691 THR A N 1
ATOM 5423 C CA . THR A 1 691 ? -16.000 -13.262 31.133 1.00 93.19 691 THR A CA 1
ATOM 5424 C C . THR A 1 691 ? -15.849 -14.342 32.208 1.00 93.19 691 THR A C 1
ATOM 5426 O O . THR A 1 691 ? -16.198 -15.503 32.003 1.00 93.19 691 THR A O 1
ATOM 5429 N N . ARG A 1 692 ? -15.296 -13.955 33.366 1.00 90.69 692 ARG A N 1
ATOM 5430 C CA . ARG A 1 692 ? -15.296 -14.758 34.606 1.00 90.69 692 ARG A CA 1
ATOM 5431 C C . ARG A 1 692 ? -16.471 -14.419 35.536 1.00 90.69 692 ARG A C 1
ATOM 5433 O O . ARG A 1 692 ? -16.589 -15.024 36.597 1.00 90.69 692 ARG A O 1
ATOM 5440 N N . LEU A 1 693 ? -17.310 -13.453 35.160 1.00 85.00 693 LEU A N 1
ATOM 5441 C CA . LEU A 1 693 ? -18.551 -13.121 35.858 1.00 85.00 693 LEU A CA 1
ATOM 5442 C C . LEU A 1 693 ? -19.584 -14.242 35.651 1.00 85.00 693 LEU A C 1
ATOM 5444 O O . LEU A 1 693 ? -19.729 -14.733 34.531 1.00 85.00 693 LEU A O 1
ATOM 5448 N N . GLN A 1 694 ? -20.301 -14.627 36.711 1.00 68.19 694 GLN A N 1
ATOM 5449 C CA . GLN A 1 694 ? -21.338 -15.672 36.696 1.00 68.19 694 GLN A CA 1
ATOM 5450 C C . GLN A 1 694 ? -22.635 -15.175 37.336 1.00 68.19 694 GLN A C 1
ATOM 5452 O O . GLN A 1 694 ? -22.574 -14.409 38.322 1.00 68.19 694 GLN A O 1
#